Protein AF-A0A948E904-F1 (afdb_monomer)

Mean predicted aligned error: 15.89 Å

Foldseek 3Di:
DDDDDDDDDDDDDDDDDDDDDDDPDDDQPPDAAPQDDTDQACAHAQRNPPDALVNVPALHFGWGADSVRNDIDCVGGHHAAPQDQDDQFCAHFQGRVPDFLVNVPAQHFGWGQPPSSNDIDCPRTQHQVLFDPALQSVLVVVLLVCLQVLHHDDQVSVVLQADPLQCVVAPPVNCCPVPSVCSNVVFNHKGFPHWDPPDDNFKTWTWIQGPVNLFTKIKIWGADPVRSHTQAIEIGGDVCPRPVNHHADQQKEKEAEAEPVRHGDPDKDKFKAAQAARHGDPDGFDWPQDPSRSMTMGGHDPPDQAIKMWIQHPVRAIEIEGEPQRGGSDHYHYDYDYPPPRVCVLCVVLPHHFDLQAEKEKEAEWEQLAQDRHDNPSRPTQQLAWKAKQKVVGAPDKFEADQPLGGDPPDRTHGRRNSMMIGGRHHQAKMKMWIAFPNDIFIGIGHRHDGSHYYYYYTYHYCVNVVDSRDDDDPDD

Structure (mmCIF, N/CA/C/O backbone):
data_AF-A0A948E904-F1
#
_entry.id   AF-A0A948E904-F1
#
loop_
_atom_site.group_PDB
_atom_site.id
_atom_site.type_symbol
_atom_site.label_atom_id
_atom_site.label_alt_id
_atom_site.label_comp_id
_atom_site.label_asym_id
_atom_site.label_entity_id
_atom_site.label_seq_id
_atom_site.pdbx_PDB_ins_code
_atom_site.Cartn_x
_atom_site.Cartn_y
_atom_site.Cartn_z
_atom_site.occupancy
_atom_site.B_iso_or_equiv
_atom_site.auth_seq_id
_atom_site.auth_comp_id
_atom_site.auth_asym_id
_atom_site.auth_atom_id
_atom_site.pdbx_PDB_model_num
ATOM 1 N N . MET A 1 1 ? 57.177 49.549 -21.645 1.00 38.69 1 MET A N 1
ATOM 2 C CA . MET A 1 1 ? 58.548 49.035 -21.859 1.00 38.69 1 MET A CA 1
ATOM 3 C C . MET A 1 1 ? 58.418 48.028 -22.985 1.00 38.69 1 MET A C 1
ATOM 5 O O . MET A 1 1 ? 57.583 47.149 -22.874 1.00 38.69 1 MET A O 1
ATOM 9 N N . ARG A 1 2 ? 58.906 48.360 -24.188 1.00 34.50 2 ARG A N 1
ATOM 10 C CA . ARG A 1 2 ? 60.261 47.989 -24.641 1.00 34.50 2 ARG A CA 1
ATOM 11 C C . ARG A 1 2 ? 60.435 46.467 -24.499 1.00 34.50 2 ARG A C 1
ATOM 13 O O . ARG A 1 2 ? 60.357 45.973 -23.390 1.00 34.50 2 ARG A O 1
ATOM 20 N N . ASN A 1 3 ? 60.741 45.695 -25.528 1.00 37.34 3 ASN A N 1
ATOM 21 C CA . ASN A 1 3 ? 61.537 46.045 -26.693 1.00 37.34 3 ASN A CA 1
ATOM 22 C C . ASN A 1 3 ? 61.540 44.797 -27.605 1.00 37.34 3 ASN A C 1
ATOM 24 O O . ASN A 1 3 ? 61.664 43.688 -27.104 1.00 37.34 3 ASN A O 1
ATOM 28 N N . THR A 1 4 ? 61.218 44.956 -28.891 1.00 39.31 4 THR A N 1
ATOM 29 C CA . THR A 1 4 ? 62.176 44.919 -30.023 1.00 39.31 4 THR A CA 1
ATOM 30 C C . THR A 1 4 ? 62.534 43.496 -30.472 1.00 39.31 4 THR A C 1
ATOM 32 O O . THR A 1 4 ? 63.223 42.803 -29.740 1.00 39.31 4 THR A O 1
ATOM 35 N N . MET A 1 5 ? 61.991 43.019 -31.608 1.00 44.44 5 MET A N 1
ATOM 36 C CA . MET A 1 5 ? 62.441 43.312 -33.001 1.00 44.44 5 MET A CA 1
ATOM 37 C C . MET A 1 5 ? 63.633 42.384 -33.402 1.00 44.44 5 MET A C 1
ATOM 39 O O . MET A 1 5 ? 64.314 41.905 -32.504 1.00 44.44 5 MET A O 1
ATOM 43 N N . PRO A 1 6 ? 64.092 42.303 -34.672 1.00 60.28 6 PRO A N 1
ATOM 44 C CA . PRO A 1 6 ? 63.398 42.207 -35.986 1.00 60.28 6 PRO A CA 1
ATOM 45 C C . PRO A 1 6 ? 64.263 41.599 -37.156 1.00 60.28 6 PRO A C 1
ATOM 47 O O . PRO A 1 6 ? 65.424 41.252 -36.971 1.00 60.28 6 PRO A O 1
ATOM 50 N N . TYR A 1 7 ? 63.726 41.708 -38.389 1.00 42.72 7 TYR A N 1
ATOM 51 C CA . TYR A 1 7 ? 64.395 41.902 -39.704 1.00 42.72 7 TYR A CA 1
ATOM 52 C C . TYR A 1 7 ? 65.132 40.684 -40.322 1.00 42.72 7 TYR A C 1
ATOM 54 O O . TYR A 1 7 ? 65.789 39.922 -39.635 1.00 42.72 7 TYR A O 1
ATOM 62 N N . VAL A 1 8 ? 65.072 40.427 -41.639 1.00 42.47 8 VAL A N 1
ATOM 63 C CA . VAL A 1 8 ? 65.438 41.339 -42.744 1.00 42.47 8 VAL A CA 1
ATOM 64 C C . VAL A 1 8 ? 64.868 40.852 -44.109 1.00 42.47 8 VAL A C 1
ATOM 66 O O . VAL A 1 8 ? 65.137 39.728 -44.505 1.00 42.47 8 VAL A O 1
ATOM 69 N N . PHE A 1 9 ? 64.143 41.762 -44.792 1.00 41.12 9 PHE A N 1
ATOM 70 C CA . PHE A 1 9 ? 64.071 42.107 -46.243 1.00 41.12 9 PHE A CA 1
ATOM 71 C C . PHE A 1 9 ? 63.712 41.048 -47.317 1.00 41.12 9 PHE A C 1
ATOM 73 O O . PHE A 1 9 ? 64.371 40.028 -47.438 1.00 41.12 9 PHE A O 1
ATOM 80 N N . MET A 1 10 ? 62.612 41.237 -48.084 1.00 40.66 10 MET A N 1
ATOM 81 C CA . MET A 1 10 ? 62.473 42.039 -49.345 1.00 40.66 10 MET A CA 1
ATOM 82 C C . MET A 1 10 ? 63.381 41.517 -50.488 1.00 40.66 10 MET A C 1
ATOM 84 O O . MET A 1 10 ? 64.544 41.259 -50.232 1.00 40.66 10 MET A O 1
ATOM 88 N N . ILE A 1 11 ? 63.059 41.441 -51.787 1.00 45.44 11 ILE A N 1
ATOM 89 C CA . ILE A 1 11 ? 61.955 41.825 -52.691 1.00 45.44 11 ILE A CA 1
ATOM 90 C C . ILE A 1 11 ? 62.400 41.328 -54.102 1.00 45.44 11 ILE A C 1
ATOM 92 O O . ILE A 1 11 ? 63.590 41.404 -54.394 1.00 45.44 11 ILE A O 1
ATOM 96 N N . LEU A 1 12 ? 61.486 40.884 -54.981 1.00 34.31 12 LEU A N 1
ATOM 97 C CA . LEU A 1 12 ? 61.226 41.416 -56.348 1.00 34.31 12 LEU A CA 1
ATOM 98 C C . LEU A 1 12 ? 60.937 40.336 -57.409 1.00 34.31 12 LEU A C 1
ATOM 100 O O . LEU A 1 12 ? 61.829 39.643 -57.880 1.00 34.31 12 LEU A O 1
ATOM 104 N N . SER A 1 13 ? 59.654 40.288 -57.780 1.00 49.09 13 SER A N 1
ATOM 105 C CA . SER A 1 13 ? 59.032 39.962 -59.075 1.00 49.09 13 SER A CA 1
ATOM 106 C C . SER A 1 13 ? 59.848 39.289 -60.184 1.00 49.09 13 SER A C 1
ATOM 108 O O . SER A 1 13 ? 60.828 39.862 -60.644 1.00 49.09 13 SER A O 1
ATOM 110 N N . LEU A 1 14 ? 59.257 38.267 -60.813 1.00 42.53 14 LEU A N 1
ATOM 111 C CA . LEU A 1 14 ? 59.052 38.272 -62.266 1.00 42.53 14 LEU A CA 1
ATOM 112 C C . LEU A 1 14 ? 57.903 37.319 -62.658 1.00 42.53 14 LEU A C 1
ATOM 114 O O . LEU A 1 14 ? 57.939 36.128 -62.370 1.00 42.53 14 LEU A O 1
ATOM 118 N N . LEU A 1 15 ? 56.883 37.877 -63.313 1.00 51.47 15 LEU A N 1
ATOM 119 C CA . LEU A 1 15 ? 55.905 37.147 -64.119 1.00 51.47 15 LEU A CA 1
ATOM 120 C C . LEU A 1 15 ? 56.629 36.519 -65.315 1.00 51.47 15 LEU A C 1
ATOM 122 O O . LEU A 1 15 ? 57.245 37.248 -66.089 1.00 51.47 15 LEU A O 1
ATOM 126 N N . PHE A 1 16 ? 56.487 35.209 -65.501 1.00 46.81 16 PHE A N 1
ATOM 127 C CA . PHE A 1 16 ? 56.578 34.569 -66.811 1.00 46.81 16 PHE A CA 1
ATOM 128 C C . PHE A 1 16 ? 55.586 33.409 -66.865 1.00 46.81 16 PHE A C 1
ATOM 130 O O . PHE A 1 16 ? 55.807 32.338 -66.311 1.00 46.81 16 PHE A O 1
ATOM 137 N N . THR A 1 17 ? 54.473 33.652 -67.550 1.00 45.59 17 THR A N 1
ATOM 138 C CA . THR A 1 17 ? 53.699 32.611 -68.217 1.00 45.59 17 THR A CA 1
ATOM 139 C C . THR A 1 17 ? 54.550 32.034 -69.347 1.00 45.59 17 THR A C 1
ATOM 141 O O . THR A 1 17 ? 54.850 32.741 -70.309 1.00 45.59 17 THR A O 1
ATOM 144 N N . PHE A 1 18 ? 54.896 30.757 -69.245 1.00 52.44 18 PHE A N 1
ATOM 145 C CA . PHE A 1 18 ? 55.140 29.896 -70.395 1.00 52.44 18 PHE A CA 1
ATOM 146 C C . PHE A 1 18 ? 54.344 28.623 -70.151 1.00 52.44 18 PHE A C 1
ATOM 148 O O . PHE A 1 18 ? 54.637 27.871 -69.224 1.00 52.44 18 PHE A O 1
ATOM 155 N N . GLY A 1 19 ? 53.301 28.437 -70.957 1.00 45.22 19 GLY A N 1
ATOM 156 C CA . GLY A 1 19 ? 52.781 27.107 -71.205 1.00 45.22 19 GLY A CA 1
ATOM 157 C C . GLY A 1 19 ? 53.849 26.288 -71.921 1.00 45.22 19 GLY A C 1
ATOM 158 O O . GLY A 1 19 ? 54.572 26.816 -72.771 1.00 45.22 19 GLY A O 1
ATOM 159 N N . CYS A 1 20 ? 53.924 25.012 -71.570 1.00 54.00 20 CYS A N 1
ATOM 160 C CA . CYS A 1 20 ? 54.180 23.996 -72.571 1.00 54.00 20 CYS A CA 1
ATOM 161 C C . CYS A 1 20 ? 52.825 23.380 -72.901 1.00 54.00 20 CYS A C 1
ATOM 163 O O . CYS A 1 20 ? 52.082 22.978 -72.006 1.00 54.00 20 CYS A O 1
ATOM 165 N N . ASP A 1 21 ? 52.538 23.439 -74.189 1.00 45.53 21 ASP A N 1
ATOM 166 C CA . ASP A 1 21 ? 51.402 22.894 -74.903 1.00 45.53 21 ASP A CA 1
ATOM 167 C C . ASP A 1 21 ? 51.862 21.604 -75.597 1.00 45.53 21 ASP A C 1
ATOM 169 O O . ASP A 1 21 ? 53.024 21.512 -76.006 1.00 45.53 21 ASP A O 1
ATOM 173 N N . ASP A 1 22 ? 50.904 20.695 -75.720 1.00 46.47 22 ASP A N 1
ATOM 174 C CA . ASP A 1 22 ? 50.752 19.593 -76.671 1.00 46.47 22 ASP A CA 1
ATOM 175 C C . ASP A 1 22 ? 51.633 18.323 -76.680 1.00 46.47 22 ASP A C 1
ATOM 177 O O . ASP A 1 22 ? 52.848 18.322 -76.880 1.00 46.47 22 ASP A O 1
ATOM 181 N N . ASP A 1 23 ? 50.863 17.225 -76.652 1.00 51.34 23 ASP A N 1
ATOM 182 C CA . ASP A 1 23 ? 50.979 16.009 -77.462 1.00 51.34 23 ASP A CA 1
ATOM 183 C C . ASP A 1 23 ? 52.089 14.997 -77.148 1.00 51.34 23 ASP A C 1
ATOM 185 O O . ASP A 1 23 ? 53.014 14.789 -77.933 1.00 51.34 23 ASP A O 1
ATOM 189 N N . ASP A 1 24 ? 51.847 14.188 -76.111 1.00 53.19 24 ASP A N 1
ATOM 190 C CA . ASP A 1 24 ? 52.032 12.741 -76.258 1.00 53.19 24 ASP A CA 1
ATOM 191 C C . ASP A 1 24 ? 50.670 12.115 -76.579 1.00 53.19 24 ASP A C 1
ATOM 193 O O . ASP A 1 24 ? 49.818 11.877 -75.721 1.00 53.19 24 ASP A O 1
ATOM 197 N N . GLY A 1 25 ? 50.443 11.928 -77.877 1.00 47.97 25 GLY A N 1
ATOM 198 C CA . GLY A 1 25 ? 49.214 11.382 -78.420 1.00 47.97 25 GLY A CA 1
ATOM 199 C C . GLY A 1 25 ? 48.868 10.006 -77.855 1.00 47.97 25 GLY A C 1
ATOM 200 O O . GLY A 1 25 ? 49.724 9.137 -77.727 1.00 47.97 25 GLY A O 1
ATOM 201 N N . ASN A 1 26 ? 47.571 9.825 -77.596 1.00 60.12 26 ASN A N 1
ATOM 202 C CA . ASN A 1 26 ? 46.847 8.556 -77.592 1.00 60.12 26 ASN A CA 1
ATOM 203 C C . ASN A 1 26 ? 47.699 7.314 -77.284 1.00 60.12 26 ASN A C 1
ATOM 205 O O . ASN A 1 26 ? 48.095 6.569 -78.185 1.00 60.12 26 ASN A O 1
ATOM 209 N N . ASN A 1 27 ? 47.841 7.030 -75.996 1.00 54.72 27 ASN A N 1
ATOM 210 C CA . ASN A 1 27 ? 47.792 5.649 -75.570 1.00 54.72 27 ASN A CA 1
ATOM 211 C C . ASN A 1 27 ? 46.808 5.522 -74.411 1.00 54.72 27 ASN A C 1
ATOM 213 O O . ASN A 1 27 ? 47.194 5.445 -73.251 1.00 54.72 27 ASN A O 1
ATOM 217 N N . ASN A 1 28 ? 45.517 5.496 -74.753 1.00 55.81 28 ASN A N 1
ATOM 218 C CA . ASN A 1 28 ? 44.474 4.916 -73.910 1.00 55.81 28 ASN A CA 1
ATOM 219 C C . ASN A 1 28 ? 44.705 3.393 -73.790 1.00 55.81 28 ASN A C 1
ATOM 221 O O . ASN A 1 28 ? 43.875 2.588 -74.210 1.00 55.81 28 ASN A O 1
ATOM 225 N N . THR A 1 29 ? 45.876 2.988 -73.302 1.00 59.88 29 THR A N 1
ATOM 226 C CA . THR A 1 29 ? 46.042 1.684 -72.677 1.00 59.88 29 THR A CA 1
ATOM 227 C C . THR A 1 29 ? 45.701 1.906 -71.225 1.00 59.88 29 THR A C 1
ATOM 229 O O . THR A 1 29 ? 46.554 2.374 -70.477 1.00 59.88 29 THR A O 1
ATOM 232 N N . ALA A 1 30 ? 44.451 1.616 -70.875 1.00 70.25 30 ALA A N 1
ATOM 233 C CA . ALA A 1 30 ? 44.075 1.262 -69.515 1.00 70.25 30 ALA A CA 1
ATOM 234 C C . ALA A 1 30 ? 45.203 0.400 -68.915 1.00 70.25 30 ALA A C 1
ATOM 236 O O . ALA A 1 30 ? 45.546 -0.643 -69.494 1.00 70.25 30 ALA A O 1
ATOM 237 N N . PHE A 1 31 ? 45.885 0.918 -67.894 1.00 81.75 31 PHE A N 1
ATOM 238 C CA . PHE A 1 31 ? 46.954 0.216 -67.203 1.00 81.75 31 PHE A CA 1
ATOM 239 C C . PHE A 1 31 ? 46.506 -0.068 -65.776 1.00 81.75 31 PHE A C 1
ATOM 241 O O . PHE A 1 31 ? 46.595 0.791 -64.911 1.00 81.75 31 PHE A O 1
ATOM 248 N N . CYS A 1 32 ? 46.139 -1.324 -65.538 1.00 85.19 32 CYS A N 1
ATOM 249 C CA . CYS A 1 32 ? 45.737 -1.769 -64.218 1.00 85.19 32 CYS A CA 1
ATOM 250 C C . CYS A 1 32 ? 46.880 -1.629 -63.200 1.00 85.19 32 CYS A C 1
ATOM 252 O O . CYS A 1 32 ? 47.957 -2.220 -63.362 1.00 85.19 32 CYS A O 1
ATOM 254 N N . GLY A 1 33 ? 46.607 -0.903 -62.122 1.00 85.69 33 GLY A N 1
ATOM 255 C CA . GLY A 1 33 ? 47.501 -0.605 -61.014 1.00 85.69 33 GLY A CA 1
ATOM 256 C C . GLY A 1 33 ? 48.152 0.782 -61.063 1.00 85.69 33 GLY A C 1
ATOM 257 O O . GLY A 1 33 ? 49.136 0.976 -60.342 1.00 85.69 33 GLY A O 1
ATOM 258 N N . ASP A 1 34 ? 47.684 1.723 -61.895 1.00 86.94 34 ASP A N 1
ATOM 259 C CA . ASP A 1 34 ? 48.164 3.119 -61.870 1.00 86.94 34 ASP A CA 1
ATOM 260 C C . ASP A 1 34 ? 47.410 4.020 -60.871 1.00 86.94 34 ASP A C 1
ATOM 262 O O . ASP A 1 34 ? 47.838 5.151 -60.607 1.00 86.94 34 ASP A O 1
ATOM 266 N N . GLY A 1 35 ? 46.364 3.483 -60.239 1.00 86.50 35 GLY A N 1
ATOM 267 C CA . GLY A 1 35 ? 45.561 4.139 -59.217 1.00 86.50 35 GLY A CA 1
ATOM 268 C C . GLY A 1 35 ? 44.497 5.097 -59.750 1.00 86.50 35 GLY A C 1
ATOM 269 O O . GLY A 1 35 ? 43.968 5.871 -58.949 1.00 86.50 35 GLY A O 1
ATOM 270 N N . LEU A 1 36 ? 44.200 5.086 -61.055 1.00 87.75 36 LEU A N 1
ATOM 271 C CA . LEU A 1 36 ? 43.147 5.891 -61.673 1.00 87.75 36 LEU A CA 1
ATOM 272 C C . LEU A 1 36 ? 42.315 5.044 -62.638 1.00 87.75 36 LEU A C 1
ATOM 274 O O . LEU A 1 36 ? 42.857 4.399 -63.522 1.00 87.75 36 LEU A O 1
ATOM 278 N N . ILE A 1 37 ? 40.986 5.122 -62.557 1.00 87.38 37 ILE A N 1
ATOM 279 C CA . ILE A 1 37 ? 40.131 4.415 -63.523 1.00 87.38 37 ILE A CA 1
ATOM 280 C C . ILE A 1 37 ? 40.295 5.012 -64.933 1.00 87.38 37 ILE A C 1
ATOM 282 O O . ILE A 1 37 ? 39.898 6.157 -65.189 1.00 87.38 37 ILE A O 1
ATOM 286 N N . GLY A 1 38 ? 40.818 4.217 -65.876 1.00 84.56 38 GLY A N 1
ATOM 287 C CA . GLY A 1 38 ? 41.043 4.607 -67.268 1.00 84.56 38 GLY A CA 1
ATOM 288 C C . GLY A 1 38 ? 40.562 3.585 -68.309 1.00 84.56 38 GLY A C 1
ATOM 289 O O . GLY A 1 38 ? 40.528 2.375 -68.108 1.00 84.56 38 GLY A O 1
ATOM 290 N N . GLY A 1 39 ? 40.193 4.065 -69.501 1.00 84.69 39 GLY A N 1
ATOM 291 C CA . GLY A 1 39 ? 39.874 3.210 -70.652 1.00 84.69 39 GLY A CA 1
ATOM 292 C C . GLY A 1 39 ? 38.746 2.189 -70.419 1.00 84.69 39 GLY A C 1
ATOM 293 O O . GLY A 1 39 ? 37.576 2.557 -70.475 1.00 84.69 39 GLY A O 1
ATOM 294 N N . THR A 1 40 ? 39.091 0.901 -70.282 1.00 84.00 40 THR A N 1
ATOM 295 C CA . THR A 1 40 ? 38.146 -0.221 -70.079 1.00 84.00 40 THR A CA 1
ATOM 296 C C . THR A 1 40 ? 38.143 -0.773 -68.651 1.00 84.00 40 THR A C 1
ATOM 298 O O . THR A 1 40 ? 37.524 -1.810 -68.418 1.00 84.00 40 THR A O 1
ATOM 301 N N . GLU A 1 41 ? 38.854 -0.137 -67.723 1.00 90.56 41 GLU A N 1
ATOM 302 C CA . GLU A 1 41 ? 38.888 -0.544 -66.317 1.00 90.56 41 GLU A CA 1
ATOM 303 C C . GLU A 1 41 ? 37.556 -0.269 -65.625 1.00 90.56 41 GLU A C 1
ATOM 305 O O . GLU A 1 41 ? 36.882 0.727 -65.893 1.00 90.56 41 GLU A O 1
ATOM 310 N N . VAL A 1 42 ? 37.185 -1.173 -64.723 1.00 88.62 42 VAL A N 1
ATOM 311 C CA . VAL A 1 42 ? 36.010 -1.019 -63.854 1.00 88.62 42 VAL A CA 1
ATOM 312 C C . VAL A 1 42 ? 36.408 -0.399 -62.507 1.00 88.62 42 VAL A C 1
ATOM 314 O O . VAL A 1 42 ? 35.601 0.282 -61.880 1.00 88.62 42 VAL A O 1
ATOM 317 N N . CYS A 1 43 ? 37.650 -0.611 -62.074 1.00 91.19 43 CYS A N 1
ATOM 318 C CA . CYS A 1 43 ? 38.276 -0.060 -60.871 1.00 91.19 43 CYS A CA 1
ATOM 319 C C . CYS A 1 43 ? 39.804 -0.042 -61.059 1.00 91.19 43 CYS A C 1
ATOM 321 O O . CYS A 1 43 ? 40.304 -0.761 -61.921 1.00 91.19 43 CYS A O 1
ATOM 323 N N . ASP A 1 44 ? 40.548 0.703 -60.238 1.00 91.00 44 ASP A N 1
ATOM 324 C CA . ASP A 1 44 ? 42.011 0.586 -60.138 1.00 91.00 44 ASP A CA 1
ATOM 325 C C . ASP A 1 44 ? 42.481 0.836 -58.697 1.00 91.00 44 ASP A C 1
ATOM 327 O O . ASP A 1 44 ? 42.248 1.898 -58.123 1.00 91.00 44 ASP A O 1
ATOM 331 N N . ALA A 1 45 ? 43.162 -0.144 -58.095 1.00 87.12 45 ALA A N 1
ATOM 332 C CA . ALA A 1 45 ? 43.643 -0.092 -56.715 1.00 87.12 45 ALA A CA 1
ATOM 333 C C . ALA A 1 45 ? 42.533 0.264 -55.700 1.00 87.12 45 ALA A C 1
ATOM 335 O O . ALA A 1 45 ? 41.759 -0.613 -55.318 1.00 87.12 45 ALA A O 1
ATOM 336 N N . THR A 1 46 ? 42.480 1.519 -55.236 1.00 88.12 46 THR A N 1
ATOM 337 C CA . THR A 1 46 ? 41.442 2.048 -54.328 1.00 88.12 46 THR A CA 1
ATOM 338 C C . THR A 1 46 ? 40.473 3.016 -55.012 1.00 88.12 46 THR A C 1
ATOM 340 O O . THR A 1 46 ? 39.604 3.577 -54.346 1.00 88.12 46 THR A O 1
ATOM 343 N N . ASP A 1 47 ? 40.649 3.270 -56.308 1.00 89.12 47 ASP A N 1
ATOM 344 C CA . ASP A 1 47 ? 39.711 4.026 -57.126 1.00 89.12 47 ASP A CA 1
ATOM 345 C C . ASP A 1 47 ? 38.618 3.078 -57.638 1.00 89.12 47 ASP A C 1
ATOM 347 O O . ASP A 1 47 ? 38.847 2.213 -58.485 1.00 89.12 47 ASP A O 1
ATOM 351 N N . PHE A 1 48 ? 37.422 3.226 -57.073 1.00 90.44 48 PHE A N 1
ATOM 352 C CA . PHE A 1 48 ? 36.217 2.468 -57.428 1.00 90.44 48 PHE A CA 1
ATOM 353 C C . PHE A 1 48 ? 35.164 3.362 -58.102 1.00 90.44 48 PHE A C 1
ATOM 355 O O . PHE A 1 48 ? 34.015 2.959 -58.282 1.00 90.44 48 PHE A O 1
ATOM 362 N N . GLY A 1 49 ? 35.515 4.609 -58.441 1.00 89.19 49 GLY A N 1
ATOM 363 C CA . GLY A 1 49 ? 34.562 5.589 -58.947 1.00 89.19 49 GLY A CA 1
ATOM 364 C C . GLY A 1 49 ? 33.452 5.874 -57.931 1.00 89.19 49 GLY A C 1
ATOM 365 O O . GLY A 1 49 ? 33.711 6.348 -56.827 1.00 89.19 49 GLY A O 1
ATOM 366 N N . THR A 1 50 ? 32.199 5.609 -58.311 1.00 88.62 50 THR A N 1
ATOM 367 C CA . THR A 1 50 ? 31.028 5.740 -57.421 1.00 88.62 50 THR A CA 1
ATOM 368 C C . THR A 1 50 ? 30.645 4.436 -56.725 1.00 88.62 50 THR A C 1
ATOM 370 O O . THR A 1 50 ? 29.649 4.412 -56.003 1.00 88.62 50 THR A O 1
ATOM 373 N N . GLU A 1 51 ? 31.381 3.352 -56.969 1.00 90.69 51 GLU A N 1
ATOM 374 C CA . GLU A 1 51 ? 31.037 2.036 -56.452 1.00 90.69 51 GLU A CA 1
ATOM 375 C C . GLU A 1 51 ? 31.479 1.854 -54.999 1.00 90.69 51 GLU A C 1
ATOM 377 O O . GLU A 1 51 ? 32.553 2.271 -54.569 1.00 90.69 51 GLU A O 1
ATOM 382 N N . THR A 1 52 ? 30.618 1.201 -54.233 1.00 87.25 52 THR A N 1
ATOM 383 C CA . THR A 1 52 ? 30.808 0.801 -52.839 1.00 87.25 52 THR A CA 1
ATOM 384 C C . THR A 1 52 ? 30.212 -0.596 -52.666 1.00 87.25 52 THR A C 1
ATOM 386 O O . THR A 1 52 ? 29.406 -1.027 -53.489 1.00 87.25 52 THR A O 1
ATOM 389 N N . CYS A 1 53 ? 30.532 -1.313 -51.587 1.00 85.38 53 CYS A N 1
ATOM 390 C CA . CYS A 1 53 ? 29.835 -2.570 -51.288 1.00 85.38 53 CYS A CA 1
ATOM 391 C C . CYS A 1 53 ? 28.301 -2.382 -51.247 1.00 85.38 53 CYS A C 1
ATOM 393 O O . CYS A 1 53 ? 27.564 -3.237 -51.731 1.00 85.38 53 CYS A O 1
ATOM 395 N N . VAL A 1 54 ? 27.830 -1.209 -50.802 1.00 82.62 54 VAL A N 1
ATOM 396 C CA . VAL A 1 54 ? 26.404 -0.843 -50.782 1.00 82.62 54 VAL A CA 1
ATOM 397 C C . VAL A 1 54 ? 25.810 -0.727 -52.188 1.00 82.62 54 VAL A C 1
ATOM 399 O O . VAL A 1 54 ? 24.736 -1.269 -52.448 1.00 82.62 54 VAL A O 1
ATOM 402 N N . THR A 1 55 ? 26.497 -0.080 -53.137 1.00 86.75 55 THR A N 1
ATOM 403 C CA . THR A 1 55 ? 26.008 -0.004 -54.531 1.00 86.75 55 THR A CA 1
ATOM 404 C C . THR A 1 55 ? 26.075 -1.355 -55.245 1.00 86.75 55 THR A C 1
ATOM 406 O O . THR A 1 55 ? 25.312 -1.581 -56.183 1.00 86.75 55 THR A O 1
ATOM 409 N N . GLN A 1 56 ? 26.920 -2.271 -54.762 1.00 85.31 56 GLN A N 1
ATOM 410 C CA . GLN A 1 56 ? 27.023 -3.656 -55.228 1.00 85.31 56 GLN A CA 1
ATOM 411 C C . GLN A 1 56 ? 26.005 -4.611 -54.568 1.00 85.31 56 GLN A C 1
ATOM 413 O O . GLN A 1 56 ? 25.975 -5.794 -54.903 1.00 85.31 56 GLN A O 1
ATOM 418 N N . GLY A 1 57 ? 25.131 -4.110 -53.685 1.00 80.38 57 GLY A N 1
ATOM 419 C CA . GLY A 1 57 ? 24.032 -4.876 -53.084 1.00 80.38 57 GLY A CA 1
ATOM 420 C C . GLY A 1 57 ? 24.360 -5.571 -51.760 1.00 80.38 57 GLY A C 1
ATOM 421 O O . GLY A 1 57 ? 23.584 -6.421 -51.328 1.00 80.38 57 GLY A O 1
ATOM 422 N N . PHE A 1 58 ? 25.478 -5.213 -51.128 1.00 81.81 58 PHE A N 1
ATOM 423 C CA . PHE A 1 58 ? 25.896 -5.692 -49.809 1.00 81.81 58 PHE A CA 1
ATOM 424 C C . PHE A 1 58 ? 25.579 -4.659 -48.721 1.00 81.81 58 PHE A C 1
ATOM 426 O O . PHE A 1 58 ? 25.297 -3.499 -49.022 1.00 81.81 58 PHE A O 1
ATOM 433 N N . SER A 1 59 ? 25.644 -5.058 -47.451 1.00 78.06 59 SER A N 1
ATOM 434 C CA . SER A 1 59 ? 25.370 -4.156 -46.323 1.00 78.06 59 SER A CA 1
ATOM 435 C C . SER A 1 59 ? 26.552 -3.231 -46.020 1.00 78.06 59 SER A C 1
ATOM 437 O O . SER A 1 59 ? 26.357 -2.091 -45.614 1.00 78.06 59 SER A O 1
ATOM 439 N N . GLY A 1 60 ? 27.784 -3.686 -46.266 1.00 77.88 60 GLY A N 1
ATOM 440 C CA . GLY A 1 60 ? 28.994 -2.925 -45.960 1.00 77.88 60 GLY A CA 1
ATOM 441 C C . GLY A 1 60 ? 30.269 -3.632 -46.410 1.00 77.88 60 GLY A C 1
ATOM 442 O O . GLY A 1 60 ? 30.240 -4.481 -47.297 1.00 77.88 60 GLY A O 1
ATOM 443 N N . GLY A 1 61 ? 31.405 -3.258 -45.820 1.00 77.75 61 GLY A N 1
ATOM 444 C CA . GLY A 1 61 ? 32.716 -3.847 -46.107 1.00 77.75 61 GLY A CA 1
ATOM 445 C C . GLY A 1 61 ? 33.586 -3.015 -47.052 1.00 77.75 61 GLY A C 1
ATOM 446 O O . GLY A 1 61 ? 33.354 -1.824 -47.260 1.00 77.75 61 GLY A O 1
ATOM 447 N N . THR A 1 62 ? 34.646 -3.629 -47.577 1.00 84.06 62 THR A N 1
ATOM 448 C CA . THR A 1 62 ? 35.656 -2.943 -48.400 1.00 84.06 62 THR A CA 1
ATOM 449 C C . THR A 1 62 ? 35.688 -3.541 -49.798 1.00 84.06 62 THR A C 1
ATOM 451 O O . THR A 1 62 ? 35.905 -4.738 -49.950 1.00 84.06 62 THR A O 1
ATOM 454 N N . LEU A 1 63 ? 35.517 -2.712 -50.830 1.00 87.56 63 LEU A N 1
ATOM 455 C CA . LEU A 1 63 ? 35.756 -3.158 -52.199 1.00 87.56 63 LEU A CA 1
ATOM 456 C C . LEU A 1 63 ? 37.247 -3.377 -52.423 1.00 87.56 63 LEU A C 1
ATOM 458 O O . LEU A 1 63 ? 38.087 -2.615 -51.943 1.00 87.56 63 LEU A O 1
ATOM 462 N N . THR A 1 64 ? 37.570 -4.404 -53.194 1.00 90.06 64 THR A N 1
ATOM 463 C CA . THR A 1 64 ? 38.914 -4.580 -53.736 1.00 90.06 64 THR A CA 1
ATOM 464 C C . THR A 1 64 ? 38.824 -4.681 -55.246 1.00 90.06 64 THR A C 1
ATOM 466 O O . THR A 1 64 ? 37.812 -5.118 -55.790 1.00 90.06 64 THR A O 1
ATOM 469 N N . CYS A 1 65 ? 39.847 -4.205 -55.946 1.00 91.12 65 CYS A N 1
ATOM 470 C CA . CYS A 1 65 ? 39.872 -4.313 -57.394 1.00 91.12 65 CYS A CA 1
ATOM 471 C C . CYS A 1 65 ? 40.551 -5.620 -57.799 1.00 91.12 65 CYS A C 1
ATOM 473 O O . CYS A 1 65 ? 41.611 -5.959 -57.260 1.00 91.12 65 CYS A O 1
ATOM 475 N N . ALA A 1 66 ? 39.960 -6.362 -58.741 1.00 89.94 66 ALA A N 1
ATOM 476 C CA . ALA A 1 66 ? 40.589 -7.567 -59.261 1.00 89.94 66 ALA A CA 1
ATOM 477 C C . ALA A 1 66 ? 41.959 -7.227 -59.870 1.00 89.94 66 ALA A C 1
ATOM 479 O O . ALA A 1 66 ? 42.161 -6.151 -60.426 1.00 89.94 66 ALA A O 1
ATOM 480 N N . ALA A 1 67 ? 42.904 -8.169 -59.832 1.00 87.31 67 ALA A N 1
ATOM 481 C CA . ALA A 1 67 ? 44.274 -7.933 -60.305 1.00 87.31 67 ALA A CA 1
ATOM 482 C C . ALA A 1 67 ? 44.386 -7.579 -61.805 1.00 87.31 67 ALA A C 1
ATOM 484 O O . ALA A 1 67 ? 45.455 -7.173 -62.252 1.00 87.31 67 ALA A O 1
ATOM 485 N N . ALA A 1 68 ? 43.316 -7.780 -62.582 1.00 87.38 68 ALA A N 1
ATOM 486 C CA . ALA A 1 68 ? 43.219 -7.400 -63.990 1.00 87.38 68 ALA A CA 1
ATOM 487 C C . ALA A 1 68 ? 42.366 -6.135 -64.229 1.00 87.38 68 ALA A C 1
ATOM 489 O O . ALA A 1 68 ? 42.199 -5.744 -65.382 1.00 87.38 68 ALA A O 1
ATOM 490 N N . CYS A 1 69 ? 41.842 -5.506 -63.167 1.00 90.31 69 CYS A N 1
ATOM 491 C CA . CYS A 1 69 ? 41.005 -4.300 -63.181 1.00 90.31 69 CYS A CA 1
ATOM 492 C C . CYS A 1 69 ? 39.735 -4.389 -64.053 1.00 90.31 69 CYS A C 1
ATOM 494 O O . CYS A 1 69 ? 39.095 -3.386 -64.373 1.00 90.31 69 CYS A O 1
ATOM 496 N N . ASP A 1 70 ? 39.342 -5.606 -64.427 1.00 90.75 70 ASP A N 1
ATOM 497 C CA . ASP A 1 70 ? 38.169 -5.923 -65.242 1.00 90.75 70 ASP A CA 1
ATOM 498 C C . ASP A 1 70 ? 36.918 -6.224 -64.403 1.00 90.75 70 ASP A C 1
ATOM 500 O O . ASP A 1 70 ? 35.819 -6.340 -64.947 1.00 90.75 70 ASP A O 1
ATOM 504 N N . ALA A 1 71 ? 37.074 -6.333 -63.082 1.00 89.69 71 ALA A N 1
ATOM 505 C CA . ALA A 1 71 ? 35.997 -6.597 -62.144 1.00 89.69 71 ALA A CA 1
ATOM 506 C C . ALA A 1 71 ? 36.284 -6.003 -60.760 1.00 89.69 71 ALA A C 1
ATOM 508 O O . ALA A 1 71 ? 37.428 -5.946 -60.302 1.00 89.69 71 ALA A O 1
ATOM 509 N N . ILE A 1 72 ? 35.206 -5.629 -60.078 1.00 91.06 72 ILE A N 1
ATOM 510 C CA . ILE A 1 72 ? 35.211 -5.332 -58.648 1.00 91.06 72 ILE A CA 1
ATOM 511 C C . ILE A 1 72 ? 35.092 -6.659 -57.896 1.00 91.06 72 ILE A C 1
ATOM 513 O O . ILE A 1 72 ? 34.192 -7.455 -58.170 1.00 91.06 72 ILE A O 1
ATOM 517 N N . ASP A 1 73 ? 36.001 -6.897 -56.958 1.00 87.50 73 ASP A N 1
ATOM 518 C CA . ASP A 1 73 ? 35.960 -8.033 -56.048 1.00 87.50 73 ASP A CA 1
ATOM 519 C C . ASP A 1 73 ? 35.230 -7.633 -54.759 1.00 87.50 73 ASP A C 1
ATOM 521 O O . ASP A 1 73 ? 35.695 -6.802 -53.968 1.00 87.50 73 ASP A O 1
ATOM 525 N N . THR A 1 74 ? 34.054 -8.232 -54.583 1.00 88.00 74 THR A N 1
ATOM 526 C CA . THR A 1 74 ? 33.155 -8.024 -53.447 1.00 88.00 74 THR A CA 1
ATOM 527 C C . THR A 1 74 ? 33.355 -9.068 -52.349 1.00 88.00 74 THR A C 1
ATOM 529 O O . THR A 1 74 ? 32.530 -9.156 -51.446 1.00 88.00 74 THR A O 1
ATOM 532 N N . SER A 1 75 ? 34.419 -9.883 -52.388 1.00 82.69 75 SER A N 1
ATOM 533 C CA . SER A 1 75 ? 34.648 -10.935 -51.386 1.00 82.69 75 SER A CA 1
ATOM 534 C C . SER A 1 75 ? 34.912 -10.407 -49.972 1.00 82.69 75 SER A C 1
ATOM 536 O O . SER A 1 75 ? 34.956 -11.195 -49.036 1.00 82.69 75 SER A O 1
ATOM 538 N N . GLN A 1 76 ? 35.184 -9.108 -49.835 1.00 81.31 76 GLN A N 1
ATOM 539 C CA . GLN A 1 76 ? 35.382 -8.398 -48.566 1.00 81.31 76 GLN A CA 1
ATOM 540 C C . GLN A 1 76 ? 34.196 -7.467 -48.243 1.00 81.31 76 GLN A C 1
ATOM 542 O O . GLN A 1 76 ? 34.307 -6.581 -47.389 1.00 81.31 76 GLN A O 1
ATOM 547 N N . CYS A 1 77 ? 33.080 -7.629 -48.962 1.00 82.44 77 CYS A N 1
ATOM 548 C CA . CYS A 1 77 ? 31.806 -7.012 -48.626 1.00 82.44 77 CYS A CA 1
ATOM 549 C C . CYS A 1 77 ? 31.027 -7.900 -47.654 1.00 82.44 77 CYS A C 1
ATOM 551 O O . CYS A 1 77 ? 31.007 -9.117 -47.818 1.00 82.44 77 CYS A O 1
ATOM 553 N N . THR A 1 78 ? 30.367 -7.275 -46.685 1.00 79.19 78 THR A N 1
ATOM 554 C CA . THR A 1 78 ? 29.639 -7.943 -45.599 1.00 79.19 78 THR A CA 1
ATOM 555 C C . THR A 1 78 ? 28.142 -8.010 -45.893 1.00 79.19 78 THR A C 1
ATOM 557 O O . THR A 1 78 ? 27.597 -7.135 -46.581 1.00 79.19 78 THR A O 1
ATOM 560 N N . THR A 1 79 ? 27.465 -9.051 -45.401 1.00 84.56 79 THR A N 1
ATOM 561 C CA . THR A 1 79 ? 26.029 -9.271 -45.627 1.00 84.56 79 THR A CA 1
ATOM 562 C C . THR A 1 79 ? 25.291 -9.432 -44.308 1.00 84.56 79 THR A C 1
ATOM 564 O O . THR A 1 79 ? 25.402 -10.466 -43.668 1.00 84.56 79 THR A O 1
ATOM 567 N N . CYS A 1 80 ? 24.412 -8.481 -44.001 1.00 83.50 80 CYS A N 1
ATOM 568 C CA . CYS A 1 80 ? 23.548 -8.587 -42.831 1.00 83.50 80 CYS A CA 1
ATOM 569 C C . CYS A 1 80 ? 22.568 -9.767 -42.955 1.00 83.50 80 CYS A C 1
ATOM 571 O O . CYS A 1 80 ? 21.797 -9.858 -43.920 1.00 83.50 80 CYS A O 1
ATOM 573 N N . GLY A 1 81 ? 22.553 -10.626 -41.941 1.00 85.25 81 GLY A N 1
ATOM 574 C CA . GLY A 1 81 ? 21.709 -11.810 -41.817 1.00 85.25 81 GLY A CA 1
ATOM 575 C C . GLY A 1 81 ? 22.404 -13.130 -42.165 1.00 85.25 81 GLY A C 1
ATOM 576 O O . GLY A 1 81 ? 21.699 -14.115 -42.419 1.00 85.25 81 GLY A O 1
ATOM 577 N N . ASP A 1 82 ? 23.737 -13.177 -42.222 1.00 85.31 82 ASP A N 1
ATOM 578 C CA . ASP A 1 82 ? 24.500 -14.399 -42.514 1.00 85.31 82 ASP A CA 1
ATOM 579 C C . ASP A 1 82 ? 24.943 -15.179 -41.258 1.00 85.31 82 ASP A C 1
ATOM 581 O O . ASP A 1 82 ? 25.427 -16.316 -41.349 1.00 85.31 82 ASP A O 1
ATOM 585 N N . GLY A 1 83 ? 24.659 -14.624 -40.078 1.00 86.75 83 GLY A N 1
ATOM 586 C CA . GLY A 1 83 ? 24.938 -15.214 -38.777 1.00 86.75 83 GLY A CA 1
ATOM 587 C C . GLY A 1 83 ? 26.368 -15.005 -38.278 1.00 86.75 83 GLY A C 1
ATOM 588 O O . GLY A 1 83 ? 26.763 -15.686 -37.325 1.00 86.75 83 GLY A O 1
ATOM 589 N N . LEU A 1 84 ? 27.146 -14.106 -38.883 1.00 87.31 84 LEU A N 1
ATOM 590 C CA . LEU A 1 84 ? 28.468 -13.688 -38.422 1.00 87.31 84 LEU A CA 1
ATOM 591 C C . LEU A 1 84 ? 28.491 -12.167 -38.245 1.00 87.31 84 LEU A C 1
ATOM 593 O O . LEU A 1 84 ? 27.902 -11.448 -39.024 1.00 87.31 84 LEU A O 1
ATOM 597 N N . ILE A 1 85 ? 29.173 -11.669 -37.209 1.00 87.25 85 ILE A N 1
ATOM 598 C CA . ILE A 1 85 ? 29.432 -10.226 -37.093 1.00 87.25 85 ILE A CA 1
ATOM 599 C C . ILE A 1 85 ? 30.733 -9.935 -37.834 1.00 87.25 85 ILE A C 1
ATOM 601 O O . ILE A 1 85 ? 31.804 -10.351 -37.372 1.00 87.25 85 ILE A O 1
ATOM 605 N N . GLU A 1 86 ? 30.657 -9.219 -38.952 1.00 83.81 86 GLU A N 1
ATOM 606 C CA . GLU A 1 86 ? 31.818 -8.904 -39.779 1.00 83.81 86 GLU A CA 1
ATOM 607 C C . GLU A 1 86 ? 31.892 -7.438 -40.235 1.00 83.81 86 GLU A C 1
ATOM 609 O O . GLU A 1 86 ? 30.919 -6.690 -40.297 1.00 83.81 86 GLU A O 1
ATOM 614 N N . GLY A 1 87 ? 33.116 -6.988 -40.530 1.00 80.88 87 GLY A N 1
ATOM 615 C CA . GLY A 1 87 ? 33.386 -5.624 -40.987 1.00 80.88 87 GLY A CA 1
ATOM 616 C C . GLY A 1 87 ? 32.873 -4.542 -40.031 1.00 80.88 87 GLY A C 1
ATOM 617 O O . GLY A 1 87 ? 33.496 -4.288 -39.002 1.00 80.88 87 GLY A O 1
ATOM 618 N N . ALA A 1 88 ? 31.800 -3.856 -40.435 1.00 80.56 88 ALA A N 1
ATOM 619 C CA . ALA A 1 88 ? 31.197 -2.728 -39.717 1.00 80.56 88 ALA A CA 1
ATOM 620 C C . ALA A 1 88 ? 29.873 -3.080 -39.011 1.00 80.56 88 ALA A C 1
ATOM 622 O O . ALA A 1 88 ? 29.219 -2.187 -38.476 1.00 80.56 88 ALA A O 1
ATOM 623 N N . GLU A 1 89 ? 29.467 -4.349 -39.023 1.00 88.81 89 GLU A N 1
ATOM 624 C CA . GLU A 1 89 ? 28.249 -4.806 -38.359 1.00 88.81 89 GLU A CA 1
ATOM 625 C C . GLU A 1 89 ? 28.404 -4.739 -36.839 1.00 88.81 89 GLU A C 1
ATOM 627 O O . GLU A 1 89 ? 29.435 -5.122 -36.280 1.00 88.81 89 GLU A O 1
ATOM 632 N N . VAL A 1 90 ? 27.368 -4.256 -36.153 1.00 89.94 90 VAL A N 1
ATOM 633 C CA . VAL A 1 90 ? 27.319 -4.269 -34.681 1.00 89.94 90 VAL A CA 1
ATOM 634 C C . VAL A 1 90 ? 26.720 -5.573 -34.143 1.00 89.94 90 VAL A C 1
ATOM 636 O O . VAL A 1 90 ? 26.967 -5.947 -32.998 1.00 89.94 90 VAL A O 1
ATOM 639 N N . CYS A 1 91 ? 25.945 -6.273 -34.971 1.00 92.31 91 CYS A N 1
ATOM 640 C CA . CYS A 1 91 ? 25.274 -7.539 -34.691 1.00 92.31 91 CYS A CA 1
ATOM 641 C C . CYS A 1 91 ? 24.895 -8.230 -36.009 1.00 92.31 91 CYS A C 1
ATOM 643 O O . CYS A 1 91 ? 24.862 -7.570 -37.040 1.00 92.31 91 CYS A O 1
ATOM 645 N N . ASP A 1 92 ? 24.537 -9.515 -35.971 1.00 91.00 92 ASP A N 1
ATOM 646 C CA . ASP A 1 92 ? 23.918 -10.215 -37.103 1.00 91.00 92 ASP A CA 1
ATOM 647 C C . ASP A 1 92 ? 22.880 -11.230 -36.611 1.00 91.00 92 ASP A C 1
ATOM 649 O O . ASP A 1 92 ? 23.200 -12.199 -35.914 1.00 91.00 92 ASP A O 1
ATOM 653 N N . GLY A 1 93 ? 21.612 -11.009 -36.964 1.00 88.00 93 GLY A N 1
ATOM 654 C CA . GLY A 1 93 ? 20.520 -11.908 -36.601 1.00 88.00 93 GLY A CA 1
ATOM 655 C C . GLY A 1 93 ? 20.420 -12.101 -35.084 1.00 88.00 93 GLY A C 1
ATOM 656 O O . GLY A 1 93 ? 20.031 -11.190 -34.356 1.00 88.00 93 GLY A O 1
ATOM 657 N N . THR A 1 94 ? 20.756 -13.302 -34.601 1.00 89.06 94 THR A N 1
ATOM 658 C CA . THR A 1 94 ? 20.795 -13.628 -33.160 1.00 89.06 94 THR A CA 1
ATOM 659 C C . THR A 1 94 ? 22.184 -13.484 -32.532 1.00 89.06 94 THR A C 1
ATOM 661 O O . THR A 1 94 ? 22.351 -13.725 -31.338 1.00 89.06 94 THR A O 1
ATOM 664 N N . VAL A 1 95 ? 23.204 -13.157 -33.322 1.00 92.44 95 VAL A N 1
ATOM 665 C CA . VAL A 1 95 ? 24.577 -12.944 -32.866 1.00 92.44 95 VAL A CA 1
ATOM 666 C C . VAL A 1 95 ? 24.727 -11.471 -32.498 1.00 92.44 95 VAL A C 1
ATOM 668 O O . VAL A 1 95 ? 24.877 -10.613 -33.356 1.00 92.44 95 VAL A O 1
ATOM 671 N N . LEU A 1 96 ? 24.661 -11.173 -31.201 1.00 93.38 96 LEU A N 1
ATOM 672 C CA . LEU A 1 96 ? 24.609 -9.798 -30.679 1.00 93.38 96 LEU A CA 1
ATOM 673 C C . LEU A 1 96 ? 25.950 -9.294 -30.123 1.00 93.38 96 LEU A C 1
ATOM 675 O O . LEU A 1 96 ? 25.995 -8.281 -29.442 1.00 93.38 96 LEU A O 1
ATOM 679 N N . GLY A 1 97 ? 27.050 -10.021 -30.323 1.00 91.25 97 GLY A N 1
ATOM 680 C CA . GLY A 1 97 ? 28.374 -9.548 -29.894 1.00 91.25 97 GLY A CA 1
ATOM 681 C C . GLY A 1 97 ? 28.580 -9.493 -28.374 1.00 91.25 97 GLY A C 1
ATOM 682 O O . GLY A 1 97 ? 29.517 -8.855 -27.911 1.00 91.25 97 GLY A O 1
ATOM 683 N N . SER A 1 98 ? 27.770 -10.221 -27.597 1.00 88.88 98 SER A N 1
ATOM 684 C CA . SER A 1 98 ? 27.666 -10.128 -26.122 1.00 88.88 98 SER A CA 1
ATOM 685 C C . SER A 1 98 ? 26.921 -8.895 -25.608 1.00 88.88 98 SER A C 1
ATOM 687 O O . SER A 1 98 ? 26.854 -8.701 -24.396 1.00 88.88 98 SER A O 1
ATOM 689 N N . GLU A 1 99 ? 26.327 -8.101 -26.498 1.00 93.25 99 GLU A N 1
ATOM 690 C CA . GLU A 1 99 ? 25.422 -7.032 -26.103 1.00 93.25 99 GLU A CA 1
ATOM 691 C C . GLU A 1 99 ? 24.075 -7.599 -25.648 1.00 93.25 99 GLU A C 1
ATOM 693 O O . GLU A 1 99 ? 23.577 -8.620 -26.130 1.00 93.25 99 GLU A O 1
ATOM 698 N N . THR A 1 100 ? 23.492 -6.914 -24.678 1.00 86.00 100 THR A N 1
ATOM 699 C CA . THR A 1 100 ? 22.206 -7.208 -24.056 1.00 86.00 100 THR A CA 1
ATOM 700 C C . THR A 1 100 ? 21.440 -5.899 -23.919 1.00 86.00 100 THR A C 1
ATOM 702 O O . THR A 1 100 ? 22.030 -4.825 -23.997 1.00 86.00 100 THR A O 1
ATOM 705 N N . CYS A 1 101 ? 20.134 -5.953 -23.660 1.00 83.56 101 CYS A N 1
ATOM 706 C CA . CYS A 1 101 ? 19.391 -4.732 -23.347 1.00 83.56 101 CYS A CA 1
ATOM 707 C C . CYS A 1 101 ? 20.037 -3.958 -22.179 1.00 83.56 101 CYS A C 1
ATOM 709 O O . CYS A 1 101 ? 20.142 -2.739 -22.250 1.00 83.56 101 CYS A O 1
ATOM 711 N N . VAL A 1 102 ? 20.591 -4.663 -21.182 1.00 77.94 102 VAL A N 1
ATOM 712 C CA . VAL A 1 102 ? 21.305 -4.057 -20.044 1.00 77.94 102 VAL A CA 1
ATOM 713 C C . VAL A 1 102 ? 22.546 -3.280 -20.475 1.00 77.94 102 VAL A C 1
ATOM 715 O O . VAL A 1 102 ? 22.736 -2.139 -20.065 1.00 77.94 102 VAL A O 1
ATOM 718 N N . THR A 1 103 ? 23.381 -3.845 -21.349 1.00 83.62 103 THR A N 1
ATOM 719 C CA . THR A 1 103 ? 24.586 -3.145 -21.833 1.00 83.62 103 THR A CA 1
ATOM 720 C C . THR A 1 103 ? 24.262 -1.998 -22.793 1.00 83.62 103 THR A C 1
ATOM 722 O O . THR A 1 103 ? 25.069 -1.085 -22.940 1.00 83.62 103 THR A O 1
ATOM 725 N N . GLN A 1 104 ? 23.065 -2.004 -23.389 1.00 84.31 104 GLN A N 1
ATOM 726 C CA . GLN A 1 104 ? 22.533 -0.918 -24.217 1.00 84.31 104 GLN A CA 1
ATOM 727 C C . GLN A 1 104 ? 21.805 0.175 -23.407 1.00 84.31 104 GLN A C 1
ATOM 729 O O . GLN A 1 104 ? 21.272 1.107 -24.004 1.00 84.31 104 GLN A O 1
ATOM 734 N N . GLY A 1 105 ? 21.801 0.092 -22.070 1.00 72.06 105 GLY A N 1
ATOM 735 C CA . GLY A 1 105 ? 21.217 1.108 -21.185 1.00 72.06 105 GLY A CA 1
ATOM 736 C C . GLY A 1 105 ? 19.739 0.903 -20.841 1.00 72.06 105 GLY A C 1
ATOM 737 O O . GLY A 1 105 ? 19.094 1.842 -20.397 1.00 72.06 105 GLY A O 1
ATOM 738 N N . PHE A 1 106 ? 19.199 -0.299 -21.047 1.00 74.62 106 PHE A N 1
ATOM 739 C CA . PHE A 1 106 ? 17.821 -0.671 -20.708 1.00 74.62 106 PHE A CA 1
ATOM 740 C C . PHE A 1 106 ? 17.790 -1.588 -19.476 1.00 74.62 106 PHE A C 1
ATOM 742 O O . PHE A 1 106 ? 18.780 -2.230 -19.143 1.00 74.62 106 PHE A O 1
ATOM 749 N N . LEU A 1 107 ? 16.642 -1.738 -18.813 1.00 70.19 107 LEU A N 1
ATOM 750 C CA . LEU A 1 107 ? 16.536 -2.571 -17.602 1.00 70.19 107 LEU A CA 1
ATOM 751 C C . LEU A 1 107 ? 16.561 -4.083 -17.883 1.00 70.19 107 LEU A C 1
ATOM 753 O O . LEU A 1 107 ? 16.810 -4.885 -16.985 1.00 70.19 107 LEU A O 1
ATOM 757 N N . GLY A 1 108 ? 16.264 -4.499 -19.115 1.00 73.31 108 GLY A N 1
ATOM 758 C CA . GLY A 1 108 ? 16.175 -5.909 -19.491 1.00 73.31 108 GLY A CA 1
ATOM 759 C C . GLY A 1 108 ? 15.458 -6.113 -20.821 1.00 73.31 108 GLY A C 1
ATOM 760 O O . GLY A 1 108 ? 15.353 -5.187 -21.617 1.00 73.31 108 GLY A O 1
ATOM 761 N N . GLY A 1 109 ? 14.954 -7.320 -21.073 1.00 78.31 109 GLY A N 1
ATOM 762 C CA . GLY A 1 109 ? 14.217 -7.658 -22.296 1.00 78.31 109 GLY A CA 1
ATOM 763 C C . GLY A 1 109 ? 15.045 -8.402 -23.345 1.00 78.31 109 GLY A C 1
ATOM 764 O O . GLY A 1 109 ? 16.113 -8.944 -23.059 1.00 78.31 109 GLY A O 1
ATOM 765 N N . THR A 1 110 ? 14.511 -8.472 -24.565 1.00 87.69 110 THR A N 1
ATOM 766 C CA . THR A 1 110 ? 15.140 -9.172 -25.694 1.00 87.69 110 THR A CA 1
ATOM 767 C C . THR A 1 110 ? 15.718 -8.158 -26.669 1.00 87.69 110 THR A C 1
ATOM 769 O O . THR A 1 110 ? 14.976 -7.495 -27.391 1.00 87.69 110 THR A O 1
ATOM 772 N N . LEU A 1 111 ? 17.047 -8.065 -26.703 1.00 89.75 111 LEU A N 1
ATOM 773 C CA . LEU A 1 111 ? 17.762 -7.263 -27.690 1.00 89.75 111 LEU A CA 1
ATOM 774 C C . LEU A 1 111 ? 17.750 -8.013 -29.024 1.00 89.75 111 LEU A C 1
ATOM 776 O O . LEU A 1 111 ? 18.029 -9.213 -29.060 1.00 89.75 111 LEU A O 1
ATOM 780 N N . ALA A 1 112 ? 17.428 -7.323 -30.111 1.00 93.12 112 ALA A N 1
ATOM 781 C CA . ALA A 1 112 ? 17.485 -7.882 -31.454 1.00 93.12 112 ALA A CA 1
ATOM 782 C C . ALA A 1 112 ? 18.505 -7.124 -32.304 1.00 93.12 112 ALA A C 1
ATOM 784 O O . ALA A 1 112 ? 18.900 -6.001 -31.989 1.00 93.12 112 ALA A O 1
ATOM 785 N N . CYS A 1 113 ? 18.947 -7.746 -33.394 1.00 94.31 113 CYS A N 1
ATOM 786 C CA . CYS A 1 113 ? 19.740 -7.044 -34.384 1.00 94.31 113 CYS A CA 1
ATOM 787 C C . CYS A 1 113 ? 18.834 -6.286 -35.355 1.00 94.31 113 CYS A C 1
ATOM 789 O O . CYS A 1 113 ? 17.873 -6.857 -35.877 1.00 94.31 113 CYS A O 1
ATOM 791 N N . GLY A 1 114 ? 19.130 -5.009 -35.603 1.00 90.12 114 GLY A N 1
ATOM 792 C CA . GLY A 1 114 ? 18.400 -4.217 -36.584 1.00 90.12 114 GLY A CA 1
ATOM 793 C C . GLY A 1 114 ? 18.540 -4.804 -37.989 1.00 90.12 114 GLY A C 1
ATOM 794 O O . GLY A 1 114 ? 19.543 -5.428 -38.323 1.00 90.12 114 GLY A O 1
ATOM 795 N N . ALA A 1 115 ? 17.548 -4.570 -38.849 1.00 86.56 115 ALA A N 1
ATOM 796 C CA . ALA A 1 115 ? 17.509 -5.160 -40.193 1.00 86.56 115 ALA A CA 1
ATOM 797 C C . ALA A 1 115 ? 18.676 -4.744 -41.116 1.00 86.56 115 ALA A C 1
ATOM 799 O O . ALA A 1 115 ? 18.872 -5.370 -42.154 1.00 86.56 115 ALA A O 1
ATOM 800 N N . SER A 1 116 ? 19.420 -3.686 -40.770 1.00 82.31 116 SER A N 1
ATOM 801 C CA . SER A 1 116 ? 20.635 -3.261 -41.477 1.00 82.31 116 SER A CA 1
ATOM 802 C C . SER A 1 116 ? 21.935 -3.739 -40.823 1.00 82.31 116 SER A C 1
ATOM 804 O O . SER A 1 116 ? 22.991 -3.509 -41.398 1.00 82.31 116 SER A O 1
ATOM 806 N N . CYS A 1 117 ? 21.883 -4.363 -39.640 1.00 88.44 117 CYS A N 1
ATOM 807 C CA . CYS A 1 117 ? 23.047 -4.741 -38.828 1.00 88.44 117 CYS A CA 1
ATOM 808 C C . CYS A 1 117 ? 23.963 -3.570 -38.407 1.00 88.44 117 CYS A C 1
ATOM 810 O O . CYS A 1 117 ? 25.014 -3.784 -37.806 1.00 88.44 117 CYS A O 1
ATOM 812 N N . GLU A 1 118 ? 23.561 -2.321 -38.671 1.00 87.44 118 GLU A N 1
ATOM 813 C CA . GLU A 1 118 ? 24.290 -1.102 -38.280 1.00 87.44 118 GLU A CA 1
ATOM 814 C C . GLU A 1 118 ? 23.912 -0.608 -36.872 1.00 87.44 118 GLU A C 1
ATOM 816 O O . GLU A 1 118 ? 24.593 0.242 -36.301 1.00 87.44 118 GLU A O 1
ATOM 821 N N . ALA A 1 119 ? 22.813 -1.123 -36.313 1.00 90.50 119 ALA A N 1
ATOM 822 C CA . ALA A 1 119 ? 22.306 -0.776 -34.991 1.00 90.50 119 ALA A CA 1
ATOM 823 C C . ALA A 1 119 ? 21.559 -1.960 -34.363 1.00 90.50 119 ALA A C 1
ATOM 825 O O . ALA A 1 119 ? 21.038 -2.830 -35.068 1.00 90.50 119 ALA A O 1
ATOM 826 N N . PHE A 1 120 ? 21.455 -1.958 -33.035 1.00 93.81 120 PHE A N 1
ATOM 827 C CA . PHE A 1 120 ? 20.557 -2.858 -32.322 1.00 93.81 120 PHE A CA 1
ATOM 828 C C . PHE A 1 120 ? 19.104 -2.388 -32.434 1.00 93.81 120 PHE A C 1
ATOM 830 O O . PHE A 1 120 ? 18.815 -1.192 -32.404 1.00 93.81 120 PHE A O 1
ATOM 837 N N . ASP A 1 121 ? 18.187 -3.343 -32.537 1.00 92.12 121 ASP A N 1
ATOM 838 C CA . ASP A 1 121 ? 16.760 -3.118 -32.360 1.00 92.12 121 ASP A CA 1
ATOM 839 C C . ASP A 1 121 ? 16.419 -3.296 -30.876 1.00 92.12 121 ASP A C 1
ATOM 841 O O . ASP A 1 121 ? 16.415 -4.407 -30.334 1.00 92.12 121 ASP A O 1
ATOM 845 N N . THR A 1 122 ? 16.160 -2.169 -30.216 1.00 89.56 122 THR A N 1
ATOM 846 C CA . THR A 1 122 ? 15.833 -2.095 -28.790 1.00 89.56 122 THR A CA 1
ATOM 847 C C . THR A 1 122 ? 14.328 -2.117 -28.529 1.00 89.56 122 THR A C 1
ATOM 849 O O . THR A 1 122 ? 13.909 -1.976 -27.387 1.00 89.56 122 THR A O 1
ATOM 852 N N . THR A 1 123 ? 13.480 -2.333 -29.544 1.00 83.19 123 THR A N 1
ATOM 853 C CA . THR A 1 123 ? 12.014 -2.356 -29.357 1.00 83.19 123 THR A CA 1
ATOM 854 C C . THR A 1 123 ? 11.534 -3.501 -28.461 1.00 83.19 123 THR A C 1
ATOM 856 O O . THR A 1 123 ? 10.479 -3.390 -27.840 1.00 83.19 123 THR A O 1
ATOM 859 N N . GLY A 1 124 ? 12.303 -4.593 -28.380 1.00 75.31 124 GLY A N 1
ATOM 860 C CA . GLY A 1 124 ? 12.088 -5.702 -27.445 1.00 75.31 124 GLY A CA 1
ATOM 861 C C . GLY A 1 124 ? 12.762 -5.517 -26.080 1.00 75.31 124 GLY A C 1
ATOM 862 O O . GLY A 1 124 ? 12.629 -6.391 -25.217 1.00 75.31 124 GLY A O 1
ATOM 863 N N . CYS A 1 125 ? 13.491 -4.415 -25.881 1.00 81.06 125 CYS A N 1
ATOM 864 C CA . CYS A 1 125 ? 14.075 -4.061 -24.597 1.00 81.06 125 CYS A CA 1
ATOM 865 C C . CYS A 1 125 ? 13.046 -3.385 -23.692 1.00 81.06 125 CYS A C 1
ATOM 867 O O . CYS A 1 125 ? 12.163 -2.652 -24.133 1.00 81.06 125 CYS A O 1
ATOM 869 N N . ILE A 1 126 ? 13.174 -3.661 -22.401 1.00 73.94 126 ILE A N 1
ATOM 870 C CA . ILE A 1 126 ? 12.379 -3.066 -21.338 1.00 73.94 126 ILE A CA 1
ATOM 871 C C . ILE A 1 126 ? 13.071 -1.769 -20.943 1.00 73.94 126 ILE A C 1
ATOM 873 O O . ILE A 1 126 ? 14.137 -1.786 -20.328 1.00 73.94 126 ILE A O 1
ATOM 877 N N . ASP A 1 127 ? 12.463 -0.661 -21.334 1.00 73.31 127 ASP A N 1
ATOM 878 C CA . ASP A 1 127 ? 12.894 0.688 -20.994 1.00 73.31 127 ASP A CA 1
ATOM 879 C C . ASP A 1 127 ? 12.198 1.190 -19.715 1.00 73.31 127 ASP A C 1
ATOM 881 O O . ASP A 1 127 ? 11.077 0.775 -19.411 1.00 73.31 127 ASP A O 1
ATOM 885 N N . ASP A 1 128 ? 12.847 2.092 -18.980 1.00 63.94 128 ASP A N 1
ATOM 886 C CA . ASP A 1 128 ? 12.308 2.791 -17.813 1.00 63.94 128 ASP A CA 1
ATOM 887 C C . ASP A 1 128 ? 11.863 4.240 -18.131 1.00 63.94 128 ASP A C 1
ATOM 889 O O . ASP A 1 128 ? 11.440 4.981 -17.238 1.00 63.94 128 ASP A O 1
ATOM 893 N N . HIS A 1 129 ? 11.850 4.650 -19.410 1.00 64.06 129 HIS A N 1
ATOM 894 C CA . HIS A 1 129 ? 11.295 5.931 -19.904 1.00 64.06 129 HIS A CA 1
ATOM 895 C C . HIS A 1 129 ? 9.784 6.142 -19.660 1.00 64.06 129 HIS A C 1
ATOM 897 O O . HIS A 1 129 ? 9.182 7.089 -20.165 1.00 64.06 129 HIS A O 1
ATOM 903 N N . ASN A 1 130 ? 9.158 5.313 -18.831 1.00 73.62 130 ASN A N 1
ATOM 904 C CA . ASN A 1 130 ? 7.803 5.511 -18.334 1.00 73.62 130 ASN A CA 1
ATOM 905 C C . ASN A 1 130 ? 7.734 6.508 -17.164 1.00 73.62 130 ASN A C 1
ATOM 907 O O . ASN A 1 130 ? 6.719 6.540 -16.476 1.00 73.62 130 ASN A O 1
ATOM 911 N N . LEU A 1 131 ? 8.787 7.295 -16.924 1.00 84.69 131 LEU A N 1
ATOM 912 C CA . LEU A 1 131 ? 8.848 8.396 -15.959 1.00 84.69 131 LEU A CA 1
ATOM 913 C C . LEU A 1 131 ? 8.909 9.755 -16.677 1.00 84.69 131 LEU A C 1
ATOM 915 O O . LEU A 1 131 ? 9.388 9.821 -17.810 1.00 84.69 131 LEU A O 1
ATOM 919 N N . PRO A 1 132 ? 8.453 10.850 -16.041 1.00 81.75 132 PRO A N 1
ATOM 920 C CA . PRO A 1 132 ? 8.550 12.183 -16.623 1.00 81.75 132 PRO A CA 1
ATOM 921 C C . PRO A 1 132 ? 10.012 12.658 -16.697 1.00 81.75 132 PRO A C 1
ATOM 923 O O . PRO A 1 132 ? 10.822 12.326 -15.835 1.00 81.75 132 PRO A O 1
ATOM 926 N N . ASP A 1 133 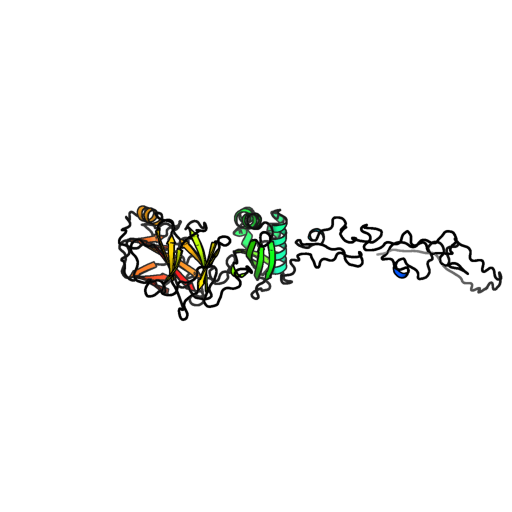? 10.327 13.477 -17.706 1.00 85.25 133 ASP A N 1
ATOM 927 C CA . ASP A 1 133 ? 11.625 14.160 -17.865 1.00 85.25 133 ASP A CA 1
ATOM 928 C C . ASP A 1 133 ? 11.727 15.342 -16.879 1.00 85.25 133 ASP A C 1
ATOM 930 O O . ASP A 1 133 ? 11.538 16.511 -17.228 1.00 85.25 133 ASP A O 1
ATOM 934 N N . THR A 1 134 ? 11.883 15.012 -15.597 1.00 87.56 134 THR A N 1
ATOM 935 C CA . THR A 1 134 ? 11.951 15.942 -14.462 1.00 87.56 134 THR A CA 1
ATOM 936 C C . THR A 1 134 ? 12.993 15.470 -13.452 1.00 87.56 134 THR A C 1
ATOM 938 O O . THR A 1 134 ? 13.350 14.295 -13.413 1.00 87.56 134 THR A O 1
ATOM 941 N N . ALA A 1 135 ? 13.424 16.366 -12.557 1.00 90.69 135 ALA A N 1
ATOM 942 C CA . ALA A 1 135 ? 14.395 16.021 -11.518 1.00 90.69 135 ALA A CA 1
ATOM 943 C C . ALA A 1 135 ? 13.928 14.852 -10.630 1.00 90.69 135 ALA A C 1
ATOM 945 O O . ALA A 1 135 ? 14.730 13.997 -10.265 1.00 90.69 135 ALA A O 1
ATOM 946 N N . VAL A 1 136 ? 12.630 14.783 -10.304 1.00 89.38 136 VAL A N 1
ATOM 947 C CA . VAL A 1 136 ? 12.074 13.656 -9.537 1.00 89.38 136 VAL A CA 1
ATOM 948 C C . VAL A 1 136 ? 12.031 12.359 -10.351 1.00 89.38 136 VAL A C 1
ATOM 950 O O . VAL A 1 136 ? 12.270 11.288 -9.795 1.00 89.38 136 VAL A O 1
ATOM 953 N N . GLY A 1 137 ? 11.806 12.438 -11.667 1.00 89.94 137 GLY A N 1
ATOM 954 C CA . GLY A 1 137 ? 11.925 11.292 -12.570 1.00 89.94 137 GLY A CA 1
ATOM 955 C C . GLY A 1 137 ? 13.352 10.742 -12.625 1.00 89.94 137 GLY A C 1
ATOM 956 O O . GLY A 1 137 ? 13.544 9.533 -12.517 1.00 89.94 137 GLY A O 1
ATOM 957 N N . ASP A 1 138 ? 14.355 11.619 -12.693 1.00 90.62 138 ASP A N 1
ATOM 958 C CA . ASP A 1 138 ? 15.771 11.230 -12.712 1.00 90.62 138 ASP A CA 1
ATOM 959 C C . ASP A 1 138 ? 16.209 10.553 -11.406 1.00 90.62 138 ASP A C 1
ATOM 961 O O . ASP A 1 138 ? 16.870 9.514 -11.428 1.00 90.62 138 ASP A O 1
ATOM 965 N N . GLN A 1 139 ? 15.801 11.102 -10.257 1.00 93.56 139 GLN A N 1
ATOM 966 C CA . GLN A 1 139 ? 16.088 10.508 -8.946 1.00 93.56 139 GLN A CA 1
ATOM 967 C C . GLN A 1 139 ? 15.405 9.142 -8.774 1.00 93.56 139 GLN A C 1
ATOM 969 O O . GLN A 1 139 ? 15.994 8.213 -8.216 1.00 93.56 139 GLN A O 1
ATOM 974 N N . MET A 1 140 ? 14.178 8.998 -9.284 1.00 90.50 140 MET A N 1
ATOM 975 C CA . MET A 1 140 ? 13.438 7.736 -9.268 1.00 90.50 140 MET A CA 1
ATOM 976 C C . MET A 1 140 ? 14.126 6.665 -10.118 1.00 90.50 140 MET A C 1
ATOM 978 O O . MET A 1 140 ? 14.318 5.544 -9.644 1.00 90.50 140 MET A O 1
ATOM 982 N N . ARG A 1 141 ? 14.534 7.023 -11.340 1.00 88.56 141 ARG A N 1
ATOM 983 C CA . ARG A 1 141 ? 15.303 6.152 -12.237 1.00 88.56 141 ARG A CA 1
ATOM 984 C C . ARG A 1 141 ? 16.592 5.682 -11.572 1.00 88.56 141 ARG A C 1
ATOM 986 O O . ARG A 1 141 ? 16.793 4.478 -11.439 1.00 88.56 141 ARG A O 1
ATOM 993 N N . TRP A 1 142 ? 17.384 6.609 -11.030 1.00 90.69 142 TRP A N 1
ATOM 994 C CA . TRP A 1 142 ? 18.613 6.280 -10.302 1.00 90.69 142 TRP A CA 1
ATOM 995 C C . TRP A 1 142 ? 18.383 5.259 -9.177 1.00 90.69 142 TRP A C 1
ATOM 997 O O . TRP A 1 142 ? 19.124 4.283 -9.054 1.00 90.69 142 TRP A O 1
ATOM 1007 N N . LEU A 1 143 ? 17.345 5.457 -8.357 1.00 88.56 143 LEU A N 1
ATOM 1008 C CA . LEU A 1 143 ? 17.072 4.576 -7.222 1.00 88.56 143 LEU A CA 1
ATOM 1009 C C . LEU A 1 143 ? 16.654 3.167 -7.668 1.00 88.56 143 LEU A C 1
ATOM 1011 O O . LEU A 1 143 ? 17.096 2.178 -7.079 1.00 88.56 143 LEU A O 1
ATOM 1015 N N . VAL A 1 144 ? 15.810 3.069 -8.699 1.00 86.00 144 VAL A N 1
ATOM 1016 C CA . VAL A 1 144 ? 15.353 1.787 -9.255 1.00 86.00 144 VAL A CA 1
ATOM 1017 C C . VAL A 1 144 ? 16.506 1.043 -9.931 1.00 86.00 144 VAL A C 1
ATOM 1019 O O . VAL A 1 144 ? 16.663 -0.156 -9.704 1.00 86.00 144 VAL A O 1
ATOM 1022 N N . GLU A 1 145 ? 17.351 1.741 -10.691 1.00 83.44 145 GLU A N 1
ATOM 1023 C CA . GLU A 1 145 ? 18.568 1.179 -11.289 1.00 83.44 145 GLU A CA 1
ATOM 1024 C C . GLU A 1 145 ? 19.526 0.642 -10.218 1.00 83.44 145 GLU A C 1
ATOM 1026 O O . GLU A 1 145 ? 19.983 -0.499 -10.315 1.00 83.44 145 GLU A O 1
ATOM 1031 N N . ALA A 1 146 ? 19.781 1.418 -9.159 1.00 84.12 146 ALA A N 1
ATOM 1032 C CA . ALA A 1 146 ? 20.650 1.007 -8.057 1.00 84.12 146 ALA A CA 1
ATOM 1033 C C . ALA A 1 146 ? 20.111 -0.224 -7.310 1.00 84.12 146 ALA A C 1
ATOM 1035 O O . ALA A 1 146 ? 20.876 -1.089 -6.883 1.00 84.12 146 ALA A O 1
ATOM 1036 N N . ALA A 1 147 ? 18.794 -0.329 -7.139 1.00 82.38 147 ALA A N 1
ATOM 1037 C CA . ALA A 1 147 ? 18.175 -1.501 -6.531 1.00 82.38 147 ALA A CA 1
ATOM 1038 C C . ALA A 1 147 ? 18.251 -2.737 -7.448 1.00 82.38 147 ALA A C 1
ATOM 1040 O O . ALA A 1 147 ? 18.622 -3.815 -6.989 1.00 82.38 147 ALA A O 1
ATOM 1041 N N . ASN A 1 148 ? 17.985 -2.574 -8.748 1.00 79.56 148 ASN A N 1
ATOM 1042 C CA . ASN A 1 148 ? 18.040 -3.657 -9.736 1.00 79.56 148 ASN A CA 1
ATOM 1043 C C . ASN A 1 148 ? 19.462 -4.172 -10.002 1.00 79.56 148 ASN A C 1
ATOM 1045 O O . ASN A 1 148 ? 19.639 -5.341 -10.341 1.00 79.56 148 ASN A O 1
ATOM 1049 N N . ALA A 1 149 ? 20.484 -3.329 -9.834 1.00 80.62 149 ALA A N 1
ATOM 1050 C CA . ALA A 1 149 ? 21.882 -3.743 -9.940 1.00 80.62 149 ALA A CA 1
ATOM 1051 C C . ALA A 1 149 ? 22.300 -4.736 -8.836 1.00 80.62 149 ALA A C 1
ATOM 1053 O O . ALA A 1 149 ? 23.339 -5.385 -8.956 1.00 80.62 149 ALA A O 1
ATOM 1054 N N . GLY A 1 150 ? 21.512 -4.861 -7.760 1.00 74.88 150 GLY A N 1
ATOM 1055 C CA . GLY A 1 150 ? 21.800 -5.754 -6.636 1.00 74.88 150 GLY A CA 1
ATOM 1056 C C . GLY A 1 150 ? 22.975 -5.303 -5.761 1.00 74.88 150 GLY A C 1
ATOM 1057 O O . GLY A 1 150 ? 23.402 -6.048 -4.876 1.00 74.88 150 GLY A O 1
ATOM 1058 N N . GLU A 1 151 ? 23.498 -4.096 -5.983 1.00 79.44 151 GLU A N 1
ATOM 1059 C CA . GLU A 1 151 ? 24.563 -3.484 -5.193 1.00 79.44 151 GLU A CA 1
ATOM 1060 C C . GLU A 1 151 ? 24.054 -2.195 -4.548 1.00 79.44 151 GLU A C 1
ATOM 1062 O O . GLU A 1 151 ? 23.652 -1.253 -5.232 1.00 79.44 151 GLU A O 1
ATOM 1067 N N . ALA A 1 152 ? 24.086 -2.146 -3.213 1.00 82.44 152 ALA A N 1
ATOM 1068 C CA . ALA A 1 152 ? 23.668 -0.958 -2.482 1.00 82.44 152 ALA A CA 1
ATOM 1069 C C . ALA A 1 152 ? 24.513 0.262 -2.874 1.00 82.44 152 ALA A C 1
ATOM 1071 O O . ALA A 1 152 ? 25.743 0.139 -2.917 1.00 82.44 152 ALA A O 1
ATOM 1072 N N . PRO A 1 153 ? 23.891 1.437 -3.108 1.00 88.88 153 PRO A N 1
ATOM 1073 C CA . PRO A 1 153 ? 24.642 2.655 -3.377 1.00 88.88 153 PRO A CA 1
ATOM 1074 C C . PRO A 1 153 ? 25.556 2.931 -2.189 1.00 88.88 153 PRO A C 1
ATOM 1076 O O . PRO A 1 153 ? 25.135 2.789 -1.044 1.00 88.88 153 PRO A O 1
ATOM 1079 N N . ASP A 1 154 ? 26.808 3.306 -2.446 1.00 92.88 154 ASP A N 1
ATOM 1080 C CA . ASP A 1 154 ? 27.747 3.568 -1.362 1.00 92.88 154 ASP A CA 1
ATOM 1081 C C . ASP A 1 154 ? 27.371 4.831 -0.560 1.00 92.88 154 ASP A C 1
ATOM 1083 O O . ASP A 1 154 ? 26.496 5.617 -0.931 1.00 92.88 154 ASP A O 1
ATOM 1087 N N . ALA A 1 155 ? 28.049 5.051 0.569 1.00 93.44 155 ALA A N 1
ATOM 1088 C CA . ALA A 1 155 ? 27.763 6.195 1.435 1.00 93.44 155 ALA A CA 1
ATOM 1089 C C . ALA A 1 155 ? 27.984 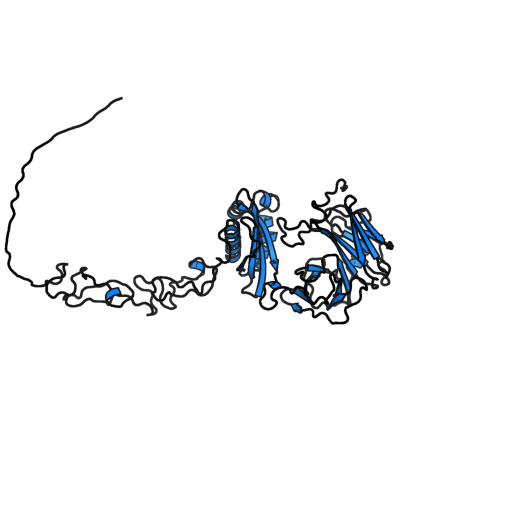7.560 0.750 1.00 93.44 155 ALA A C 1
ATOM 1091 O O . ALA A 1 155 ? 27.421 8.556 1.203 1.00 93.44 155 ALA A O 1
ATOM 1092 N N . THR A 1 156 ? 28.802 7.617 -0.306 1.00 95.38 156 THR A N 1
ATOM 1093 C CA . THR A 1 156 ? 29.037 8.842 -1.082 1.00 95.38 156 THR A CA 1
ATOM 1094 C C . THR A 1 156 ? 27.842 9.111 -1.983 1.00 95.38 156 THR A C 1
ATOM 1096 O O . THR A 1 156 ? 27.264 10.189 -1.894 1.00 95.38 156 THR A O 1
ATOM 1099 N N . ALA A 1 157 ? 27.414 8.112 -2.758 1.00 93.69 157 ALA A N 1
ATOM 1100 C CA . ALA A 1 157 ? 26.228 8.198 -3.604 1.00 93.69 157 ALA A CA 1
ATOM 1101 C C . ALA A 1 157 ? 24.974 8.508 -2.772 1.00 93.69 157 ALA A C 1
ATOM 1103 O O . ALA A 1 157 ? 24.186 9.381 -3.125 1.00 93.69 157 ALA A O 1
ATOM 1104 N N . PHE A 1 158 ? 24.831 7.876 -1.603 1.00 94.12 158 PHE A N 1
ATOM 1105 C CA . PHE A 1 158 ? 23.775 8.220 -0.654 1.00 94.12 158 PHE A CA 1
ATOM 1106 C C . PHE A 1 158 ? 23.827 9.701 -0.244 1.00 94.12 158 PHE A C 1
ATOM 1108 O O . PHE A 1 158 ? 22.809 10.385 -0.270 1.00 94.12 158 PHE A O 1
ATOM 1115 N N . ALA A 1 159 ? 25.003 10.224 0.107 1.00 94.25 159 ALA A N 1
ATOM 1116 C CA . ALA A 1 159 ? 25.134 11.616 0.529 1.00 94.25 159 ALA A CA 1
ATOM 1117 C C . ALA A 1 159 ? 24.887 12.634 -0.602 1.00 94.25 159 ALA A C 1
ATOM 1119 O O . ALA A 1 159 ? 24.531 13.774 -0.308 1.00 94.25 159 ALA A O 1
ATOM 1120 N N . GLU A 1 160 ? 25.094 12.239 -1.861 1.00 95.69 160 GLU A N 1
ATOM 1121 C CA . GLU A 1 160 ? 24.862 13.067 -3.051 1.00 95.69 160 GLU A CA 1
ATOM 1122 C C . GLU A 1 160 ? 23.388 13.099 -3.470 1.00 95.69 160 GLU A C 1
ATOM 1124 O O . GLU A 1 160 ? 22.895 14.145 -3.890 1.00 95.69 160 GLU A O 1
ATOM 1129 N N . HIS A 1 161 ? 22.681 11.975 -3.338 1.00 95.19 161 HIS A N 1
ATOM 1130 C CA . HIS A 1 161 ? 21.295 11.850 -3.789 1.00 95.19 161 HIS A CA 1
ATOM 1131 C C . HIS A 1 161 ? 20.260 12.174 -2.711 1.00 95.19 161 HIS A C 1
ATOM 1133 O O . HIS A 1 161 ? 19.141 12.534 -3.061 1.00 95.19 161 HIS A O 1
ATOM 1139 N N . PHE A 1 162 ? 20.598 12.090 -1.421 1.00 93.88 162 PHE A N 1
ATOM 1140 C CA . PHE A 1 162 ? 19.661 12.339 -0.320 1.00 93.88 162 PHE A CA 1
ATOM 1141 C C . PHE A 1 162 ? 19.899 13.679 0.375 1.00 93.88 162 PHE A C 1
ATOM 1143 O O . PHE A 1 162 ? 21.036 14.062 0.646 1.00 93.88 162 PHE A O 1
ATOM 1150 N N . SER A 1 163 ? 18.820 14.368 0.741 1.00 91.88 163 SER A N 1
ATOM 1151 C CA . SER A 1 163 ? 18.880 15.697 1.351 1.00 91.88 163 SER A CA 1
ATOM 1152 C C . SER A 1 163 ? 19.516 15.672 2.743 1.00 91.88 163 SER A C 1
ATOM 1154 O O . SER A 1 163 ? 19.439 14.687 3.482 1.00 91.88 163 SER A O 1
ATOM 1156 N N . ALA A 1 164 ? 20.093 16.797 3.173 1.00 89.38 164 ALA A N 1
ATOM 1157 C CA . ALA A 1 164 ? 20.606 16.922 4.540 1.00 89.38 164 ALA A CA 1
ATOM 1158 C C . ALA A 1 164 ? 19.507 16.703 5.600 1.00 89.38 164 ALA A C 1
ATOM 1160 O O . ALA A 1 164 ? 19.779 16.190 6.688 1.00 89.38 164 ALA A O 1
ATOM 1161 N N . ASN A 1 165 ? 18.262 17.073 5.277 1.00 80.88 165 ASN A N 1
ATOM 1162 C CA . ASN A 1 165 ? 17.110 16.847 6.141 1.00 80.88 165 ASN A CA 1
ATOM 1163 C C . ASN A 1 165 ? 16.809 15.347 6.283 1.00 80.88 165 ASN A C 1
ATOM 1165 O O . ASN A 1 165 ? 16.695 14.861 7.409 1.00 80.88 165 ASN A O 1
ATOM 1169 N N . PHE A 1 166 ? 16.790 14.602 5.176 1.00 83.19 166 PHE A N 1
ATOM 1170 C CA . PHE A 1 166 ? 16.654 13.147 5.182 1.00 83.19 166 PHE A CA 1
ATOM 1171 C C . PHE A 1 166 ? 17.758 12.496 6.017 1.00 83.19 166 PHE A C 1
ATOM 1173 O O . PHE A 1 166 ? 17.483 11.743 6.952 1.00 83.19 166 PHE A O 1
ATOM 1180 N N . GLN A 1 167 ? 19.017 12.844 5.733 1.00 87.19 167 GLN A N 1
ATOM 1181 C CA . GLN A 1 167 ? 20.187 12.256 6.389 1.00 87.19 167 GLN A CA 1
ATOM 1182 C C . GLN A 1 167 ? 20.213 12.511 7.905 1.00 87.19 167 GLN A C 1
ATOM 1184 O O . GLN A 1 167 ? 20.788 11.722 8.657 1.00 87.19 167 GLN A O 1
ATOM 1189 N N . SER A 1 168 ? 19.588 13.599 8.369 1.00 82.50 168 SER A N 1
ATOM 1190 C CA . SER A 1 168 ? 19.461 13.905 9.798 1.00 82.50 168 SER A CA 1
ATOM 1191 C C . SER A 1 168 ? 18.494 12.975 10.541 1.00 82.50 168 SER A C 1
ATOM 1193 O O . 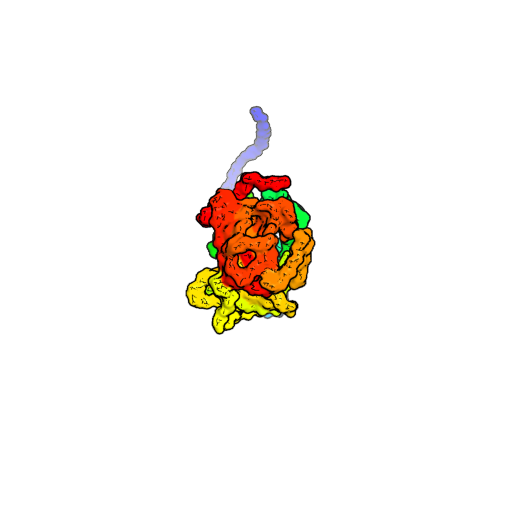SER A 1 168 ? 18.643 12.786 11.748 1.00 82.50 168 SER A O 1
ATOM 1195 N N . GLN A 1 169 ? 17.533 12.385 9.826 1.00 76.00 169 GLN A N 1
ATOM 1196 C CA . GLN A 1 169 ? 16.510 11.492 10.375 1.00 76.00 169 GLN A CA 1
ATOM 1197 C C . GLN A 1 169 ? 16.877 10.020 10.166 1.00 76.00 169 GLN A C 1
ATOM 1199 O O . GLN A 1 169 ? 16.722 9.207 11.073 1.00 76.00 169 GLN A O 1
ATOM 1204 N N . CYS A 1 170 ? 17.414 9.689 8.992 1.00 78.25 170 CYS A N 1
ATOM 1205 C CA . CYS A 1 170 ? 17.822 8.344 8.618 1.00 78.25 170 CYS A CA 1
ATOM 1206 C C . CYS A 1 170 ? 19.213 8.403 7.981 1.00 78.25 170 CYS A C 1
ATOM 1208 O O . CYS A 1 170 ? 19.387 8.775 6.822 1.00 78.25 170 CYS A O 1
ATOM 1210 N N . ASN A 1 171 ? 20.234 8.069 8.772 1.00 86.38 171 ASN A N 1
ATOM 1211 C CA . ASN A 1 171 ? 21.608 7.984 8.280 1.00 86.38 171 ASN A CA 1
ATOM 1212 C C . ASN A 1 171 ? 21.778 6.796 7.312 1.00 86.38 171 ASN A C 1
ATOM 1214 O O . ASN A 1 171 ? 20.898 5.949 7.196 1.00 86.38 171 ASN A O 1
ATOM 1218 N N . TYR A 1 172 ? 22.939 6.685 6.664 1.00 91.62 172 TYR A N 1
ATOM 1219 C CA . TYR A 1 172 ? 23.201 5.623 5.684 1.00 91.62 172 TYR A CA 1
ATOM 1220 C C . TYR A 1 172 ? 22.905 4.200 6.201 1.00 91.62 172 TYR A C 1
ATOM 1222 O O . TYR A 1 172 ? 22.357 3.379 5.475 1.00 91.62 172 TYR A O 1
ATOM 1230 N N . ALA A 1 173 ? 23.208 3.905 7.472 1.00 89.44 173 ALA A N 1
ATOM 1231 C CA . ALA A 1 173 ? 22.920 2.591 8.049 1.00 89.44 173 ALA A CA 1
ATOM 1232 C C . ALA A 1 173 ? 21.410 2.333 8.187 1.00 89.44 173 ALA A C 1
ATOM 1234 O O . ALA A 1 173 ? 20.960 1.235 7.873 1.00 89.44 173 ALA A O 1
ATOM 1235 N N . CYS A 1 174 ? 20.648 3.348 8.611 1.00 86.00 174 CYS A N 1
ATOM 1236 C CA . CYS A 1 174 ? 19.185 3.316 8.632 1.00 86.00 174 CYS A CA 1
ATOM 1237 C C . CYS A 1 174 ? 18.610 3.160 7.217 1.00 86.00 174 CYS A C 1
ATOM 1239 O O . CYS A 1 174 ? 17.757 2.310 7.000 1.00 86.00 174 CYS A O 1
ATOM 1241 N N . PHE A 1 175 ? 19.116 3.905 6.228 1.00 86.56 175 PHE A N 1
ATOM 1242 C CA . PHE A 1 175 ? 18.657 3.790 4.840 1.00 86.56 175 PHE A CA 1
ATOM 1243 C C . PHE A 1 175 ? 18.814 2.360 4.314 1.00 86.56 175 PHE A C 1
ATOM 1245 O O . PHE A 1 175 ? 17.897 1.815 3.699 1.00 86.56 175 PHE A O 1
ATOM 1252 N N . LEU A 1 176 ? 19.950 1.723 4.610 1.00 87.81 176 LEU A N 1
ATOM 1253 C CA . LEU A 1 176 ? 20.161 0.328 4.247 1.00 87.81 176 LEU A CA 1
ATOM 1254 C C . LEU A 1 176 ? 19.178 -0.609 4.956 1.00 87.81 176 LEU A C 1
ATOM 1256 O O . LEU A 1 176 ? 18.582 -1.450 4.291 1.00 87.81 176 LEU A O 1
ATOM 1260 N N . SER A 1 177 ? 19.009 -0.505 6.280 1.00 79.06 177 SER A N 1
ATOM 1261 C CA . SER A 1 177 ? 18.176 -1.452 7.038 1.00 79.06 177 SER A CA 1
ATOM 1262 C C . SER A 1 177 ? 16.682 -1.282 6.794 1.00 79.06 177 SER A C 1
ATOM 1264 O O . SER A 1 177 ? 15.990 -2.281 6.621 1.00 79.06 177 SER A O 1
ATOM 1266 N N . GLU A 1 178 ? 16.205 -0.041 6.770 1.00 74.69 178 GLU A N 1
ATOM 1267 C CA . GLU A 1 178 ? 14.777 0.282 6.746 1.00 74.69 178 GLU A CA 1
ATOM 1268 C C . GLU A 1 178 ? 14.212 0.361 5.328 1.00 74.69 178 GLU A C 1
ATOM 1270 O O . GLU A 1 178 ? 13.017 0.154 5.139 1.00 74.69 178 GLU A O 1
ATOM 1275 N N . PHE A 1 179 ? 15.047 0.658 4.326 1.00 76.50 179 PHE A N 1
ATOM 1276 C CA . PHE A 1 179 ? 14.570 0.888 2.964 1.00 76.50 179 PHE A CA 1
ATOM 1277 C C . PHE A 1 179 ? 15.260 0.011 1.925 1.00 76.50 179 PHE A C 1
ATOM 1279 O O . PHE A 1 179 ? 14.601 -0.816 1.299 1.00 76.50 179 PHE A O 1
ATOM 1286 N N . TYR A 1 180 ? 16.573 0.162 1.734 1.00 82.56 180 TYR A N 1
ATOM 1287 C CA . TYR A 1 180 ? 17.247 -0.466 0.597 1.00 82.56 180 TYR A CA 1
ATOM 1288 C C . TYR A 1 180 ? 17.249 -1.993 0.702 1.00 82.56 180 TYR A C 1
ATOM 1290 O O . TYR A 1 180 ? 16.934 -2.665 -0.270 1.00 82.56 180 TYR A O 1
ATOM 1298 N N . ASN A 1 181 ? 17.557 -2.562 1.873 1.00 79.94 181 ASN A N 1
ATOM 1299 C CA . ASN A 1 181 ? 17.568 -4.015 2.041 1.00 79.94 181 ASN A CA 1
ATOM 1300 C C . ASN A 1 181 ? 16.167 -4.626 1.888 1.00 79.94 181 ASN A C 1
ATOM 1302 O O . ASN A 1 181 ? 16.064 -5.638 1.198 1.00 79.94 181 ASN A O 1
ATOM 1306 N N . PRO A 1 182 ? 15.089 -4.079 2.486 1.00 74.38 182 PRO A N 1
ATOM 1307 C CA . PRO A 1 182 ? 13.735 -4.521 2.170 1.00 74.38 182 PRO A CA 1
ATOM 1308 C C . PRO A 1 182 ? 13.436 -4.415 0.676 1.00 74.38 182 PRO A C 1
ATOM 1310 O O . PRO A 1 182 ? 13.007 -5.399 0.083 1.00 74.38 182 PRO A O 1
ATOM 1313 N N . LEU A 1 183 ? 13.737 -3.272 0.055 1.00 74.62 183 LEU A N 1
ATOM 1314 C CA . LEU A 1 183 ? 13.500 -3.062 -1.367 1.00 74.62 183 LEU A CA 1
ATOM 1315 C C . LEU A 1 183 ? 14.218 -4.131 -2.208 1.00 74.62 183 LEU A C 1
ATOM 1317 O O . LEU A 1 183 ? 13.575 -4.859 -2.945 1.00 74.62 183 LEU A O 1
ATOM 1321 N N . ALA A 1 184 ? 15.524 -4.311 -2.033 1.00 72.56 184 ALA A N 1
ATOM 1322 C CA . ALA A 1 184 ? 16.311 -5.277 -2.797 1.00 72.56 184 ALA A CA 1
ATOM 1323 C C . ALA A 1 184 ? 15.930 -6.747 -2.519 1.00 72.56 184 ALA A C 1
ATOM 1325 O O . ALA A 1 184 ? 16.008 -7.582 -3.417 1.00 72.56 184 ALA A O 1
ATOM 1326 N N . ASN A 1 185 ? 15.523 -7.092 -1.289 1.00 66.38 185 ASN A N 1
ATOM 1327 C CA . ASN A 1 185 ? 15.198 -8.478 -0.923 1.00 66.38 185 ASN A CA 1
ATOM 1328 C C . ASN A 1 185 ? 13.780 -8.901 -1.323 1.00 66.38 185 ASN A C 1
ATOM 1330 O O . ASN A 1 185 ? 13.579 -10.062 -1.675 1.00 66.38 185 ASN A O 1
ATOM 1334 N N . TYR A 1 186 ? 12.796 -8.002 -1.231 1.00 63.28 186 TYR A N 1
ATOM 1335 C CA . TYR A 1 186 ? 11.416 -8.308 -1.621 1.00 63.28 186 TYR A CA 1
ATOM 1336 C C . TYR A 1 186 ? 11.215 -8.216 -3.134 1.00 63.28 186 TYR A C 1
ATOM 1338 O O . TYR A 1 186 ? 10.318 -8.857 -3.679 1.00 63.28 186 TYR A O 1
ATOM 1346 N N . TYR A 1 187 ? 12.056 -7.442 -3.819 1.00 65.50 187 TYR A N 1
ATOM 1347 C CA . TYR A 1 187 ? 11.815 -7.013 -5.184 1.00 65.50 187 TYR A CA 1
ATOM 1348 C C . TYR A 1 187 ? 13.021 -7.357 -6.065 1.00 65.50 187 TYR A C 1
ATOM 1350 O O . TYR A 1 187 ? 13.832 -6.501 -6.396 1.00 65.50 187 TYR A O 1
ATOM 1358 N N . ALA A 1 188 ? 13.141 -8.641 -6.429 1.00 63.06 188 ALA A N 1
ATOM 1359 C CA . ALA A 1 188 ? 14.279 -9.187 -7.185 1.00 63.06 188 ALA A CA 1
ATOM 1360 C C . ALA A 1 188 ? 14.579 -8.427 -8.493 1.00 63.06 188 ALA A C 1
ATOM 1362 O O . ALA A 1 188 ? 15.736 -8.304 -8.886 1.00 63.06 188 ALA A O 1
ATOM 1363 N N . GLN A 1 189 ? 13.534 -7.910 -9.143 1.00 76.31 189 GLN A N 1
ATOM 1364 C CA . GLN A 1 189 ? 13.621 -6.980 -10.263 1.00 76.31 189 GLN A CA 1
ATOM 1365 C C . GLN A 1 189 ? 12.405 -6.051 -10.228 1.00 76.31 189 GLN A C 1
ATOM 1367 O O . GLN A 1 189 ? 11.272 -6.521 -10.106 1.00 76.31 189 GLN A O 1
ATOM 1372 N N . MET A 1 190 ? 12.633 -4.745 -10.335 1.00 80.12 190 MET A N 1
ATOM 1373 C CA . MET A 1 190 ? 11.600 -3.716 -10.438 1.00 80.12 190 MET A CA 1
ATOM 1374 C C . MET A 1 190 ? 11.529 -3.167 -11.860 1.00 80.12 190 MET A C 1
ATOM 1376 O O . MET A 1 190 ? 12.538 -2.771 -12.443 1.00 80.12 190 MET A O 1
ATOM 1380 N N . ILE A 1 191 ? 10.319 -3.095 -12.400 1.00 79.81 191 ILE A N 1
ATOM 1381 C CA . ILE A 1 191 ? 10.019 -2.579 -13.733 1.00 79.81 191 ILE A CA 1
ATOM 1382 C C . ILE A 1 191 ? 9.054 -1.408 -13.580 1.00 79.81 191 ILE A C 1
ATOM 1384 O O . ILE A 1 191 ? 7.969 -1.567 -13.017 1.00 79.81 191 ILE A O 1
ATOM 1388 N N . ILE A 1 192 ? 9.420 -0.240 -14.108 1.00 84.62 192 ILE A N 1
ATOM 1389 C CA . ILE A 1 192 ? 8.555 0.941 -14.077 1.00 84.62 192 ILE A CA 1
ATOM 1390 C C . ILE A 1 192 ? 7.492 0.832 -15.171 1.00 84.62 192 ILE A C 1
ATOM 1392 O O . ILE A 1 192 ? 7.780 0.860 -16.367 1.00 84.62 192 ILE A O 1
ATOM 1396 N N . LEU A 1 193 ? 6.235 0.740 -14.752 1.00 79.88 193 LEU A N 1
ATOM 1397 C CA . LEU A 1 193 ? 5.075 0.633 -15.637 1.00 79.88 193 LEU A CA 1
ATOM 1398 C C . LEU A 1 193 ? 4.550 1.996 -16.099 1.00 79.88 193 LEU A C 1
ATOM 1400 O O . LEU A 1 193 ? 3.807 2.075 -17.073 1.00 79.88 193 LEU A O 1
ATOM 1404 N N . GLY A 1 194 ? 4.867 3.056 -15.361 1.00 79.56 194 GLY A N 1
ATOM 1405 C CA . GLY A 1 194 ? 4.275 4.380 -15.521 1.00 79.56 194 GLY A CA 1
ATOM 1406 C C . GLY A 1 194 ? 4.383 5.195 -14.244 1.00 79.56 194 GLY A C 1
ATOM 1407 O O . GLY A 1 194 ? 4.951 4.745 -13.250 1.00 79.56 194 GLY A O 1
ATOM 1408 N N . TYR A 1 195 ? 3.754 6.363 -14.244 1.00 82.19 195 TYR A N 1
ATOM 1409 C CA . TYR A 1 195 ? 3.538 7.167 -13.048 1.00 82.19 195 TYR A CA 1
ATOM 1410 C C . TYR A 1 195 ? 2.078 7.610 -12.947 1.00 82.19 195 TYR A C 1
ATOM 1412 O O . TYR A 1 195 ? 1.299 7.470 -13.892 1.00 82.19 195 TYR A O 1
ATOM 1420 N N . GLU A 1 196 ? 1.670 8.078 -11.772 1.00 75.06 196 GLU A N 1
ATOM 1421 C CA . GLU A 1 196 ? 0.328 8.622 -11.565 1.00 75.06 196 GLU A CA 1
ATOM 1422 C C . GLU A 1 196 ? 0.220 10.084 -12.008 1.00 75.06 196 GLU A C 1
ATOM 1424 O O . GLU A 1 196 ? 1.161 10.861 -11.859 1.00 75.06 196 GLU A O 1
ATOM 1429 N N . ASP A 1 197 ? -0.963 10.482 -12.488 1.00 62.28 197 ASP A N 1
ATOM 1430 C CA . ASP A 1 197 ? -1.241 11.837 -12.999 1.00 62.28 197 ASP A CA 1
ATOM 1431 C C . ASP A 1 197 ? -1.058 12.952 -11.946 1.00 62.28 197 ASP A C 1
ATOM 1433 O O . ASP A 1 197 ? -1.137 14.137 -12.266 1.00 62.28 197 ASP A O 1
ATOM 1437 N N . THR A 1 198 ? -0.815 12.589 -10.685 1.00 62.66 198 THR A N 1
ATOM 1438 C CA . THR A 1 198 ? -0.520 13.497 -9.570 1.00 62.66 198 THR A CA 1
ATOM 1439 C C . THR A 1 198 ? 0.947 13.930 -9.500 1.00 62.66 198 THR A C 1
ATOM 1441 O O . THR A 1 198 ? 1.300 14.675 -8.588 1.00 62.66 198 THR A O 1
ATOM 1444 N N . ALA A 1 199 ? 1.809 13.464 -10.408 1.00 66.19 199 ALA A N 1
ATOM 1445 C CA . ALA A 1 199 ? 3.224 13.825 -10.408 1.00 66.19 199 ALA A CA 1
ATOM 1446 C C . ALA A 1 199 ? 3.450 15.331 -10.640 1.00 66.19 199 ALA A C 1
ATOM 1448 O O . ALA A 1 199 ? 2.829 15.957 -11.503 1.00 66.19 199 ALA A O 1
ATOM 1449 N N . THR A 1 200 ? 4.376 15.901 -9.874 1.00 75.94 200 THR A N 1
ATOM 1450 C CA . THR A 1 200 ? 4.843 17.288 -9.966 1.00 75.94 200 THR A CA 1
ATOM 1451 C C . THR A 1 200 ? 6.331 17.318 -10.346 1.00 75.94 200 THR A C 1
ATOM 1453 O O . THR A 1 200 ? 6.922 16.293 -10.682 1.00 75.94 200 THR A O 1
ATOM 1456 N N . GLU A 1 201 ? 6.965 18.495 -10.321 1.00 77.12 201 GLU A N 1
ATOM 1457 C CA . GLU A 1 201 ? 8.422 18.592 -10.512 1.00 77.12 201 GLU A CA 1
ATOM 1458 C C . GLU A 1 201 ? 9.219 17.968 -9.351 1.00 77.12 201 GLU A C 1
ATOM 1460 O O . GLU A 1 201 ? 10.357 17.549 -9.561 1.00 77.12 201 GLU A O 1
ATOM 1465 N N . THR A 1 202 ? 8.634 17.896 -8.148 1.00 81.38 202 THR A N 1
ATOM 1466 C CA . THR A 1 202 ? 9.305 17.430 -6.922 1.00 81.38 202 THR A CA 1
ATOM 1467 C C . THR A 1 202 ? 8.715 16.155 -6.338 1.00 81.38 202 THR A C 1
ATOM 1469 O O . THR A 1 202 ? 9.371 15.542 -5.505 1.00 81.38 202 THR A O 1
ATOM 1472 N N . ASP A 1 203 ? 7.525 15.735 -6.769 1.00 82.56 203 ASP A N 1
ATOM 1473 C CA . ASP A 1 203 ? 6.810 14.593 -6.197 1.00 82.56 203 ASP A CA 1
ATOM 1474 C C . ASP A 1 203 ? 6.335 13.644 -7.292 1.00 82.56 203 ASP A C 1
ATOM 1476 O O . ASP A 1 203 ? 5.818 14.077 -8.322 1.00 82.56 203 ASP A O 1
ATOM 1480 N N . ILE A 1 204 ? 6.459 12.338 -7.072 1.00 82.06 204 ILE A N 1
ATOM 1481 C CA . ILE A 1 204 ? 5.996 11.336 -8.034 1.00 82.06 204 ILE A CA 1
ATOM 1482 C C . ILE A 1 204 ? 5.519 10.065 -7.342 1.00 82.06 204 ILE A C 1
ATOM 1484 O O . ILE A 1 204 ? 6.068 9.655 -6.322 1.00 82.06 204 ILE A O 1
ATOM 1488 N N . TRP A 1 205 ? 4.543 9.407 -7.965 1.00 82.69 205 TRP A N 1
ATOM 1489 C CA . TRP A 1 205 ? 4.201 8.011 -7.725 1.00 82.69 205 TRP A CA 1
ATOM 1490 C C . TRP A 1 205 ? 4.529 7.188 -8.962 1.00 82.69 205 TRP A C 1
ATOM 1492 O O . TRP A 1 205 ? 3.810 7.263 -9.959 1.00 82.69 205 TRP A O 1
ATOM 1502 N N . ALA A 1 206 ? 5.595 6.398 -8.898 1.00 86.00 206 ALA A N 1
ATOM 1503 C CA . ALA A 1 206 ? 5.909 5.415 -9.922 1.00 86.00 206 ALA A CA 1
ATOM 1504 C C . ALA A 1 206 ? 5.100 4.138 -9.679 1.00 86.00 206 ALA A C 1
ATOM 1506 O O . ALA A 1 206 ? 5.021 3.637 -8.556 1.00 86.00 206 ALA A O 1
ATOM 1507 N N . ARG A 1 207 ? 4.509 3.601 -10.743 1.00 84.56 207 ARG A N 1
ATOM 1508 C CA . ARG A 1 207 ? 3.854 2.293 -10.772 1.00 84.56 207 ARG A CA 1
ATOM 1509 C C . ARG A 1 207 ? 4.901 1.249 -11.110 1.00 84.56 207 ARG A C 1
ATOM 1511 O O . ARG A 1 207 ? 5.617 1.406 -12.097 1.00 84.56 207 ARG A O 1
ATOM 1518 N N . LEU A 1 208 ? 4.970 0.189 -10.320 1.00 84.50 208 LEU A N 1
ATOM 1519 C CA . LEU A 1 208 ? 5.992 -0.840 -10.435 1.00 84.50 208 LEU A CA 1
ATOM 1520 C C . LEU A 1 208 ? 5.356 -2.210 -10.667 1.00 84.50 208 LEU A C 1
ATOM 1522 O O . LEU A 1 208 ? 4.383 -2.571 -10.010 1.00 84.50 208 LEU A O 1
ATOM 1526 N N . SER A 1 209 ? 5.951 -2.975 -11.574 1.00 81.94 209 SER A N 1
ATOM 1527 C CA . SER A 1 209 ? 5.869 -4.434 -11.607 1.00 81.94 209 SER A CA 1
ATOM 1528 C C . SER A 1 209 ? 7.127 -4.971 -10.955 1.00 81.94 209 SER A C 1
ATOM 1530 O O . SER A 1 209 ? 8.215 -4.436 -11.165 1.00 81.94 209 SER A O 1
ATOM 1532 N N . ILE A 1 210 ? 6.991 -6.016 -10.161 1.00 76.75 210 ILE A N 1
ATOM 1533 C CA . ILE A 1 210 ? 8.030 -6.456 -9.254 1.00 76.75 210 ILE A CA 1
ATOM 1534 C C . ILE A 1 210 ? 8.151 -7.978 -9.269 1.00 76.75 210 ILE A C 1
ATOM 1536 O O . ILE A 1 210 ? 7.150 -8.669 -9.445 1.00 76.75 210 ILE A O 1
ATOM 1540 N N . ALA A 1 211 ? 9.377 -8.484 -9.091 1.00 70.69 211 ALA A N 1
ATOM 1541 C CA . ALA A 1 211 ? 9.704 -9.910 -9.105 1.00 70.69 211 ALA A CA 1
ATOM 1542 C C . ALA A 1 211 ? 9.143 -10.591 -10.366 1.00 70.69 211 ALA A C 1
ATOM 1544 O O . ALA A 1 211 ? 8.301 -11.474 -10.290 1.00 70.69 211 ALA A O 1
ATOM 1545 N N . ASP A 1 212 ? 9.552 -10.098 -11.539 1.00 66.62 212 ASP A N 1
ATOM 1546 C CA . ASP A 1 212 ? 9.110 -10.599 -12.850 1.00 66.62 212 ASP A CA 1
ATOM 1547 C C . ASP A 1 212 ? 7.589 -10.557 -13.097 1.00 66.62 212 ASP A C 1
ATOM 1549 O O . ASP A 1 212 ? 7.069 -11.255 -13.967 1.00 66.62 212 ASP A O 1
ATOM 1553 N N . GLY A 1 213 ? 6.876 -9.679 -12.384 1.00 64.88 213 GLY A N 1
ATOM 1554 C CA . GLY A 1 213 ? 5.428 -9.514 -12.522 1.00 64.88 213 GLY A CA 1
ATOM 1555 C C . GLY A 1 213 ? 4.608 -10.351 -11.549 1.00 64.88 213 GLY A C 1
ATOM 1556 O O . GLY A 1 213 ? 3.389 -10.393 -11.690 1.00 64.88 213 GLY A O 1
ATOM 1557 N N . ASP A 1 214 ? 5.252 -10.971 -10.557 1.00 68.12 214 ASP A N 1
ATOM 1558 C CA . ASP A 1 214 ? 4.559 -11.647 -9.459 1.00 68.12 214 ASP A CA 1
ATOM 1559 C C . ASP A 1 214 ? 3.863 -10.652 -8.515 1.00 68.12 214 ASP A C 1
ATOM 1561 O O . ASP A 1 214 ? 2.858 -10.998 -7.897 1.00 68.12 214 ASP A O 1
ATOM 1565 N N . TYR A 1 215 ? 4.382 -9.422 -8.401 1.00 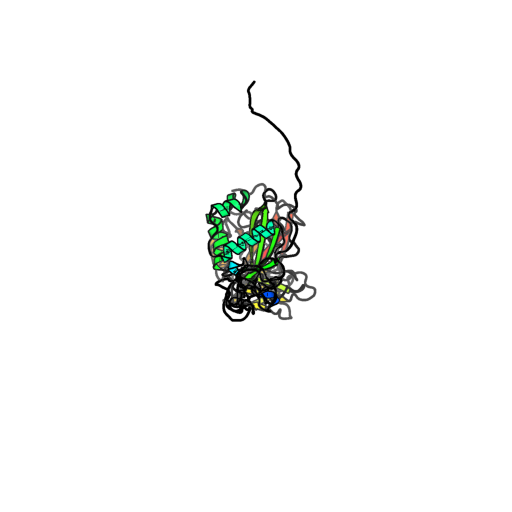73.56 215 TYR A N 1
ATOM 1566 C CA . TYR A 1 215 ? 3.808 -8.384 -7.546 1.00 73.56 215 TYR A CA 1
ATOM 1567 C C . TYR A 1 215 ? 3.718 -7.037 -8.254 1.00 73.56 215 TYR A C 1
ATOM 1569 O O . TYR A 1 215 ? 4.613 -6.642 -8.997 1.00 73.56 215 TYR A O 1
ATOM 1577 N N . TYR A 1 216 ? 2.679 -6.271 -7.937 1.00 79.19 216 TYR A N 1
ATOM 1578 C CA . TYR A 1 216 ? 2.553 -4.878 -8.342 1.00 79.19 216 TYR A CA 1
ATOM 1579 C C . TYR A 1 216 ? 2.641 -3.952 -7.132 1.00 79.19 216 TYR A C 1
ATOM 1581 O O . TYR A 1 216 ? 2.156 -4.251 -6.037 1.00 79.19 216 TYR A O 1
ATOM 1589 N N . GLY A 1 217 ? 3.291 -2.810 -7.325 1.00 80.81 217 GLY A N 1
ATOM 1590 C CA . GLY A 1 217 ? 3.563 -1.855 -6.264 1.00 80.81 217 GLY A CA 1
ATOM 1591 C C . GLY A 1 217 ? 3.586 -0.419 -6.751 1.00 80.81 217 GLY A C 1
ATOM 1592 O O . GLY A 1 217 ? 3.516 -0.120 -7.943 1.00 80.81 217 GLY A O 1
ATOM 1593 N N . ARG A 1 218 ? 3.706 0.486 -5.794 1.00 82.94 218 ARG A N 1
ATOM 1594 C CA . ARG A 1 218 ? 3.994 1.892 -6.020 1.00 82.94 218 ARG A CA 1
ATOM 1595 C C . ARG A 1 218 ? 5.251 2.281 -5.270 1.00 82.94 218 ARG A C 1
ATOM 1597 O O . ARG A 1 218 ? 5.472 1.823 -4.149 1.00 82.94 218 ARG A O 1
ATOM 1604 N N . LEU A 1 219 ? 6.027 3.167 -5.873 1.00 85.12 219 LEU A N 1
ATOM 1605 C CA . LEU A 1 219 ? 7.141 3.846 -5.232 1.00 85.12 219 LEU A CA 1
ATOM 1606 C C . LEU A 1 219 ? 6.896 5.351 -5.323 1.00 85.12 219 LEU A C 1
ATOM 1608 O O . LEU A 1 219 ? 6.895 5.931 -6.408 1.00 85.12 219 LEU A O 1
ATOM 1612 N N . ALA A 1 220 ? 6.625 5.962 -4.177 1.00 84.81 220 ALA A N 1
ATOM 1613 C CA . ALA A 1 220 ? 6.551 7.402 -4.019 1.00 84.81 220 ALA A CA 1
ATOM 1614 C C . ALA A 1 220 ? 7.946 7.974 -3.772 1.00 84.81 220 ALA A C 1
ATOM 1616 O O . ALA A 1 220 ? 8.752 7.376 -3.055 1.00 84.81 220 ALA A O 1
ATOM 1617 N N . MET A 1 221 ? 8.196 9.159 -4.318 1.00 88.25 221 MET A N 1
ATOM 1618 C CA . MET A 1 221 ? 9.397 9.940 -4.047 1.00 88.25 221 MET A CA 1
ATOM 1619 C C . MET A 1 221 ? 9.061 11.424 -3.952 1.00 88.25 221 MET A C 1
ATOM 1621 O O . MET A 1 221 ? 8.252 11.930 -4.729 1.00 88.25 221 MET A O 1
ATOM 1625 N N . VAL A 1 222 ? 9.719 12.092 -3.006 1.00 86.25 222 VAL A N 1
ATOM 1626 C CA . VAL A 1 222 ? 9.656 13.535 -2.762 1.00 86.25 222 VAL A CA 1
ATOM 1627 C C . VAL A 1 222 ? 11.063 14.096 -2.773 1.00 86.25 222 VAL A C 1
ATOM 1629 O O . VAL A 1 222 ? 11.955 13.564 -2.104 1.00 86.25 222 VAL A O 1
ATOM 1632 N N . LEU A 1 223 ? 11.248 15.208 -3.470 1.00 88.12 223 LEU A N 1
ATOM 1633 C CA . LEU A 1 223 ? 12.497 15.952 -3.493 1.00 88.12 223 LEU A CA 1
ATOM 1634 C C . LEU A 1 223 ? 12.457 17.175 -2.579 1.00 88.12 223 LEU A C 1
ATOM 1636 O O . LEU A 1 223 ? 11.419 17.791 -2.350 1.00 88.12 223 LEU A O 1
ATOM 1640 N N . GLU A 1 224 ? 13.625 17.557 -2.081 1.00 86.62 224 GLU A N 1
ATOM 1641 C CA . GLU A 1 224 ? 13.852 18.846 -1.447 1.00 86.62 224 GLU A CA 1
ATOM 1642 C C . GLU A 1 224 ? 13.858 19.934 -2.539 1.00 86.62 224 GLU A C 1
ATOM 1644 O O . GLU A 1 224 ? 14.732 19.921 -3.409 1.00 86.62 224 GLU A O 1
ATOM 1649 N N . PRO A 1 225 ? 12.932 20.914 -2.518 1.00 82.69 225 PRO A N 1
ATOM 1650 C CA . PRO A 1 225 ? 12.803 21.884 -3.611 1.00 82.69 225 PRO A CA 1
ATOM 1651 C C . PRO A 1 225 ? 14.024 22.788 -3.819 1.00 82.69 225 PRO A C 1
ATOM 1653 O O . PRO A 1 225 ? 14.111 23.498 -4.819 1.00 82.69 225 PRO A O 1
ATOM 1656 N N . THR A 1 226 ? 14.933 22.847 -2.842 1.00 87.88 226 THR A N 1
ATOM 1657 C CA . THR A 1 226 ? 16.101 23.735 -2.899 1.00 87.88 226 THR A CA 1
ATOM 1658 C C . THR A 1 226 ? 17.278 23.150 -3.674 1.00 87.88 226 THR A C 1
ATOM 1660 O O . THR A 1 226 ? 18.051 23.922 -4.245 1.00 87.88 226 THR A O 1
ATOM 1663 N N . ASP A 1 227 ? 17.413 21.825 -3.713 1.00 91.88 227 ASP A N 1
ATOM 1664 C CA . ASP A 1 227 ? 18.562 21.142 -4.315 1.00 91.88 227 ASP A CA 1
ATOM 1665 C C . ASP A 1 227 ? 18.203 19.876 -5.111 1.00 91.88 227 ASP A C 1
ATOM 1667 O O . ASP A 1 227 ? 19.098 19.252 -5.679 1.00 91.88 227 ASP A O 1
ATOM 1671 N N . ASN A 1 228 ? 16.913 19.533 -5.217 1.00 93.94 228 ASN A N 1
ATOM 1672 C CA . ASN A 1 228 ? 16.395 18.360 -5.925 1.00 93.94 228 ASN A CA 1
ATOM 1673 C C . ASN A 1 228 ? 16.968 17.023 -5.425 1.00 93.94 228 ASN A C 1
ATOM 1675 O O . ASN A 1 228 ? 16.974 16.027 -6.154 1.00 93.94 228 ASN A O 1
ATOM 1679 N N . THR A 1 229 ? 17.455 16.988 -4.188 1.00 94.94 229 THR A N 1
ATOM 1680 C CA . THR A 1 229 ? 17.853 15.743 -3.533 1.00 94.94 229 THR A CA 1
ATOM 1681 C C . THR A 1 229 ? 16.639 15.060 -2.915 1.00 94.94 229 THR A C 1
ATOM 1683 O O . THR A 1 229 ? 15.648 15.697 -2.559 1.00 94.94 229 THR A O 1
ATOM 1686 N N . ILE A 1 230 ? 16.697 13.741 -2.788 1.00 91.69 230 ILE A N 1
ATOM 1687 C CA . ILE A 1 230 ? 15.633 12.915 -2.232 1.00 91.69 230 ILE A CA 1
ATOM 1688 C C . ILE A 1 230 ? 15.427 13.275 -0.759 1.00 91.69 230 ILE A C 1
ATOM 1690 O O . ILE A 1 230 ? 16.328 13.143 0.071 1.00 91.69 230 ILE A O 1
ATOM 1694 N N . ASN A 1 231 ? 14.215 13.711 -0.432 1.00 85.56 231 ASN A N 1
ATOM 1695 C CA . ASN A 1 231 ? 13.799 14.078 0.920 1.00 85.56 231 ASN A CA 1
ATOM 1696 C C . ASN A 1 231 ? 12.823 13.065 1.530 1.00 85.56 231 ASN A C 1
ATOM 1698 O O . ASN A 1 231 ? 12.579 13.098 2.735 1.00 85.56 231 ASN A O 1
ATOM 1702 N N . GLY A 1 232 ? 12.282 12.163 0.708 1.00 80.19 232 GLY A N 1
ATOM 1703 C CA . GLY A 1 232 ? 11.329 11.146 1.126 1.00 80.19 232 GLY A CA 1
ATOM 1704 C C . GLY A 1 232 ? 11.123 10.073 0.065 1.00 80.19 232 GLY A C 1
ATOM 1705 O O . GLY A 1 232 ? 11.096 10.380 -1.126 1.00 80.19 232 GLY A O 1
ATOM 1706 N N . ILE A 1 233 ? 10.978 8.820 0.497 1.00 80.31 233 ILE A N 1
ATOM 1707 C CA . ILE A 1 233 ? 10.714 7.660 -0.368 1.00 80.31 233 ILE A CA 1
ATOM 1708 C C . ILE A 1 233 ? 9.756 6.697 0.322 1.00 80.31 233 ILE A C 1
ATOM 1710 O O . ILE A 1 233 ? 9.858 6.471 1.519 1.00 80.31 233 ILE A O 1
ATOM 1714 N N . LEU A 1 234 ? 8.834 6.091 -0.416 1.00 77.00 234 LEU A N 1
ATOM 1715 C CA . LEU A 1 234 ? 7.896 5.125 0.153 1.00 77.00 234 LEU A CA 1
ATOM 1716 C C . LEU A 1 234 ? 7.561 4.056 -0.867 1.00 77.00 234 LEU A C 1
ATOM 1718 O O . LEU A 1 234 ? 7.117 4.372 -1.963 1.00 77.00 234 LEU A O 1
ATOM 1722 N N . THR A 1 235 ? 7.692 2.793 -0.479 1.00 74.81 235 THR A N 1
ATOM 1723 C CA . THR A 1 235 ? 7.228 1.670 -1.298 1.00 74.81 235 THR A CA 1
ATOM 1724 C C . THR A 1 235 ? 5.975 1.090 -0.699 1.00 74.81 235 THR A C 1
ATOM 1726 O O . THR A 1 235 ? 5.789 1.094 0.519 1.00 74.81 235 THR A O 1
ATOM 1729 N N . THR A 1 236 ? 5.088 0.602 -1.554 1.00 74.88 236 THR A N 1
ATOM 1730 C CA . THR A 1 236 ? 3.853 0.021 -1.066 1.00 74.88 236 THR A CA 1
ATOM 1731 C C . THR A 1 236 ? 3.235 -0.918 -2.094 1.00 74.88 236 THR A C 1
ATOM 1733 O O . THR A 1 236 ? 3.309 -0.660 -3.294 1.00 74.88 236 THR A O 1
ATOM 1736 N N . LEU A 1 237 ? 2.639 -2.024 -1.645 1.00 74.94 237 LEU A N 1
ATOM 1737 C CA . LEU A 1 237 ? 1.985 -2.975 -2.547 1.00 74.94 237 LEU A CA 1
ATOM 1738 C C . LEU A 1 237 ? 0.720 -2.360 -3.144 1.00 74.94 237 LEU A C 1
ATOM 1740 O O . LEU A 1 237 ? -0.035 -1.665 -2.461 1.00 74.94 237 LEU A O 1
ATOM 1744 N N . ALA A 1 238 ? 0.476 -2.626 -4.417 1.00 73.62 238 ALA A N 1
ATOM 1745 C CA . ALA A 1 238 ? -0.581 -2.002 -5.196 1.00 73.62 238 ALA A CA 1
ATOM 1746 C C . ALA A 1 238 ? -1.393 -3.064 -5.948 1.00 73.62 238 ALA A C 1
ATOM 1748 O O . ALA A 1 238 ? -1.233 -3.207 -7.161 1.00 73.62 238 ALA A O 1
ATOM 1749 N N . PRO A 1 239 ? -2.267 -3.811 -5.246 1.00 74.25 239 PRO A N 1
ATOM 1750 C CA . PRO A 1 239 ? -3.082 -4.851 -5.871 1.00 74.25 239 PRO A CA 1
ATOM 1751 C C . PRO A 1 239 ? -3.957 -4.311 -7.006 1.00 74.25 239 PRO A C 1
ATOM 1753 O O . PRO A 1 239 ? -4.256 -5.017 -7.955 1.00 74.25 239 PRO A O 1
ATOM 1756 N N . ASP A 1 240 ? -4.355 -3.042 -6.954 1.00 71.56 240 ASP A N 1
ATOM 1757 C CA . ASP A 1 240 ? -5.131 -2.372 -7.998 1.00 71.56 240 ASP A CA 1
ATOM 1758 C C . ASP A 1 240 ? -4.394 -2.140 -9.321 1.00 71.56 240 ASP A C 1
ATOM 1760 O O . ASP A 1 240 ? -5.032 -1.918 -10.352 1.00 71.56 240 ASP A O 1
ATOM 1764 N N . LEU A 1 241 ? -3.065 -2.216 -9.305 1.00 74.06 241 LEU A N 1
ATOM 1765 C CA . LEU A 1 241 ? -2.245 -2.178 -10.512 1.00 74.06 241 LEU A CA 1
ATOM 1766 C C . LEU A 1 241 ? -2.072 -3.559 -11.148 1.00 74.06 241 LEU A C 1
ATOM 1768 O O . LEU A 1 241 ? -1.678 -3.640 -12.312 1.00 74.06 241 LEU A O 1
ATOM 1772 N N . ASP A 1 242 ? -2.379 -4.625 -10.412 1.00 76.69 242 ASP A N 1
ATOM 1773 C CA . ASP A 1 242 ? -2.289 -5.981 -10.921 1.00 76.69 242 ASP A CA 1
ATOM 1774 C C . ASP A 1 242 ? -3.384 -6.230 -11.975 1.00 76.69 242 ASP A C 1
ATOM 1776 O O . ASP A 1 242 ? -4.573 -6.038 -11.691 1.00 76.69 242 ASP A O 1
ATOM 1780 N N . PRO A 1 243 ? -3.032 -6.677 -13.195 1.00 74.81 243 PRO A N 1
ATOM 1781 C CA . PRO A 1 243 ? -3.991 -6.967 -14.255 1.00 74.81 243 PRO A CA 1
ATOM 1782 C C . PRO A 1 243 ? -5.087 -7.972 -13.878 1.00 74.81 243 PRO A C 1
ATOM 1784 O O . PRO A 1 243 ? -6.153 -7.956 -14.498 1.00 74.81 243 PRO A O 1
ATOM 1787 N N . ALA A 1 244 ? -4.844 -8.855 -12.905 1.00 74.06 244 ALA A N 1
ATOM 1788 C CA . ALA A 1 244 ? -5.822 -9.820 -12.416 1.00 74.06 244 ALA A CA 1
ATOM 1789 C C . ALA A 1 244 ? -6.935 -9.164 -11.583 1.00 74.06 244 ALA A C 1
ATOM 1791 O O . ALA A 1 244 ? -8.072 -9.639 -11.612 1.00 74.06 244 ALA A O 1
ATOM 1792 N N . PHE A 1 245 ? -6.628 -8.071 -10.879 1.00 73.19 245 PHE A N 1
ATOM 1793 C CA . PHE A 1 245 ? -7.573 -7.353 -10.020 1.00 73.19 245 PHE A CA 1
ATOM 1794 C C . PHE A 1 245 ? -8.126 -6.092 -10.686 1.00 73.19 245 PHE A C 1
ATOM 1796 O O . PHE A 1 245 ? -9.318 -5.802 -10.578 1.00 73.19 245 PHE A O 1
ATOM 1803 N N . GLY A 1 246 ? -7.273 -5.333 -11.372 1.00 75.69 246 GLY A N 1
ATOM 1804 C CA . GLY A 1 246 ? -7.609 -4.026 -11.924 1.00 75.69 246 GLY A CA 1
ATOM 1805 C C . GLY A 1 246 ? -7.940 -2.976 -10.851 1.00 75.69 246 GLY A C 1
ATOM 1806 O O . GLY A 1 246 ? -7.875 -3.260 -9.648 1.00 75.69 246 GLY A O 1
ATOM 1807 N N . PRO A 1 247 ? -8.319 -1.754 -11.266 1.00 78.62 247 PRO A N 1
ATOM 1808 C CA . PRO A 1 247 ? -8.581 -0.650 -10.350 1.00 78.62 247 PRO A CA 1
ATOM 1809 C C . PRO A 1 247 ? -9.751 -0.959 -9.416 1.00 78.62 247 PRO A C 1
ATOM 1811 O O . PRO A 1 247 ? -10.697 -1.646 -9.808 1.00 78.62 247 PRO A O 1
ATOM 1814 N N . ILE A 1 248 ? -9.713 -0.401 -8.205 1.00 78.75 248 ILE A N 1
ATOM 1815 C CA . ILE A 1 248 ? -10.820 -0.541 -7.262 1.00 78.75 248 ILE A CA 1
ATOM 1816 C C . ILE A 1 248 ? -12.101 0.103 -7.813 1.00 78.75 248 ILE A C 1
ATOM 1818 O O . ILE A 1 248 ? -12.102 1.228 -8.327 1.00 78.75 248 ILE A O 1
ATOM 1822 N N . GLY A 1 249 ? -13.214 -0.619 -7.718 1.00 79.81 249 GLY A N 1
ATOM 1823 C CA . GLY A 1 249 ? -14.529 -0.108 -8.074 1.00 79.81 249 GLY A CA 1
ATOM 1824 C C . GLY A 1 249 ? -15.013 0.964 -7.094 1.00 79.81 249 GLY A C 1
ATOM 1825 O O . GLY A 1 249 ? -14.727 0.928 -5.902 1.00 79.81 249 GLY A O 1
ATOM 1826 N N . SER A 1 250 ? -15.852 1.894 -7.556 1.00 83.94 250 SER A N 1
ATOM 1827 C CA . SER A 1 250 ? -16.421 2.960 -6.707 1.00 83.94 250 SER A CA 1
ATOM 1828 C C . SER A 1 250 ? -17.357 2.463 -5.595 1.00 83.94 250 SER A C 1
ATOM 1830 O O . SER A 1 250 ? -17.863 3.263 -4.813 1.00 83.94 250 SER A O 1
ATOM 1832 N N . GLN A 1 251 ? -17.684 1.172 -5.584 1.00 85.94 251 GLN A N 1
ATOM 1833 C CA . GLN A 1 251 ? -18.475 0.492 -4.555 1.00 85.94 251 GLN A CA 1
ATOM 1834 C C . GLN A 1 251 ? -17.694 -0.686 -3.963 1.00 85.94 251 GLN A C 1
ATOM 1836 O O . GLN A 1 251 ? -18.285 -1.595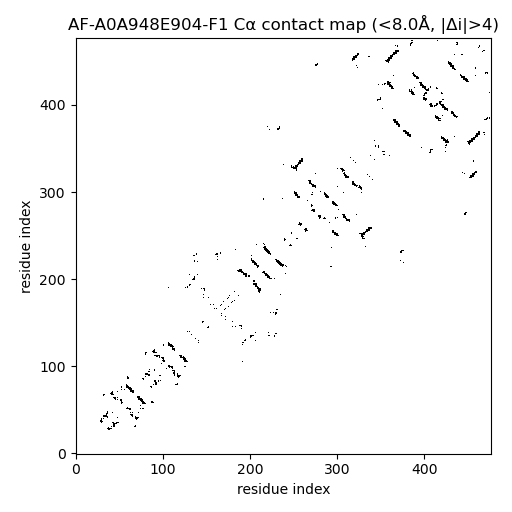 -3.401 1.00 85.94 251 GLN A O 1
ATOM 1841 N N . GLU A 1 252 ? -16.374 -0.703 -4.108 1.00 84.06 252 GLU A N 1
ATOM 1842 C CA . GLU A 1 252 ? -15.519 -1.723 -3.513 1.00 84.06 252 GLU A CA 1
ATOM 1843 C C . GLU A 1 252 ? -14.731 -1.131 -2.347 1.00 84.06 252 GLU A C 1
ATOM 1845 O O . GLU A 1 252 ? -14.476 0.072 -2.293 1.00 84.06 252 GLU A O 1
ATOM 1850 N N . LEU A 1 253 ? -14.358 -1.992 -1.411 1.00 84.81 253 LEU A N 1
ATOM 1851 C CA . LEU A 1 253 ? -13.482 -1.686 -0.293 1.00 84.81 253 LEU A CA 1
ATOM 1852 C C . LEU A 1 253 ? -12.312 -2.668 -0.316 1.00 84.81 253 LEU A C 1
ATOM 1854 O O . LEU A 1 253 ? -12.533 -3.880 -0.308 1.00 84.81 253 LEU A O 1
ATOM 1858 N N . GLY A 1 254 ? -11.089 -2.145 -0.351 1.00 81.81 254 GLY A N 1
ATOM 1859 C CA . GLY A 1 254 ? -9.851 -2.923 -0.365 1.00 81.81 254 GLY A CA 1
ATOM 1860 C C . GLY A 1 254 ? -9.134 -2.901 0.982 1.00 81.81 254 GLY A C 1
ATOM 1861 O O . GLY A 1 254 ? -8.913 -1.828 1.545 1.00 81.81 254 GLY A O 1
ATOM 1862 N N . LEU A 1 255 ? -8.756 -4.072 1.498 1.00 80.31 255 LEU A N 1
ATOM 1863 C CA . LEU A 1 255 ? -8.211 -4.249 2.846 1.00 80.31 255 LEU A CA 1
ATOM 1864 C C . LEU A 1 255 ? -7.008 -5.207 2.857 1.00 80.31 255 LEU A C 1
ATOM 1866 O O . LEU A 1 255 ? -7.065 -6.269 2.249 1.00 80.31 255 LEU A O 1
ATOM 1870 N N . PHE A 1 256 ? -5.976 -4.903 3.635 1.00 80.06 256 PHE A N 1
ATOM 1871 C CA . PHE A 1 256 ? -4.953 -5.843 4.094 1.00 80.06 256 PHE A CA 1
ATOM 1872 C C . PHE A 1 256 ? -5.275 -6.296 5.516 1.00 80.06 256 PHE A C 1
ATOM 1874 O O . PHE A 1 256 ? -5.695 -5.487 6.343 1.00 80.06 256 PHE A O 1
ATOM 1881 N N . ILE A 1 257 ? -5.061 -7.574 5.824 1.00 79.88 257 ILE A N 1
ATOM 1882 C CA . ILE A 1 257 ? -5.306 -8.120 7.166 1.00 79.88 257 ILE A CA 1
ATOM 1883 C C . ILE A 1 257 ? -3.977 -8.542 7.770 1.00 79.88 257 ILE A C 1
ATOM 1885 O O . ILE A 1 257 ? -3.308 -9.444 7.261 1.00 79.88 257 ILE A O 1
ATOM 1889 N N . MET A 1 258 ? -3.606 -7.890 8.866 1.00 80.19 258 MET A N 1
ATOM 1890 C CA . MET A 1 258 ? -2.321 -8.090 9.525 1.00 80.19 258 MET A CA 1
ATOM 1891 C C . MET A 1 258 ? -2.524 -8.305 11.018 1.00 80.19 258 MET A C 1
ATOM 1893 O O . MET A 1 258 ? -3.428 -7.727 11.615 1.00 80.19 258 MET A O 1
ATOM 1897 N N . ASP A 1 259 ? -1.672 -9.109 11.640 1.00 76.06 259 ASP A N 1
ATOM 1898 C CA . ASP A 1 259 ? -1.626 -9.184 13.090 1.00 76.06 259 ASP A CA 1
ATOM 1899 C C . ASP A 1 259 ? -1.090 -7.870 13.697 1.00 76.06 259 ASP A C 1
ATOM 1901 O O . ASP A 1 259 ? -0.547 -7.001 13.008 1.00 76.06 259 ASP A O 1
ATOM 1905 N N . ALA A 1 260 ? -1.215 -7.720 15.016 1.00 70.38 260 ALA A N 1
ATOM 1906 C CA . ALA A 1 260 ? -0.702 -6.559 15.749 1.00 70.38 260 ALA A CA 1
ATOM 1907 C C . ALA A 1 260 ? 0.833 -6.367 15.656 1.00 70.38 260 ALA A C 1
ATOM 1909 O O . ALA A 1 260 ? 1.350 -5.359 16.135 1.00 70.38 260 ALA A O 1
ATOM 1910 N N . TYR A 1 261 ? 1.565 -7.312 15.058 1.00 70.94 261 TYR A N 1
ATOM 1911 C CA . TYR A 1 261 ? 3.010 -7.257 14.833 1.00 70.94 261 TYR A CA 1
ATOM 1912 C C . TYR A 1 261 ? 3.372 -6.962 13.370 1.00 70.94 261 TYR A C 1
ATOM 1914 O O . TYR A 1 261 ? 4.556 -6.943 13.035 1.00 70.94 261 TYR A O 1
ATOM 1922 N N . GLY A 1 262 ? 2.380 -6.722 12.506 1.00 70.31 262 GLY A N 1
ATOM 1923 C CA . GLY A 1 262 ? 2.586 -6.439 11.089 1.00 70.31 262 GLY A CA 1
ATOM 1924 C C . GLY A 1 262 ? 2.840 -7.682 10.236 1.00 70.31 262 GLY A C 1
ATOM 1925 O O . GLY A 1 262 ? 3.349 -7.551 9.126 1.00 70.31 262 GLY A O 1
ATOM 1926 N N . ASN A 1 263 ? 2.497 -8.884 10.712 1.00 75.81 263 ASN A N 1
ATOM 1927 C CA . ASN A 1 263 ? 2.527 -10.086 9.879 1.00 75.81 263 ASN A CA 1
ATOM 1928 C C . ASN A 1 263 ? 1.169 -10.290 9.197 1.00 75.81 263 ASN A C 1
ATOM 1930 O O . ASN A 1 263 ? 0.138 -10.193 9.862 1.00 75.81 263 ASN A O 1
ATOM 1934 N N . PRO A 1 264 ? 1.122 -10.632 7.903 1.00 75.38 264 PRO A N 1
ATOM 1935 C CA . PRO A 1 264 ? -0.137 -10.918 7.224 1.00 75.38 264 PRO A CA 1
ATOM 1936 C C . PRO A 1 264 ? -0.829 -12.164 7.802 1.00 75.38 264 PRO A C 1
ATOM 1938 O O . PRO A 1 264 ? -0.177 -13.156 8.136 1.00 75.38 264 PRO A O 1
ATOM 1941 N N . MET A 1 265 ? -2.161 -12.128 7.901 1.00 74.62 265 MET A N 1
ATOM 1942 C CA . MET A 1 265 ? -2.976 -13.249 8.388 1.00 74.62 265 MET A CA 1
ATOM 1943 C C . MET A 1 265 ? -3.808 -13.885 7.266 1.00 74.62 265 MET A C 1
ATOM 1945 O O . MET A 1 265 ? -4.521 -13.199 6.539 1.00 74.62 265 MET A O 1
ATOM 1949 N N . PHE A 1 266 ? -3.767 -15.220 7.159 1.00 72.00 266 PHE A N 1
ATOM 1950 C CA . PHE A 1 266 ? -4.399 -15.978 6.064 1.00 72.00 266 PHE A CA 1
ATOM 1951 C C . PHE A 1 266 ? -5.695 -16.672 6.477 1.00 72.00 266 PHE A C 1
ATOM 1953 O O . PHE A 1 266 ? -5.881 -17.006 7.648 1.00 72.00 266 PHE A O 1
ATOM 1960 N N . ASN A 1 267 ? -6.549 -16.985 5.495 1.00 71.00 267 ASN A N 1
ATOM 1961 C CA . ASN A 1 267 ? -7.753 -17.814 5.662 1.00 71.00 267 ASN A CA 1
ATOM 1962 C C . ASN A 1 267 ? -8.733 -17.303 6.727 1.00 71.00 267 ASN A C 1
ATOM 1964 O O . ASN A 1 267 ? -9.414 -18.086 7.391 1.00 71.00 267 ASN A O 1
ATOM 1968 N N . GLN A 1 268 ? -8.785 -15.987 6.906 1.00 75.88 268 GLN A N 1
ATOM 1969 C CA . GLN A 1 268 ? -9.727 -15.355 7.813 1.00 75.88 268 GLN A CA 1
ATOM 1970 C C . GLN A 1 268 ? -11.066 -15.172 7.093 1.00 75.88 268 GLN A C 1
ATOM 1972 O O . GLN A 1 268 ? -11.096 -14.798 5.920 1.00 75.88 268 GLN A O 1
ATOM 1977 N N . ALA A 1 269 ? -12.179 -15.434 7.777 1.00 81.81 269 ALA A N 1
ATOM 1978 C CA . ALA A 1 269 ? -13.489 -15.154 7.203 1.00 81.81 269 ALA A CA 1
ATOM 1979 C C . ALA A 1 269 ? -13.819 -13.676 7.429 1.00 81.81 269 ALA A C 1
ATOM 1981 O O . ALA A 1 269 ? -13.922 -13.238 8.574 1.00 81.81 269 ALA A O 1
ATOM 1982 N N . VAL A 1 270 ? -13.964 -12.924 6.339 1.00 85.62 270 VAL A N 1
ATOM 1983 C CA . VAL A 1 270 ? -14.217 -11.478 6.351 1.00 85.62 270 VAL A CA 1
ATOM 1984 C C . VAL A 1 270 ? -15.609 -11.210 5.798 1.00 85.62 270 VAL A C 1
ATOM 1986 O O . VAL A 1 270 ? -15.962 -11.729 4.740 1.00 85.62 270 VAL A O 1
ATOM 1989 N N . GLU A 1 271 ? -16.386 -10.378 6.480 1.00 88.12 271 GLU A N 1
ATOM 1990 C CA . GLU A 1 271 ? -17.680 -9.902 5.995 1.00 88.12 271 GLU A CA 1
ATOM 1991 C C . GLU A 1 271 ? -17.900 -8.428 6.354 1.00 88.12 271 GLU A C 1
ATOM 1993 O O . GLU A 1 271 ? -17.365 -7.932 7.346 1.00 88.12 271 GLU A O 1
ATOM 1998 N N . LEU A 1 272 ? -18.690 -7.714 5.547 1.00 91.56 272 LEU A N 1
ATOM 1999 C CA . LEU A 1 272 ? -19.126 -6.361 5.895 1.00 91.56 272 LEU A CA 1
ATOM 2000 C C . LEU A 1 272 ? -20.310 -6.418 6.858 1.00 91.56 272 LEU A C 1
ATOM 2002 O O . LEU A 1 272 ? -21.208 -7.253 6.719 1.00 91.56 272 LEU A O 1
ATOM 2006 N N . VAL A 1 273 ? -20.341 -5.473 7.791 1.00 92.88 273 VAL A N 1
ATOM 2007 C CA . VAL A 1 273 ? -21.443 -5.281 8.734 1.00 92.88 273 VAL A CA 1
ATOM 2008 C C . VAL A 1 273 ? -21.986 -3.863 8.645 1.00 92.88 273 VAL A C 1
ATOM 2010 O O . VAL A 1 273 ? -21.264 -2.910 8.357 1.00 92.88 273 VAL A O 1
ATOM 2013 N N . ASN A 1 274 ? -23.278 -3.704 8.899 1.00 93.12 274 ASN A N 1
ATOM 2014 C CA . ASN A 1 274 ? -23.902 -2.390 8.916 1.00 93.12 274 ASN A CA 1
ATOM 2015 C C . ASN A 1 274 ? -23.489 -1.628 10.187 1.00 93.12 274 ASN A C 1
ATOM 2017 O O . ASN A 1 274 ? -23.694 -2.121 11.297 1.00 93.12 274 ASN A O 1
ATOM 2021 N N . VAL A 1 275 ? -22.969 -0.406 10.037 1.00 92.75 275 VAL A N 1
ATOM 2022 C CA . VAL A 1 275 ? -22.437 0.404 11.153 1.00 92.75 275 VAL A CA 1
ATOM 2023 C C . VAL A 1 275 ? -23.469 0.735 12.233 1.00 92.75 275 VAL A C 1
ATOM 2025 O O . VAL A 1 275 ? -23.115 0.934 13.388 1.00 92.75 275 VAL A O 1
ATOM 2028 N N . THR A 1 276 ? -24.761 0.741 11.895 1.00 92.12 276 THR A N 1
ATOM 2029 C CA . THR A 1 276 ? -25.834 1.041 12.857 1.00 92.12 276 THR A CA 1
ATOM 2030 C C . THR A 1 276 ? -26.259 -0.189 13.655 1.00 92.12 276 THR A C 1
ATOM 2032 O O . THR A 1 276 ? -26.602 -0.085 14.832 1.00 92.12 276 THR A O 1
ATOM 2035 N N . THR A 1 277 ? -26.283 -1.364 13.023 1.00 93.38 277 THR A N 1
ATOM 2036 C CA . THR A 1 277 ? -26.829 -2.588 13.640 1.00 93.38 277 THR A CA 1
ATOM 2037 C C . THR A 1 277 ? -25.761 -3.567 14.117 1.00 93.38 277 THR A C 1
ATOM 2039 O O . THR A 1 277 ? -26.065 -4.443 14.925 1.00 93.38 277 THR A O 1
ATOM 2042 N N . GLY A 1 278 ? -24.533 -3.454 13.606 1.00 91.00 278 GLY A N 1
ATOM 2043 C CA . GLY A 1 278 ? -23.451 -4.415 13.825 1.00 91.00 278 GLY A CA 1
ATOM 2044 C C . GLY A 1 278 ? -23.697 -5.775 13.171 1.00 91.00 278 GLY A C 1
ATOM 2045 O O . GLY A 1 278 ? -22.937 -6.708 13.407 1.00 91.00 278 GLY A O 1
ATOM 2046 N N . GLN A 1 279 ? -24.763 -5.914 12.376 1.00 91.75 279 GLN A N 1
ATOM 2047 C CA . GLN A 1 279 ? -25.131 -7.175 11.742 1.00 91.75 279 GLN A CA 1
ATOM 2048 C C . GLN A 1 279 ? -24.554 -7.276 10.326 1.00 91.75 279 GLN A C 1
ATOM 2050 O O . GLN A 1 279 ? -24.483 -6.255 9.631 1.00 91.75 279 GLN A O 1
ATOM 2055 N N . PRO A 1 280 ? -24.188 -8.491 9.873 1.00 89.94 280 PRO A N 1
ATOM 2056 C CA . PRO A 1 280 ? -23.816 -8.733 8.485 1.00 89.94 280 PRO A CA 1
ATOM 2057 C C . PRO A 1 280 ? -24.937 -8.353 7.518 1.00 89.94 280 PRO A C 1
ATOM 2059 O O . PRO A 1 280 ? -26.124 -8.484 7.832 1.00 89.94 280 PRO A O 1
ATOM 2062 N N . PHE A 1 281 ? -24.565 -7.910 6.321 1.00 87.56 281 PHE A N 1
ATOM 2063 C CA . PHE A 1 281 ? -25.530 -7.652 5.256 1.00 87.56 281 PHE A CA 1
ATOM 2064 C C . PHE A 1 281 ? -26.120 -8.963 4.699 1.00 87.56 281 PHE A C 1
ATOM 2066 O O . PHE A 1 281 ? -25.450 -9.990 4.644 1.00 87.56 281 PHE A O 1
ATOM 2073 N N . GLU A 1 282 ? -27.386 -8.937 4.257 1.00 73.06 282 GLU A N 1
ATOM 2074 C CA . GLU A 1 282 ? -28.092 -10.137 3.757 1.00 73.06 282 GLU A CA 1
ATOM 2075 C C . GLU A 1 282 ? -27.494 -10.717 2.464 1.00 73.06 282 GLU A C 1
ATOM 2077 O O . GLU A 1 282 ? -27.709 -11.890 2.152 1.00 73.06 282 GLU A O 1
ATOM 2082 N N . THR A 1 283 ? -26.763 -9.904 1.695 1.00 61.56 283 THR A N 1
ATOM 2083 C CA . THR A 1 283 ? -26.063 -10.365 0.491 1.00 61.56 283 THR A CA 1
ATOM 2084 C C . THR A 1 283 ? -24.612 -10.646 0.866 1.00 61.56 283 THR A C 1
ATOM 2086 O O . THR A 1 283 ? -23.956 -9.730 1.364 1.00 61.56 283 THR A O 1
ATOM 2089 N N . PRO A 1 284 ? -24.101 -11.876 0.663 1.00 53.50 284 PRO A N 1
ATOM 2090 C CA . PRO A 1 284 ? -22.714 -12.184 0.963 1.00 53.50 284 PRO A CA 1
ATOM 2091 C C . PRO A 1 284 ? -21.825 -11.290 0.111 1.00 53.50 284 PRO A C 1
ATOM 2093 O O . PRO A 1 284 ? -21.894 -11.306 -1.119 1.00 53.50 284 PRO A O 1
ATOM 2096 N N . VAL A 1 285 ? -21.011 -10.501 0.792 1.00 58.53 285 VAL A N 1
ATOM 2097 C CA . VAL A 1 285 ? -20.028 -9.652 0.151 1.00 58.53 285 VAL A CA 1
ATOM 2098 C C . VAL A 1 285 ? -18.885 -10.557 -0.281 1.00 58.53 285 VAL A C 1
ATOM 2100 O O . VAL A 1 285 ? -18.241 -11.189 0.555 1.00 58.53 285 VAL A O 1
ATOM 2103 N N . VAL A 1 286 ? -18.699 -10.715 -1.593 1.00 53.03 286 VAL A N 1
ATOM 2104 C CA . VAL A 1 286 ? -17.650 -11.584 -2.133 1.00 53.03 286 VAL A CA 1
ATOM 2105 C C . VAL A 1 286 ? -16.304 -10.975 -1.762 1.00 53.03 286 VAL A C 1
ATOM 2107 O O . VAL A 1 286 ? -15.923 -9.946 -2.304 1.00 53.03 286 VAL A O 1
ATOM 2110 N N . ALA A 1 287 ? -15.617 -11.621 -0.823 1.00 56.53 287 ALA A N 1
ATOM 2111 C CA . ALA A 1 287 ? -14.233 -11.358 -0.477 1.00 56.53 287 ALA A CA 1
ATOM 2112 C C . ALA A 1 287 ? -13.327 -12.026 -1.519 1.00 56.53 287 ALA A C 1
ATOM 2114 O O . ALA A 1 287 ? -13.193 -13.253 -1.523 1.00 56.53 287 ALA A O 1
ATOM 2115 N N . TYR A 1 288 ? -12.696 -11.252 -2.400 1.00 55.91 288 TYR A N 1
ATOM 2116 C CA . TYR A 1 288 ? -11.548 -11.769 -3.149 1.00 55.91 288 TYR A CA 1
ATOM 2117 C C . TYR A 1 288 ? -10.364 -11.769 -2.195 1.00 55.91 288 TYR A C 1
ATOM 2119 O O . TYR A 1 288 ? -9.787 -10.717 -1.959 1.00 55.91 288 TYR A O 1
ATOM 2127 N N . THR A 1 289 ? -10.075 -12.919 -1.589 1.00 56.38 289 THR A N 1
ATOM 2128 C CA . THR A 1 289 ? -8.844 -13.111 -0.817 1.00 56.38 289 THR A CA 1
ATOM 2129 C C . THR A 1 289 ? -7.768 -13.569 -1.781 1.00 56.38 289 THR A C 1
ATOM 2131 O O . THR A 1 289 ? -7.950 -14.564 -2.483 1.00 56.38 289 THR A O 1
ATOM 2134 N N . ASP A 1 290 ? -6.675 -12.824 -1.842 1.00 60.41 290 ASP A N 1
ATOM 2135 C CA . ASP A 1 290 ? -5.497 -13.258 -2.572 1.00 60.41 290 ASP A CA 1
ATOM 2136 C C . ASP A 1 290 ? -4.433 -13.788 -1.616 1.00 60.41 290 ASP A C 1
ATOM 2138 O O . ASP A 1 290 ? -4.055 -13.120 -0.649 1.00 60.41 290 ASP A O 1
ATOM 2142 N N . GLU A 1 291 ? -3.940 -14.993 -1.897 1.00 61.06 291 GLU A N 1
ATOM 2143 C CA . GLU A 1 291 ? -2.803 -15.562 -1.177 1.00 61.06 291 GLU A CA 1
ATOM 2144 C C . GLU A 1 291 ? -1.497 -14.831 -1.519 1.00 61.06 291 GLU A C 1
ATOM 2146 O O . GLU A 1 291 ? -0.574 -14.901 -0.713 1.00 61.06 291 GLU A O 1
ATOM 2151 N N . VAL A 1 292 ? -1.423 -14.106 -2.647 1.00 65.00 292 VAL A N 1
ATOM 2152 C CA . VAL A 1 292 ? -0.226 -13.355 -3.065 1.00 65.00 292 VAL A CA 1
ATOM 2153 C C . VAL A 1 292 ? -0.134 -12.001 -2.350 1.00 65.00 292 VAL A C 1
ATOM 2155 O O . VAL A 1 292 ? 0.850 -11.759 -1.655 1.00 65.00 292 VAL A O 1
ATOM 2158 N N . TYR A 1 293 ? -1.156 -11.138 -2.426 1.00 64.00 293 TYR A N 1
ATOM 2159 C CA . TYR A 1 293 ? -1.116 -9.822 -1.751 1.00 64.00 293 TYR A CA 1
ATOM 2160 C C . TYR A 1 293 ? -1.631 -9.799 -0.309 1.00 64.00 293 TYR A C 1
ATOM 2162 O O . TYR A 1 293 ? -1.507 -8.770 0.353 1.00 64.00 293 TYR A O 1
ATOM 2170 N N . HIS A 1 294 ? -2.242 -10.882 0.183 1.00 72.38 294 HIS A N 1
ATOM 2171 C CA . HIS A 1 294 ? -2.892 -10.909 1.507 1.00 72.38 294 HIS A CA 1
ATOM 2172 C C . HIS A 1 294 ? -3.956 -9.814 1.650 1.00 72.38 294 HIS A C 1
ATOM 2174 O O . HIS A 1 294 ? -4.098 -9.141 2.676 1.00 72.38 294 HIS A O 1
ATOM 2180 N N . TYR A 1 295 ? -4.680 -9.636 0.553 1.00 77.19 295 TYR A N 1
ATOM 2181 C CA . TYR A 1 295 ? -5.547 -8.510 0.294 1.00 77.19 295 TYR A CA 1
ATOM 2182 C C . TYR A 1 295 ? -6.968 -9.002 0.041 1.00 77.19 295 TYR A C 1
ATOM 2184 O O . TYR A 1 295 ? -7.178 -10.081 -0.519 1.00 77.19 295 TYR A O 1
ATOM 2192 N N . VAL A 1 296 ? -7.936 -8.216 0.499 1.00 80.81 296 VAL A N 1
ATOM 2193 C CA . VAL A 1 296 ? -9.357 -8.532 0.475 1.00 80.81 296 VAL A CA 1
ATOM 2194 C C . VAL A 1 296 ? -10.112 -7.400 -0.194 1.00 80.81 296 VAL A C 1
ATOM 2196 O O . VAL A 1 296 ? -10.071 -6.270 0.286 1.00 80.81 296 VAL A O 1
ATOM 2199 N N . ARG A 1 297 ? -10.851 -7.711 -1.264 1.00 82.75 297 ARG A N 1
ATOM 2200 C CA . ARG A 1 297 ? -11.855 -6.794 -1.829 1.00 82.75 297 ARG A CA 1
ATOM 2201 C C . ARG A 1 297 ? -13.251 -7.202 -1.442 1.00 82.75 297 ARG A C 1
ATOM 2203 O O . ARG A 1 297 ? -13.600 -8.365 -1.600 1.00 82.75 297 ARG A O 1
ATOM 2210 N N . LEU A 1 298 ? -14.031 -6.235 -0.986 1.00 85.81 298 LEU A N 1
ATOM 2211 C CA . LEU A 1 298 ? -15.405 -6.403 -0.545 1.00 85.81 298 LEU A CA 1
ATOM 2212 C C . LEU A 1 298 ? -16.309 -5.448 -1.330 1.00 85.81 298 LEU A C 1
ATOM 2214 O O . LEU A 1 298 ? -16.064 -4.246 -1.366 1.00 85.81 298 LEU A O 1
ATOM 2218 N N . GLU A 1 299 ? -17.367 -5.973 -1.939 1.00 87.88 299 GLU A N 1
ATOM 2219 C CA . GLU A 1 299 ? -18.428 -5.169 -2.555 1.00 87.88 299 GLU A CA 1
ATOM 2220 C C . GLU A 1 299 ? -19.324 -4.526 -1.482 1.00 87.88 299 GLU A C 1
ATOM 2222 O O . GLU A 1 299 ? -20.031 -5.197 -0.727 1.00 87.88 299 GLU A O 1
ATOM 2227 N N . VAL A 1 300 ? -19.301 -3.200 -1.412 1.00 89.06 300 VAL A N 1
ATOM 2228 C CA . VAL A 1 300 ? -20.118 -2.415 -0.492 1.00 89.06 300 VAL A CA 1
ATOM 2229 C C . VAL A 1 300 ? -21.556 -2.338 -1.020 1.00 89.06 300 VAL A C 1
ATOM 2231 O O . VAL A 1 300 ? -21.766 -1.938 -2.169 1.00 89.06 300 VAL A O 1
ATOM 2234 N N . PRO A 1 301 ? -22.573 -2.691 -0.208 1.00 89.50 301 PRO A N 1
ATOM 2235 C CA . PRO A 1 301 ? -23.968 -2.600 -0.620 1.00 89.50 301 PRO A CA 1
ATOM 2236 C C . PRO A 1 301 ? -24.368 -1.194 -1.075 1.00 89.50 301 PRO A C 1
ATOM 2238 O O . PRO A 1 301 ? -24.029 -0.186 -0.453 1.00 89.50 301 PRO A O 1
ATOM 2241 N N . ALA A 1 302 ? -25.154 -1.132 -2.151 1.00 87.06 302 ALA A N 1
ATOM 2242 C CA . ALA A 1 302 ? -25.574 0.133 -2.740 1.00 87.06 302 ALA A CA 1
ATOM 2243 C C . ALA A 1 302 ? -26.333 1.016 -1.734 1.00 87.06 302 ALA A C 1
ATOM 2245 O O . ALA A 1 302 ? -27.345 0.606 -1.163 1.00 87.06 302 ALA A O 1
ATOM 2246 N N . GLY A 1 303 ? -25.888 2.266 -1.602 1.00 87.69 303 GLY A N 1
ATOM 2247 C CA . GLY A 1 303 ? -26.495 3.265 -0.719 1.00 87.69 303 GLY A CA 1
ATOM 2248 C C . GLY A 1 303 ? -25.839 3.377 0.657 1.00 87.69 303 GLY A C 1
ATOM 2249 O O . GLY A 1 303 ? -26.149 4.330 1.370 1.00 87.69 303 GLY A O 1
ATOM 2250 N N . GLU A 1 304 ? -24.918 2.477 1.003 1.00 90.25 304 GLU A N 1
ATOM 2251 C CA . GLU A 1 304 ? -24.089 2.616 2.198 1.00 90.25 304 GLU A CA 1
ATOM 2252 C C . GLU A 1 304 ? -22.945 3.600 1.923 1.00 90.25 304 GLU A C 1
ATOM 2254 O O . GLU A 1 304 ? -22.204 3.468 0.948 1.00 90.25 304 GLU A O 1
ATOM 2259 N N . SER A 1 305 ? -22.812 4.619 2.772 1.00 88.38 305 SER A N 1
ATOM 2260 C CA . SER A 1 305 ? -21.688 5.565 2.727 1.00 88.38 305 SER A CA 1
ATOM 2261 C C . SER A 1 305 ? -20.518 5.128 3.606 1.00 88.38 305 SER A C 1
ATOM 2263 O O . SER A 1 305 ? -19.415 5.633 3.435 1.00 88.38 305 SER A O 1
ATOM 2265 N N . GLU A 1 306 ? -20.768 4.213 4.541 1.00 89.81 306 GLU A N 1
ATOM 2266 C CA . GLU A 1 306 ? -19.804 3.678 5.496 1.00 89.81 306 GLU A CA 1
ATOM 2267 C C . GLU A 1 306 ? -20.237 2.266 5.912 1.00 89.81 306 GLU A C 1
ATOM 2269 O O . GLU A 1 306 ? -21.431 1.984 6.037 1.00 89.81 306 GLU A O 1
ATOM 2274 N N . VAL A 1 307 ? -19.274 1.379 6.134 1.00 92.12 307 VAL A N 1
ATOM 2275 C CA . VAL A 1 307 ? -19.490 -0.007 6.562 1.00 92.12 307 VAL A CA 1
ATOM 2276 C C . VAL A 1 307 ? -18.550 -0.364 7.708 1.00 92.12 307 VAL A C 1
ATOM 2278 O O . VAL A 1 307 ? -17.503 0.241 7.874 1.00 92.12 307 VAL A O 1
ATOM 2281 N N . GLY A 1 308 ? -18.906 -1.356 8.516 1.00 92.25 308 GLY A N 1
ATOM 2282 C CA . GLY A 1 308 ? -17.954 -2.017 9.404 1.00 92.25 308 GLY A CA 1
ATOM 2283 C C . GLY A 1 308 ? -17.403 -3.276 8.747 1.00 92.25 308 GLY A C 1
ATOM 2284 O O . GLY A 1 308 ? -18.013 -3.829 7.829 1.00 92.25 308 GLY A O 1
ATOM 2285 N N . VAL A 1 309 ? -16.285 -3.775 9.260 1.00 91.31 309 VAL A N 1
ATOM 2286 C CA . VAL A 1 309 ? -15.722 -5.070 8.862 1.00 91.31 309 VAL A CA 1
ATOM 2287 C C . VAL A 1 309 ? -15.792 -6.014 10.050 1.00 91.31 309 VAL A C 1
ATOM 2289 O O . VAL A 1 309 ? -15.445 -5.643 11.167 1.00 91.31 309 VAL A O 1
ATOM 2292 N N . LYS A 1 310 ? -16.228 -7.246 9.820 1.00 91.38 310 LYS A N 1
ATOM 2293 C CA . LYS A 1 310 ? -16.161 -8.328 10.794 1.00 91.38 310 LYS A CA 1
ATOM 2294 C C . LYS A 1 310 ? -15.222 -9.404 10.279 1.00 91.38 310 LYS A C 1
ATOM 2296 O O . LYS A 1 310 ? -15.343 -9.867 9.148 1.00 91.38 310 LYS A O 1
ATOM 2301 N N . LEU A 1 311 ? -14.314 -9.808 11.151 1.00 88.88 311 LEU A N 1
ATOM 2302 C CA . LEU A 1 311 ? -13.341 -10.856 10.937 1.00 88.88 311 LEU A CA 1
ATOM 2303 C C . LEU A 1 311 ? -13.602 -11.993 11.920 1.00 88.88 311 LEU A C 1
ATOM 2305 O O . LEU A 1 311 ? -13.640 -11.772 13.130 1.00 88.88 311 LEU A O 1
ATOM 2309 N N . VAL A 1 312 ? -13.738 -13.213 11.411 1.00 87.06 312 VAL A N 1
ATOM 2310 C CA . VAL A 1 312 ? -13.714 -14.425 12.233 1.00 87.06 312 VAL A CA 1
ATOM 2311 C C . VAL A 1 312 ? -12.375 -15.109 12.031 1.00 87.06 312 VAL A C 1
ATOM 2313 O O . VAL A 1 312 ? -12.030 -15.533 10.922 1.00 87.06 312 VAL A O 1
ATOM 2316 N N . HIS A 1 313 ? -11.629 -15.199 13.124 1.00 82.81 313 HIS A N 1
ATOM 2317 C CA . HIS A 1 313 ? -10.303 -15.768 13.138 1.00 82.81 313 HIS A CA 1
ATOM 2318 C C . HIS A 1 313 ? -10.357 -17.284 12.988 1.00 82.81 313 HIS A C 1
ATOM 2320 O O . HIS A 1 313 ? -11.335 -17.940 13.354 1.00 82.81 313 HIS A O 1
ATOM 2326 N N . SER A 1 314 ? -9.269 -17.876 12.496 1.00 77.69 314 SER A N 1
ATOM 2327 C CA . SER A 1 314 ? -9.147 -19.335 12.376 1.00 77.69 314 SER A CA 1
ATOM 2328 C C . SER A 1 314 ? -9.262 -20.075 13.717 1.00 77.69 314 SER A C 1
ATOM 2330 O O . SER A 1 314 ? -9.581 -21.262 13.741 1.00 77.69 314 SER A O 1
ATOM 2332 N N . ASP A 1 315 ? -8.990 -19.390 14.831 1.00 80.12 315 ASP A N 1
ATOM 2333 C CA . ASP A 1 315 ? -9.137 -19.900 16.200 1.00 80.12 315 ASP A CA 1
ATOM 2334 C C . ASP A 1 315 ? -10.530 -19.636 16.813 1.00 80.12 315 ASP A C 1
ATOM 2336 O O . ASP A 1 315 ? -10.789 -20.045 17.946 1.00 80.12 315 ASP A O 1
ATOM 2340 N N . GLY A 1 316 ? -11.436 -19.007 16.058 1.00 82.19 316 GLY A N 1
ATOM 2341 C CA . GLY A 1 316 ? -12.802 -18.688 16.465 1.00 82.19 316 GLY A CA 1
ATOM 2342 C C . GLY A 1 316 ? -12.982 -17.323 17.133 1.00 82.19 316 GLY A C 1
ATOM 2343 O O . GLY A 1 316 ? -14.128 -16.955 17.384 1.00 82.19 316 GLY A O 1
ATOM 2344 N N . GLN A 1 317 ? -11.909 -16.567 17.395 1.00 86.81 317 GLN A N 1
ATOM 2345 C CA . GLN A 1 317 ? -12.016 -15.197 17.902 1.00 86.81 317 GLN A CA 1
ATOM 2346 C C . GLN A 1 317 ? -12.687 -14.289 16.864 1.00 86.81 317 GLN A C 1
ATOM 2348 O O . GLN A 1 317 ? -12.462 -14.426 15.663 1.00 86.81 317 GLN A O 1
ATOM 2353 N N . VAL A 1 318 ? -13.509 -13.346 17.320 1.00 90.12 318 VAL A N 1
ATOM 2354 C CA . VAL A 1 318 ? -14.170 -12.374 16.443 1.00 90.12 318 VAL A CA 1
ATOM 2355 C C . VAL A 1 318 ? -13.581 -10.992 16.681 1.00 90.12 318 VAL A C 1
ATOM 2357 O O . VAL A 1 318 ? -13.503 -10.536 17.826 1.00 90.12 318 VAL A O 1
ATOM 2360 N N . THR A 1 319 ? -13.200 -10.328 15.593 1.00 91.25 319 THR A N 1
ATOM 2361 C CA . THR A 1 319 ? -12.757 -8.934 15.587 1.00 91.25 319 THR A CA 1
ATOM 2362 C C . THR A 1 319 ? -13.673 -8.121 14.686 1.00 91.25 319 THR A C 1
ATOM 2364 O O . THR A 1 319 ? -13.890 -8.461 13.527 1.00 91.25 319 THR A O 1
ATOM 2367 N N . TYR A 1 320 ? -14.195 -7.025 15.209 1.00 93.44 320 TYR A N 1
ATOM 2368 C CA . TYR A 1 320 ? -14.908 -6.013 14.457 1.00 93.44 320 TYR A CA 1
ATOM 2369 C C . TYR A 1 320 ? -14.010 -4.799 14.255 1.00 93.44 320 TYR A C 1
ATOM 2371 O O . TYR A 1 320 ? -13.291 -4.396 15.166 1.00 93.44 320 TYR A O 1
ATOM 2379 N N . ALA A 1 321 ? -14.088 -4.188 13.082 1.00 91.62 321 ALA A N 1
ATOM 2380 C CA . ALA A 1 321 ? -13.401 -2.957 12.751 1.00 91.62 321 ALA A CA 1
ATOM 2381 C C . ALA A 1 321 ? -14.407 -1.899 12.312 1.00 91.62 321 ALA A C 1
ATOM 2383 O O . ALA A 1 321 ? -15.246 -2.145 11.443 1.00 91.62 321 ALA A O 1
ATOM 2384 N N . PHE A 1 322 ? -14.299 -0.725 12.918 1.00 91.81 322 PHE A N 1
ATOM 2385 C CA . PHE A 1 322 ? -15.131 0.434 12.635 1.00 91.81 322 PHE A CA 1
ATOM 2386 C C . PHE A 1 322 ? -14.272 1.696 12.571 1.00 91.81 322 PHE A C 1
ATOM 2388 O O . PHE A 1 322 ? -13.141 1.726 13.065 1.00 91.81 322 PHE A O 1
ATOM 2395 N N . GLY A 1 323 ? -14.816 2.746 11.969 1.00 83.75 323 GLY A N 1
ATOM 2396 C CA . GLY A 1 323 ? -14.151 4.037 11.861 1.00 83.75 323 GLY A CA 1
ATOM 2397 C C . GLY A 1 323 ? -14.412 4.704 10.521 1.00 83.75 323 GLY A C 1
ATOM 2398 O O . GLY A 1 323 ? -14.803 4.057 9.550 1.00 83.75 323 GLY A O 1
ATOM 2399 N N . SER A 1 324 ? -14.110 6.000 10.459 1.00 70.06 324 SER A N 1
ATOM 2400 C CA . SER A 1 324 ? -14.409 6.889 9.324 1.00 70.06 324 SER A CA 1
ATOM 2401 C C . SER A 1 324 ? -13.692 6.541 8.010 1.00 70.06 324 SER A C 1
ATOM 2403 O O . SER A 1 324 ? -13.845 7.234 7.007 1.00 70.06 324 SER A O 1
ATOM 2405 N N . TYR A 1 325 ? -12.895 5.478 8.002 1.00 70.88 325 TYR A N 1
ATOM 2406 C CA . TYR A 1 325 ? -12.135 5.003 6.857 1.00 70.88 325 TYR A CA 1
ATOM 2407 C C . TYR A 1 325 ? -12.885 3.991 5.994 1.00 70.88 325 TYR A C 1
ATOM 2409 O O . TYR A 1 325 ? -12.684 3.956 4.785 1.00 70.88 325 TYR A O 1
ATOM 2417 N N . PHE A 1 326 ? -13.778 3.187 6.565 1.00 82.44 326 PHE A N 1
ATOM 2418 C CA . PHE A 1 326 ? -14.406 2.082 5.842 1.00 82.44 326 PHE A CA 1
ATOM 2419 C C . PHE A 1 326 ? -15.553 2.571 4.944 1.00 82.44 326 PHE A C 1
ATOM 2421 O O . PHE A 1 326 ? -16.733 2.344 5.202 1.00 82.44 326 PHE A O 1
ATOM 2428 N N . THR A 1 327 ? -15.189 3.276 3.876 1.00 85.00 327 THR A N 1
ATOM 2429 C CA . THR A 1 327 ? -16.099 3.915 2.920 1.00 85.00 327 THR A CA 1
ATOM 2430 C C . THR A 1 327 ? -15.898 3.331 1.513 1.00 85.00 327 THR A C 1
ATOM 2432 O O . THR A 1 327 ? -14.789 2.909 1.177 1.00 85.00 327 THR A O 1
ATOM 2435 N N . PRO A 1 328 ? -16.949 3.255 0.674 1.00 85.38 328 PRO A N 1
ATOM 2436 C CA . PRO A 1 328 ? -16.832 2.691 -0.668 1.00 85.38 328 PRO A CA 1
ATOM 2437 C C . PRO A 1 328 ? -15.868 3.474 -1.573 1.00 85.38 328 PRO A C 1
ATOM 2439 O O . PRO A 1 328 ? -15.811 4.702 -1.534 1.00 85.38 328 PRO A O 1
ATOM 2442 N N . GLY A 1 329 ? -15.158 2.753 -2.443 1.00 78.00 329 GLY A N 1
ATOM 2443 C CA . GLY A 1 329 ? -14.172 3.298 -3.378 1.00 78.00 329 GLY A CA 1
ATOM 2444 C C . GLY A 1 329 ? -12.790 3.527 -2.769 1.00 78.00 329 GLY A C 1
ATOM 2445 O O . GLY A 1 329 ? -11.933 4.124 -3.419 1.00 78.00 329 GLY A O 1
ATOM 2446 N N . LYS A 1 330 ? -12.574 3.086 -1.527 1.00 77.69 330 LYS A N 1
ATOM 2447 C CA . LYS A 1 330 ? -11.296 3.205 -0.831 1.00 77.69 330 LYS A CA 1
ATOM 2448 C C . LYS A 1 330 ? -10.542 1.886 -0.835 1.00 77.69 330 LYS A C 1
ATOM 2450 O O . LYS A 1 330 ? -11.121 0.816 -0.651 1.00 77.69 330 LYS A O 1
ATOM 2455 N N . ASP A 1 331 ? -9.236 1.992 -1.022 1.00 72.31 331 ASP A N 1
ATOM 2456 C CA . ASP A 1 331 ? -8.330 0.863 -1.157 1.00 72.31 331 ASP A CA 1
ATOM 2457 C C . ASP A 1 331 ? -7.236 0.908 -0.081 1.00 72.31 331 ASP A C 1
ATOM 2459 O O . ASP A 1 331 ? -6.926 1.971 0.458 1.00 72.31 331 ASP A O 1
ATOM 2463 N N . ARG A 1 332 ? -6.599 -0.243 0.153 1.00 64.94 332 ARG A N 1
ATOM 2464 C CA . ARG A 1 332 ? -5.332 -0.399 0.879 1.00 64.94 332 ARG A CA 1
ATOM 2465 C C . ARG A 1 332 ? -5.429 -0.151 2.389 1.00 64.94 332 ARG A C 1
ATOM 2467 O O . ARG A 1 332 ? -4.434 0.177 3.025 1.00 64.94 332 ARG A O 1
ATOM 2474 N N . TYR A 1 333 ? -6.592 -0.382 3.002 1.00 70.88 333 TYR A N 1
ATOM 2475 C CA . TYR A 1 333 ? -6.713 -0.277 4.459 1.00 70.88 333 TYR A CA 1
ATOM 2476 C C . TYR A 1 333 ? -6.047 -1.428 5.183 1.00 70.88 333 TYR A C 1
ATOM 2478 O O . TYR A 1 333 ? -6.412 -2.578 4.980 1.00 70.88 333 TYR A O 1
ATOM 2486 N N . THR A 1 334 ? -5.153 -1.124 6.115 1.00 74.69 334 THR A N 1
ATOM 2487 C CA . THR A 1 334 ? -4.612 -2.151 7.005 1.00 74.69 334 THR A CA 1
ATOM 2488 C C . THR A 1 334 ? -5.535 -2.349 8.200 1.00 74.69 334 THR A C 1
ATOM 2490 O O . THR A 1 334 ? -5.628 -1.504 9.091 1.00 74.69 334 THR A O 1
ATOM 2493 N N . LEU A 1 335 ? -6.205 -3.496 8.238 1.00 78.81 335 LEU A N 1
ATOM 2494 C CA . LEU A 1 335 ? -6.898 -3.974 9.419 1.00 78.81 335 LEU A CA 1
ATOM 2495 C C . LEU A 1 335 ? -5.912 -4.749 10.299 1.00 78.81 335 LEU A C 1
ATOM 2497 O O . LEU A 1 335 ? -5.590 -5.906 10.025 1.00 78.81 335 LEU A O 1
ATOM 2501 N N . LEU A 1 336 ? -5.466 -4.101 11.375 1.00 77.75 336 LEU A N 1
ATOM 2502 C CA . LEU A 1 336 ? -4.722 -4.755 12.448 1.00 77.75 336 LEU A CA 1
ATOM 2503 C C . LEU A 1 336 ? -5.670 -5.625 13.264 1.00 77.75 336 LEU A C 1
ATOM 2505 O O . LEU A 1 336 ? -6.702 -5.139 13.719 1.00 77.75 336 LEU A O 1
ATOM 2509 N N . VAL A 1 337 ? -5.315 -6.881 13.492 1.00 78.88 337 VAL A N 1
ATOM 2510 C CA . VAL A 1 337 ? -6.084 -7.823 14.305 1.00 78.88 337 VAL A CA 1
ATOM 2511 C C . VAL A 1 337 ? -5.205 -8.462 15.372 1.00 78.88 337 VAL A C 1
ATOM 2513 O O . VAL A 1 337 ? -4.034 -8.770 15.169 1.00 78.88 337 VAL A O 1
ATOM 2516 N N . TRP A 1 338 ? -5.765 -8.634 16.564 1.00 78.38 338 TRP A N 1
ATOM 2517 C CA . TRP A 1 338 ? -5.030 -9.177 17.700 1.00 78.38 338 TRP A CA 1
ATOM 2518 C C . TRP A 1 338 ? -5.234 -10.692 17.759 1.00 78.38 338 TRP A C 1
ATOM 2520 O O . TRP A 1 338 ? -6.386 -11.134 17.734 1.00 78.38 338 TRP A O 1
ATOM 2530 N N . PRO A 1 339 ? -4.167 -11.506 17.849 1.00 75.25 339 PRO A N 1
ATOM 2531 C CA . PRO A 1 339 ? -4.322 -12.939 18.062 1.00 75.25 339 PRO A CA 1
ATOM 2532 C C . PRO A 1 339 ? -5.156 -13.232 19.318 1.00 75.25 339 PRO A C 1
ATOM 2534 O O . PRO A 1 339 ? -5.161 -12.456 20.280 1.00 75.25 339 PRO A O 1
ATOM 2537 N N . ASN A 1 340 ? -5.858 -14.366 19.325 1.00 78.94 340 ASN A N 1
ATOM 2538 C CA . ASN A 1 340 ? -6.642 -14.779 20.485 1.00 78.94 340 ASN A CA 1
ATOM 2539 C C . ASN A 1 340 ? -5.746 -14.918 21.728 1.00 78.94 340 ASN A C 1
ATOM 2541 O O . ASN A 1 340 ? -4.641 -15.466 21.660 1.00 78.94 340 ASN A O 1
ATOM 2545 N N . GLY A 1 341 ? -6.209 -14.416 22.872 1.00 76.38 341 GLY A N 1
ATOM 2546 C CA . GLY A 1 341 ? -5.455 -14.426 24.123 1.00 76.38 341 GLY A CA 1
ATOM 2547 C C . GLY A 1 341 ? -4.553 -13.205 24.306 1.00 76.38 341 GLY A C 1
ATOM 2548 O O . GLY A 1 341 ? -4.077 -12.958 25.423 1.00 76.38 341 GLY A O 1
ATOM 2549 N N . THR A 1 342 ? -4.271 -12.436 23.246 1.00 79.31 342 THR A N 1
ATOM 2550 C CA . THR A 1 342 ? -3.360 -11.294 23.350 1.00 79.31 342 THR A CA 1
ATOM 2551 C C . THR A 1 342 ? -4.008 -10.151 24.121 1.00 79.31 342 THR A C 1
ATOM 2553 O O . THR A 1 342 ? -3.381 -9.640 25.046 1.00 79.31 342 THR A O 1
ATOM 2556 N N . LEU A 1 343 ? -5.264 -9.787 23.836 1.00 77.44 343 LEU A N 1
ATOM 2557 C CA . LEU A 1 343 ? -5.935 -8.714 24.579 1.00 77.44 343 LEU A CA 1
ATOM 2558 C C . LEU A 1 343 ? -6.230 -9.097 26.035 1.00 77.44 343 LEU A C 1
ATOM 2560 O O . LEU A 1 343 ? -6.187 -8.235 26.907 1.00 77.44 343 LEU A O 1
ATOM 2564 N N . GLU A 1 344 ? -6.435 -10.377 26.344 1.00 81.69 344 GLU A N 1
ATOM 2565 C CA . GLU A 1 344 ? -6.534 -10.870 27.722 1.00 81.69 344 GLU A CA 1
ATOM 2566 C C . GLU A 1 344 ? -5.192 -10.737 28.441 1.00 81.69 344 GLU A C 1
ATOM 2568 O O . GLU A 1 344 ? -5.144 -10.328 29.601 1.00 81.69 344 GLU A O 1
ATOM 2573 N N . SER A 1 345 ? -4.093 -11.049 27.750 1.00 84.00 345 SER A N 1
ATOM 2574 C CA . SER A 1 345 ? -2.739 -10.865 28.282 1.00 84.00 345 SER A CA 1
ATOM 2575 C C . SER A 1 345 ? -2.426 -9.386 28.512 1.00 84.00 345 SER A C 1
ATOM 2577 O O . SER A 1 345 ? -1.759 -9.041 29.484 1.00 84.00 345 SER A O 1
ATOM 2579 N N . VAL A 1 346 ? -2.926 -8.506 27.643 1.00 84.25 346 VAL A N 1
ATOM 2580 C CA . VAL A 1 346 ? -2.820 -7.049 27.774 1.00 84.25 346 VAL A CA 1
ATOM 2581 C C . VAL A 1 346 ? -3.669 -6.537 28.946 1.00 84.25 346 VAL A C 1
ATOM 2583 O O . VAL A 1 346 ? -3.167 -5.771 29.762 1.00 84.25 346 VAL A O 1
ATOM 2586 N N . ALA A 1 347 ? -4.908 -7.012 29.105 1.00 86.19 347 ALA A N 1
ATOM 2587 C CA . ALA A 1 347 ? -5.771 -6.668 30.240 1.00 86.19 347 ALA A CA 1
ATOM 2588 C C . ALA A 1 347 ? -5.136 -7.062 31.587 1.00 86.19 347 ALA A C 1
ATOM 2590 O O . ALA A 1 347 ? -5.170 -6.297 32.551 1.00 86.19 347 ALA A O 1
ATOM 2591 N N . GLN A 1 348 ? -4.482 -8.227 31.645 1.00 87.94 348 GLN A N 1
ATOM 2592 C CA . GLN A 1 348 ? -3.790 -8.695 32.849 1.00 87.94 348 GLN A CA 1
ATOM 2593 C C . GLN A 1 348 ? -2.618 -7.797 33.268 1.00 87.94 348 GLN A C 1
ATOM 2595 O O . GLN A 1 348 ? -2.308 -7.746 34.459 1.00 87.94 348 GLN A O 1
ATOM 2600 N N . GLN A 1 349 ? -1.977 -7.081 32.334 1.00 87.00 349 GLN A N 1
ATOM 2601 C CA . GLN A 1 349 ? -0.877 -6.156 32.655 1.00 87.00 349 GLN A CA 1
ATOM 2602 C C . GLN A 1 349 ? -1.336 -4.976 33.517 1.00 87.00 349 GLN A C 1
ATOM 2604 O O . GLN A 1 349 ? -0.539 -4.466 34.297 1.00 87.00 349 GLN A O 1
ATOM 2609 N N . VAL A 1 350 ? -2.612 -4.597 33.413 1.00 88.38 350 VAL A N 1
ATOM 2610 C CA . VAL A 1 350 ? -3.253 -3.524 34.194 1.00 88.38 350 VAL A CA 1
ATOM 2611 C C . VAL A 1 350 ? -4.236 -4.073 35.235 1.00 88.38 350 VAL A C 1
ATOM 2613 O O . VAL A 1 350 ? -5.213 -3.432 35.613 1.00 88.38 350 VAL A O 1
ATOM 2616 N N . GLY A 1 351 ? -4.028 -5.326 35.656 1.00 89.94 351 GLY A N 1
ATOM 2617 C CA . GLY A 1 351 ? -4.795 -5.950 36.735 1.00 89.94 351 GLY A CA 1
ATOM 2618 C C . GLY A 1 351 ? -6.250 -6.294 36.398 1.00 89.94 351 GLY A C 1
ATOM 2619 O O . GLY A 1 351 ? -7.007 -6.654 37.303 1.00 89.94 351 GLY A O 1
ATOM 2620 N N . VAL A 1 352 ? -6.652 -6.237 35.127 1.00 91.12 352 VAL A N 1
ATOM 2621 C CA . VAL A 1 352 ? -8.023 -6.529 34.692 1.00 91.12 352 VAL A CA 1
ATOM 2622 C C . VAL A 1 352 ? -8.166 -7.994 34.290 1.00 91.12 352 VAL A C 1
ATOM 2624 O O . VAL A 1 352 ? -7.346 -8.561 33.570 1.00 91.12 352 VAL A O 1
ATOM 2627 N N . THR A 1 353 ? -9.252 -8.621 34.743 1.00 91.56 353 THR A N 1
ATOM 2628 C CA . THR A 1 353 ? -9.686 -9.932 34.244 1.00 91.56 353 THR A CA 1
ATOM 2629 C C . THR A 1 353 ? -10.800 -9.722 33.228 1.00 91.56 353 THR A C 1
ATOM 2631 O O . THR A 1 353 ? -11.839 -9.155 33.568 1.00 91.56 353 THR A O 1
ATOM 2634 N N . ALA A 1 354 ? -10.584 -10.171 31.993 1.00 86.38 354 ALA A N 1
ATOM 2635 C CA . ALA A 1 354 ? -11.577 -10.067 30.933 1.00 86.38 354 ALA A CA 1
ATOM 2636 C C . ALA A 1 354 ? -12.774 -11.001 31.199 1.00 86.38 354 ALA A C 1
ATOM 2638 O O . ALA A 1 354 ? -12.600 -12.197 31.434 1.00 86.38 354 ALA A O 1
ATOM 2639 N N . ASP A 1 355 ? -13.986 -10.454 31.142 1.00 90.75 355 ASP A N 1
ATOM 2640 C CA . ASP A 1 355 ? -15.252 -11.181 31.235 1.00 90.75 355 ASP A CA 1
ATOM 2641 C C . ASP A 1 355 ? -15.695 -11.622 29.826 1.00 90.75 355 ASP A C 1
ATOM 2643 O O . ASP A 1 355 ? -15.917 -10.765 28.969 1.00 90.75 355 ASP A O 1
ATOM 2647 N N . PRO A 1 356 ? -15.846 -12.932 29.551 1.00 89.81 356 PRO A N 1
ATOM 2648 C CA . PRO A 1 356 ? -16.348 -13.423 28.264 1.00 89.81 356 PRO A CA 1
ATOM 2649 C C . PRO A 1 356 ? -17.777 -12.969 27.935 1.00 89.81 356 PRO A C 1
ATOM 2651 O O . PRO A 1 356 ? -18.202 -13.049 26.791 1.00 89.81 356 PRO A O 1
ATOM 2654 N N . ALA A 1 357 ? -18.555 -12.495 28.915 1.00 94.06 357 ALA A N 1
ATOM 2655 C CA . ALA A 1 357 ? -19.879 -11.919 28.674 1.00 94.06 357 ALA A CA 1
ATOM 2656 C C . ALA A 1 357 ? -19.829 -10.460 28.177 1.00 94.06 357 ALA A C 1
ATOM 2658 O O . ALA A 1 357 ? -20.880 -9.843 27.981 1.00 94.06 357 ALA A O 1
ATOM 2659 N N . LYS A 1 358 ? -18.628 -9.896 28.018 1.00 94.50 358 LYS A N 1
ATOM 2660 C CA . LYS A 1 358 ? -18.373 -8.497 27.675 1.00 94.50 358 LYS A CA 1
ATOM 2661 C C . LYS A 1 358 ? -17.464 -8.388 26.456 1.00 94.50 358 LYS A C 1
ATOM 2663 O O . LYS A 1 358 ? -16.777 -9.340 26.094 1.00 94.50 358 LYS A O 1
ATOM 2668 N N . ALA A 1 359 ? -17.456 -7.212 25.846 1.00 94.00 359 ALA A N 1
ATOM 2669 C CA . ALA A 1 359 ? -16.589 -6.891 24.720 1.00 94.00 359 ALA A CA 1
ATOM 2670 C C . ALA A 1 359 ? -15.303 -6.181 25.176 1.00 94.00 359 ALA A C 1
ATOM 2672 O O . ALA A 1 359 ? -15.190 -5.715 26.318 1.00 94.00 359 ALA A O 1
ATOM 2673 N N . ARG A 1 360 ? -14.331 -6.085 24.263 1.00 93.00 360 ARG A N 1
ATOM 2674 C CA . ARG A 1 360 ? -13.105 -5.293 24.436 1.00 93.00 360 ARG A CA 1
ATOM 2675 C C . ARG A 1 360 ? -12.977 -4.321 23.274 1.00 93.00 360 ARG A C 1
ATOM 2677 O O . ARG A 1 360 ? -13.153 -4.720 22.128 1.00 93.00 360 ARG A O 1
ATOM 2684 N N . ILE A 1 361 ? -12.678 -3.063 23.571 1.00 92.75 361 ILE A N 1
ATOM 2685 C CA . ILE A 1 361 ? -12.563 -1.993 22.582 1.00 92.75 361 ILE A CA 1
ATOM 2686 C C . ILE A 1 361 ? -11.136 -1.461 22.621 1.00 92.75 361 ILE A C 1
ATOM 2688 O O . ILE A 1 361 ? -10.636 -1.080 23.680 1.00 92.75 361 ILE A O 1
ATOM 2692 N N . TRP A 1 362 ? -10.504 -1.406 21.460 1.00 90.31 362 TRP A N 1
ATOM 2693 C CA . TRP A 1 362 ? -9.249 -0.720 21.229 1.00 90.31 362 TRP A CA 1
ATOM 2694 C C . TRP A 1 362 ? -9.492 0.410 20.235 1.00 90.31 362 TRP A C 1
ATOM 2696 O O . TRP A 1 362 ? -9.900 0.191 19.096 1.00 90.31 362 TRP A O 1
ATOM 2706 N N . THR A 1 363 ? -9.287 1.639 20.690 1.00 89.31 363 THR A N 1
ATOM 2707 C CA . THR A 1 363 ? -9.448 2.842 19.881 1.00 89.31 363 THR A CA 1
ATOM 2708 C C . THR A 1 363 ? -8.083 3.417 19.557 1.00 89.31 363 THR A C 1
ATOM 2710 O O . THR A 1 363 ? -7.279 3.631 20.464 1.00 89.31 363 THR A O 1
ATOM 2713 N N . VAL A 1 364 ? -7.842 3.715 18.284 1.00 84.19 364 VAL A N 1
ATOM 2714 C CA . VAL A 1 364 ? -6.650 4.420 17.815 1.00 84.19 364 VAL A CA 1
ATOM 2715 C C . VAL A 1 364 ? -7.069 5.766 17.242 1.00 84.19 364 VAL A C 1
ATOM 2717 O O . VAL A 1 364 ? -8.005 5.862 16.447 1.00 84.19 364 VAL A O 1
ATOM 2720 N N . LEU A 1 365 ? -6.375 6.813 17.676 1.00 84.25 365 LEU A N 1
ATOM 2721 C CA . LEU A 1 365 ? -6.593 8.176 17.223 1.00 84.25 365 LEU A CA 1
ATOM 2722 C C . LEU A 1 365 ? -5.520 8.555 16.209 1.00 84.25 365 LEU A C 1
ATOM 2724 O O . LEU A 1 365 ? -4.322 8.423 16.474 1.00 84.25 365 LEU A O 1
ATOM 2728 N N . GLN A 1 366 ? -5.947 9.066 15.062 1.00 80.06 366 GLN A N 1
ATOM 2729 C CA . GLN A 1 366 ? -5.053 9.427 13.969 1.00 80.06 366 GLN A CA 1
ATOM 2730 C C . GLN A 1 366 ? -5.334 10.832 13.458 1.00 80.06 366 GLN A C 1
ATOM 2732 O O . GLN A 1 366 ? -6.481 11.216 13.238 1.00 80.06 366 GLN A O 1
ATOM 2737 N N . TYR A 1 367 ? -4.277 11.600 13.215 1.00 75.38 367 TYR A N 1
ATOM 2738 C CA . TYR A 1 367 ? -4.384 12.841 12.460 1.00 75.38 367 TYR A CA 1
ATOM 2739 C C . TYR A 1 367 ? -3.973 12.562 11.021 1.00 75.38 367 TYR A C 1
ATOM 2741 O O . TYR A 1 367 ? -2.800 12.285 10.763 1.00 75.38 367 TYR A O 1
ATOM 2749 N N . SER A 1 368 ? -4.925 12.636 10.091 1.00 72.06 368 SER A N 1
ATOM 2750 C CA . SER A 1 368 ? -4.614 12.540 8.666 1.00 72.06 368 SER A CA 1
ATOM 2751 C C . SER A 1 368 ? -4.003 13.867 8.225 1.00 72.06 368 SER A C 1
ATOM 2753 O O . SER A 1 368 ? -4.692 14.884 8.111 1.00 72.06 368 SER A O 1
ATOM 2755 N N . LYS A 1 369 ? -2.685 13.861 7.990 1.00 53.25 369 LYS A N 1
ATOM 2756 C CA . LYS A 1 369 ? -1.930 15.044 7.553 1.00 53.25 369 LYS A CA 1
ATOM 2757 C C . LYS A 1 369 ? -2.254 15.467 6.120 1.00 53.25 369 LYS A C 1
ATOM 2759 O O . LYS A 1 369 ? -1.866 16.562 5.696 1.00 53.25 369 LYS A O 1
ATOM 2764 N N . GLY A 1 370 ? -2.946 14.620 5.362 1.00 51.75 370 GLY A N 1
ATOM 2765 C CA . GLY A 1 370 ? -2.771 14.615 3.919 1.00 51.75 370 GLY A CA 1
ATOM 2766 C C . GLY A 1 370 ? -1.306 14.332 3.559 1.00 51.75 370 GLY A C 1
ATOM 2767 O O . GLY A 1 370 ? -0.441 14.174 4.418 1.00 51.75 370 GLY A O 1
ATOM 2768 N N . GLN A 1 371 ? -1.049 14.241 2.267 1.00 45.50 371 GLN A N 1
ATOM 2769 C CA . GLN A 1 371 ? 0.234 13.895 1.670 1.00 45.50 371 GLN A CA 1
ATOM 2770 C C . GLN A 1 371 ? 1.463 14.529 2.384 1.00 45.50 371 GLN A C 1
ATOM 2772 O O . GLN A 1 371 ? 1.602 15.750 2.363 1.00 45.50 371 GLN A O 1
ATOM 2777 N N . ASP A 1 372 ? 2.317 13.727 3.045 1.00 35.88 372 ASP A N 1
ATOM 2778 C CA . ASP A 1 372 ? 3.529 14.208 3.745 1.00 35.88 372 ASP A CA 1
ATOM 2779 C C . ASP A 1 372 ? 4.661 13.148 3.766 1.00 35.88 372 ASP A C 1
ATOM 2781 O O . ASP A 1 372 ? 4.445 11.993 4.143 1.00 35.88 372 ASP A O 1
ATOM 2785 N N . PHE A 1 373 ? 5.862 13.611 3.381 1.00 37.53 373 PHE A N 1
ATOM 2786 C CA . PHE A 1 373 ? 7.268 13.132 3.447 1.00 37.53 373 PHE A CA 1
ATOM 2787 C C . PHE A 1 373 ? 7.652 11.641 3.392 1.00 37.53 373 PHE A C 1
ATOM 2789 O O . PHE A 1 373 ? 8.680 11.321 2.812 1.00 37.53 373 PHE A O 1
ATOM 2796 N N . TRP A 1 374 ? 6.876 10.728 3.959 1.00 38.19 374 TRP A N 1
ATOM 2797 C CA . TRP A 1 374 ? 7.144 9.278 3.979 1.00 38.19 374 TRP A CA 1
ATOM 2798 C C . TRP A 1 374 ? 5.866 8.455 3.802 1.00 38.19 374 TRP A C 1
ATOM 2800 O O . TRP A 1 374 ? 5.838 7.247 3.996 1.00 38.19 374 TRP A O 1
ATOM 2810 N N . SER A 1 375 ? 4.777 9.135 3.463 1.00 35.44 375 SER A N 1
ATOM 2811 C CA . SER A 1 375 ? 3.429 8.594 3.433 1.00 35.44 375 SER A CA 1
ATOM 2812 C C . SER A 1 375 ? 2.607 9.449 2.477 1.00 35.44 375 SER A C 1
ATOM 2814 O O . SER A 1 375 ? 2.214 10.571 2.794 1.00 35.44 375 SER A O 1
ATOM 2816 N N . PHE A 1 376 ? 2.389 8.930 1.273 1.00 37.47 376 PHE A N 1
ATOM 2817 C CA . PHE A 1 376 ? 1.445 9.502 0.313 1.00 37.47 376 PHE A CA 1
ATOM 2818 C C . PHE A 1 376 ? 0.094 8.773 0.336 1.00 37.47 376 PHE A C 1
ATOM 2820 O O . PHE A 1 376 ? -0.767 9.042 -0.497 1.00 37.47 376 PHE A O 1
ATOM 2827 N N . GLU A 1 377 ? -0.144 7.882 1.297 1.00 36.88 377 GLU A N 1
ATOM 2828 C CA . GLU A 1 377 ? -1.521 7.498 1.570 1.00 36.88 377 GLU A CA 1
ATOM 2829 C C . GLU A 1 377 ? -2.308 8.752 1.988 1.00 36.88 377 GLU A C 1
ATOM 2831 O O . GLU A 1 377 ? -1.785 9.632 2.676 1.00 36.88 377 GLU A O 1
ATOM 2836 N N . GLU A 1 378 ? -3.607 8.794 1.691 1.00 36.75 378 GLU A N 1
ATOM 2837 C CA . GLU A 1 378 ? -4.564 9.611 2.463 1.00 36.75 378 GLU A CA 1
ATOM 2838 C C . GLU A 1 378 ? -4.480 9.319 3.994 1.00 36.75 378 GLU A C 1
ATOM 2840 O O . GLU A 1 378 ? -5.113 9.993 4.811 1.00 36.75 378 GLU A O 1
ATOM 2845 N N . PHE A 1 379 ? -3.663 8.330 4.381 1.00 40.22 379 PHE A N 1
ATOM 2846 C CA . PHE A 1 379 ? -3.431 7.750 5.699 1.00 40.22 379 PHE A CA 1
ATOM 2847 C C . PHE A 1 379 ? -1.995 7.960 6.212 1.00 40.22 379 PHE A C 1
ATOM 2849 O O . PHE A 1 379 ? -1.500 7.163 7.005 1.00 40.22 379 PHE A O 1
ATOM 2856 N N . SER A 1 380 ? -1.326 9.054 5.825 1.00 41.44 380 SER A N 1
ATOM 2857 C CA . SER A 1 380 ? -0.169 9.607 6.553 1.00 41.44 380 SER A CA 1
ATOM 2858 C C . SER A 1 380 ? -0.571 10.044 7.970 1.00 41.44 380 SER A C 1
ATOM 2860 O O . SER A 1 380 ? -0.641 11.227 8.314 1.00 41.44 380 SER A O 1
ATOM 2862 N N . SER A 1 381 ? -0.921 9.082 8.819 1.00 50.75 381 SER A N 1
ATOM 2863 C CA . SER A 1 381 ? -1.358 9.377 10.167 1.00 50.75 381 SER A CA 1
ATOM 2864 C C . SER A 1 381 ? -0.143 9.706 11.016 1.00 50.75 381 SER A C 1
ATOM 2866 O O . SER A 1 381 ? 0.691 8.840 11.279 1.00 50.75 381 SER A O 1
ATOM 2868 N N . SER A 1 382 ? -0.049 10.937 11.503 1.00 54.62 382 SER A N 1
ATOM 2869 C CA . SER A 1 382 ? 0.678 11.131 12.751 1.00 54.62 382 SER A CA 1
ATOM 2870 C C . SER A 1 382 ? -0.232 10.747 13.905 1.00 54.62 382 SER A C 1
ATOM 2872 O O . SER A 1 382 ? -1.423 11.068 13.891 1.00 54.62 382 SER A O 1
ATOM 2874 N N . HIS A 1 383 ? 0.352 10.141 14.933 1.00 68.06 383 HIS A N 1
ATOM 2875 C CA . HIS A 1 383 ? -0.222 10.139 16.271 1.00 68.06 383 HIS A CA 1
ATOM 2876 C C . HIS A 1 383 ? -0.701 11.560 16.613 1.00 68.06 383 HIS A C 1
ATOM 2878 O O . HIS A 1 383 ? 0.022 12.541 16.403 1.00 68.06 383 HIS A O 1
ATOM 2884 N N . ILE A 1 384 ? -1.941 11.673 17.090 1.00 68.62 384 ILE A N 1
ATOM 2885 C CA . ILE A 1 384 ? -2.552 12.953 17.479 1.00 68.62 384 ILE A CA 1
ATOM 2886 C C . ILE A 1 384 ? -1.820 13.567 18.675 1.00 68.62 384 ILE A C 1
ATOM 2888 O O . ILE A 1 384 ? -1.832 14.778 18.874 1.00 68.62 384 ILE A O 1
ATOM 2892 N N . GLY A 1 385 ? -1.138 12.743 19.472 1.00 70.62 385 GLY A N 1
ATOM 2893 C CA . GLY A 1 385 ? -0.565 13.190 20.731 1.00 70.62 385 GLY A CA 1
ATOM 2894 C C . GLY A 1 385 ? -1.521 12.949 21.878 1.00 70.62 385 GLY A C 1
ATOM 2895 O O . GLY A 1 385 ? -1.989 11.826 22.060 1.00 70.62 385 GLY A O 1
ATOM 2896 N N . CYS A 1 386 ? -1.768 13.992 22.667 1.00 75.50 386 CYS A N 1
ATOM 2897 C CA . CYS A 1 386 ? -2.573 13.910 23.875 1.00 75.50 386 CYS A CA 1
ATOM 2898 C C . CYS A 1 386 ? -4.038 14.229 23.600 1.00 75.50 386 CYS A C 1
ATOM 2900 O O . CYS A 1 386 ? -4.399 15.366 23.314 1.00 75.50 386 CYS A O 1
ATOM 2902 N N . ALA A 1 387 ? -4.871 13.209 23.743 1.00 83.19 387 ALA A N 1
ATOM 2903 C CA . ALA A 1 387 ? -6.311 13.272 23.653 1.00 83.19 387 ALA A CA 1
ATOM 2904 C C . ALA A 1 387 ? -6.909 12.622 24.896 1.00 83.19 387 ALA A C 1
ATOM 2906 O O . ALA A 1 387 ? -6.395 11.617 25.402 1.00 83.19 387 ALA A O 1
ATOM 2907 N N . THR A 1 388 ? -8.030 13.159 25.357 1.00 87.38 388 THR A N 1
ATOM 2908 C CA . THR A 1 388 ? -8.884 12.445 26.307 1.00 87.38 388 THR A CA 1
ATOM 2909 C C . THR A 1 388 ? -9.979 11.735 25.544 1.00 87.38 388 THR A C 1
ATOM 2911 O O . THR A 1 388 ? -10.554 12.302 24.617 1.00 87.38 388 THR A O 1
ATOM 2914 N N . VAL A 1 389 ? -10.282 10.511 25.948 1.00 89.62 389 VAL A N 1
ATOM 2915 C CA . VAL A 1 389 ? -11.330 9.697 25.351 1.00 89.62 389 VAL A CA 1
ATOM 2916 C C . VAL A 1 389 ? -12.385 9.436 26.410 1.00 89.62 389 VAL A C 1
ATOM 2918 O O . VAL A 1 389 ? -12.084 9.085 27.550 1.00 89.62 389 VAL A O 1
ATOM 2921 N N . THR A 1 390 ? -13.639 9.628 26.030 1.00 91.44 390 THR A N 1
ATOM 2922 C CA . THR A 1 390 ? -14.795 9.275 26.849 1.00 91.44 390 THR A CA 1
ATOM 2923 C C . THR A 1 390 ? -15.630 8.248 26.111 1.00 91.44 390 THR A C 1
ATOM 2925 O O . THR A 1 390 ? -15.721 8.275 24.885 1.00 91.44 390 THR A O 1
ATOM 2928 N N . ILE A 1 391 ? -16.221 7.324 26.863 1.00 93.31 391 ILE A N 1
ATOM 2929 C CA . ILE A 1 391 ? -17.108 6.294 26.328 1.00 93.31 391 ILE A CA 1
ATOM 2930 C C . ILE A 1 391 ? -18.431 6.367 27.085 1.00 93.31 391 ILE A C 1
ATOM 2932 O O . ILE A 1 391 ? -18.442 6.409 28.320 1.00 93.31 391 ILE A O 1
ATOM 2936 N N . ASP A 1 392 ? -19.536 6.370 26.343 1.00 93.62 392 ASP A N 1
ATOM 2937 C CA . ASP A 1 392 ? -20.901 6.341 26.866 1.00 93.62 392 ASP A CA 1
ATOM 2938 C C . ASP A 1 392 ? -21.693 5.164 26.264 1.00 93.62 392 ASP A C 1
ATOM 29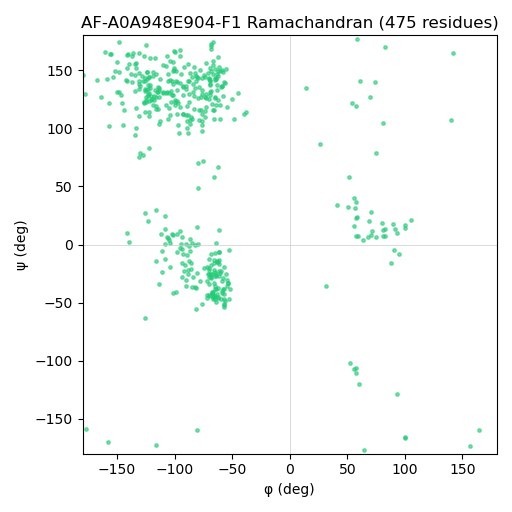40 O O . ASP A 1 392 ? -21.806 5.094 25.040 1.00 93.62 392 ASP A O 1
ATOM 2944 N N . PRO A 1 393 ? -22.246 4.240 27.073 1.00 92.94 393 PRO A N 1
ATOM 2945 C CA . PRO A 1 393 ? -22.094 4.157 28.525 1.00 92.94 393 PRO A CA 1
ATOM 2946 C C . PRO A 1 393 ? -20.659 3.815 28.923 1.00 92.94 393 PRO A C 1
ATOM 2948 O O . PRO A 1 393 ? -19.962 3.088 28.216 1.00 92.94 393 PRO A O 1
ATOM 2951 N N . THR A 1 394 ? -20.217 4.356 30.059 1.00 86.94 394 THR A N 1
ATOM 2952 C CA . THR A 1 394 ? -18.839 4.191 30.533 1.00 86.94 394 THR A CA 1
ATOM 2953 C C . THR A 1 394 ? -18.565 2.735 30.921 1.00 86.94 394 THR A C 1
ATOM 2955 O O . THR A 1 394 ? -19.251 2.215 31.806 1.00 86.94 394 THR A O 1
ATOM 2958 N N . PRO A 1 395 ? -17.579 2.072 30.286 1.00 78.25 395 PRO A N 1
ATOM 2959 C CA . PRO A 1 395 ? -17.138 0.736 30.666 1.00 78.25 395 PRO A CA 1
ATOM 2960 C C . PRO A 1 395 ? -16.560 0.712 32.082 1.00 78.25 395 PRO A C 1
ATOM 2962 O O . PRO A 1 395 ? -16.169 1.743 32.627 1.00 78.25 395 PRO A O 1
ATOM 2965 N N . LEU A 1 396 ? -16.481 -0.482 32.668 1.00 77.19 396 LEU A N 1
ATOM 2966 C CA . LEU A 1 396 ? -15.900 -0.668 34.001 1.00 77.19 396 LEU A CA 1
ATOM 2967 C C . LEU A 1 396 ? -14.411 -0.305 34.042 1.00 77.19 396 LEU A C 1
ATOM 2969 O O . LEU A 1 396 ? -13.963 0.282 35.024 1.00 77.19 396 LEU A O 1
ATOM 2973 N N . ASP A 1 397 ? -13.678 -0.631 32.976 1.00 86.38 397 ASP A N 1
ATOM 2974 C CA . ASP A 1 397 ? -12.220 -0.640 32.975 1.00 86.38 397 ASP A CA 1
ATOM 2975 C C . ASP A 1 397 ? -11.676 0.052 31.708 1.00 86.38 397 ASP A C 1
ATOM 2977 O O . ASP A 1 397 ? -11.559 -0.569 30.650 1.00 86.38 397 ASP A O 1
ATOM 2981 N N . THR A 1 398 ? -11.360 1.348 31.793 1.00 89.69 398 THR A N 1
ATOM 2982 C CA . THR A 1 398 ? -10.808 2.152 30.681 1.00 89.69 398 THR A CA 1
ATOM 2983 C C . THR A 1 398 ? -9.381 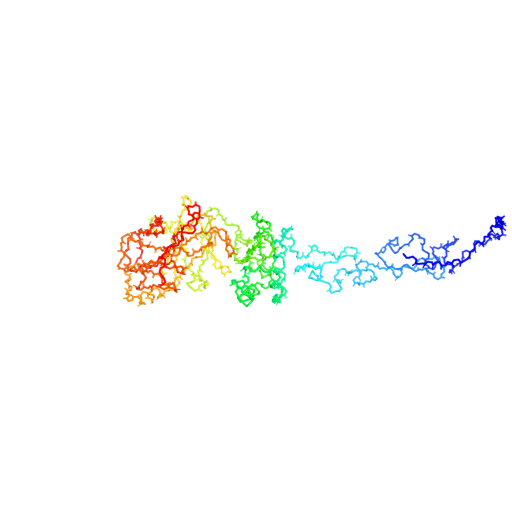2.612 30.965 1.00 89.69 398 THR A C 1
ATOM 2985 O O . THR A 1 398 ? -9.114 3.121 32.053 1.00 89.69 398 THR A O 1
ATOM 2988 N N . PHE A 1 399 ? -8.492 2.505 29.977 1.00 89.69 399 PHE A N 1
ATOM 2989 C CA . PHE A 1 399 ? -7.071 2.842 30.090 1.00 89.69 399 PHE A CA 1
ATOM 2990 C C . PHE A 1 399 ? -6.571 3.560 28.841 1.00 89.69 399 PHE A C 1
ATOM 2992 O O . PHE A 1 399 ? -7.079 3.359 27.739 1.00 89.69 399 PHE A O 1
ATOM 2999 N N . TYR A 1 400 ? -5.508 4.339 28.995 1.00 86.94 400 TYR A N 1
ATOM 3000 C CA . TYR A 1 400 ? -4.790 4.935 27.872 1.00 86.94 400 TYR A CA 1
ATOM 3001 C C . TYR A 1 400 ? -3.524 4.137 27.557 1.00 86.94 400 TYR A C 1
ATOM 3003 O O . TYR A 1 400 ? -2.917 3.530 28.442 1.00 86.94 400 TYR A O 1
ATOM 3011 N N . GLY A 1 401 ? -3.124 4.136 26.286 1.00 77.69 401 GLY A N 1
ATOM 3012 C CA . GLY A 1 401 ? -1.874 3.539 25.835 1.00 77.69 401 GLY A CA 1
ATOM 3013 C C . GLY A 1 401 ? -0.656 4.322 26.332 1.00 77.69 401 GLY A C 1
ATOM 3014 O O . GLY A 1 401 ? -0.587 5.540 26.177 1.00 77.69 401 GLY A O 1
ATOM 3015 N N . GLY A 1 402 ? 0.323 3.619 26.900 1.00 68.75 402 GLY A N 1
ATOM 3016 C CA . GLY A 1 402 ? 1.649 4.147 27.232 1.00 68.75 402 GLY A CA 1
ATOM 3017 C C . GLY A 1 402 ? 2.589 4.195 26.020 1.00 68.75 402 GLY A C 1
ATOM 3018 O O . GLY A 1 402 ? 2.146 4.148 24.876 1.00 68.75 402 GLY A O 1
ATOM 3019 N N . GLU A 1 403 ? 3.904 4.250 26.252 1.00 58.62 403 GLU A N 1
ATOM 3020 C CA . GLU A 1 403 ? 4.923 4.406 25.193 1.00 58.62 403 GLU A CA 1
ATOM 3021 C C . GLU A 1 403 ? 5.091 3.196 24.251 1.00 58.62 403 GLU A C 1
ATOM 3023 O O . GLU A 1 403 ? 5.805 3.287 23.258 1.00 58.62 403 GLU A O 1
ATOM 3028 N N . SER A 1 404 ? 4.447 2.059 24.534 1.00 62.22 404 SER A N 1
ATOM 3029 C CA . SER A 1 404 ? 4.601 0.806 23.769 1.00 62.22 404 SER A CA 1
ATOM 3030 C C . SER A 1 404 ? 3.276 0.225 23.271 1.00 62.22 404 SER A C 1
ATOM 3032 O O . SER A 1 404 ? 3.159 -0.989 23.146 1.00 62.22 404 SER A O 1
ATOM 3034 N N . PHE A 1 405 ? 2.253 1.062 23.057 1.00 64.88 405 PHE A N 1
ATOM 3035 C CA . PHE A 1 405 ? 0.885 0.633 22.707 1.00 64.88 405 PHE A CA 1
ATOM 3036 C C . PHE A 1 405 ? 0.220 -0.317 23.723 1.00 64.88 405 PHE A C 1
ATOM 3038 O O . PHE A 1 405 ? -0.881 -0.791 23.480 1.00 64.88 405 PHE A O 1
ATOM 3045 N N . SER A 1 406 ? 0.831 -0.563 24.881 1.00 75.31 406 SER A N 1
ATOM 3046 C CA . SER A 1 406 ? 0.200 -1.257 26.007 1.00 75.31 406 SER A CA 1
ATOM 3047 C C . SER A 1 406 ? -0.574 -0.270 26.885 1.00 75.31 406 SER A C 1
ATOM 3049 O O . SER A 1 406 ? -0.134 0.874 27.030 1.00 75.31 406 SER A O 1
ATOM 3051 N N . PRO A 1 407 ? -1.686 -0.681 27.514 1.00 84.06 407 PRO A N 1
ATOM 3052 C CA . PRO A 1 407 ? -2.398 0.141 28.478 1.00 84.06 407 PRO A CA 1
ATOM 3053 C C . PRO A 1 407 ? -1.512 0.437 29.694 1.00 84.06 407 PRO A C 1
ATOM 3055 O O . PRO A 1 407 ? -0.692 -0.386 30.103 1.00 84.06 407 PRO A O 1
ATOM 3058 N N . SER A 1 408 ? -1.691 1.621 30.269 1.00 83.50 408 SER A N 1
ATOM 3059 C CA . SER A 1 408 ? -1.003 2.074 31.477 1.00 83.50 408 SER A CA 1
ATOM 3060 C C . SER A 1 408 ? -2.020 2.454 32.551 1.00 83.50 408 SER A C 1
ATOM 3062 O O . SER A 1 408 ? -3.008 3.125 32.255 1.00 83.50 408 SER A O 1
ATOM 3064 N N . GLU A 1 409 ? -1.765 2.050 33.799 1.00 83.00 409 GLU A N 1
ATOM 3065 C CA . GLU A 1 409 ? -2.584 2.438 34.960 1.00 83.00 409 GLU A CA 1
ATOM 3066 C C . GLU A 1 409 ? -2.423 3.925 35.318 1.00 83.00 409 GLU A C 1
ATOM 3068 O O . GLU A 1 409 ? -3.330 4.528 35.887 1.00 83.00 409 GLU A O 1
ATOM 3073 N N . ASP A 1 410 ? -1.283 4.523 34.961 1.00 81.81 410 ASP A N 1
ATOM 3074 C CA . ASP A 1 410 ? -0.941 5.903 35.318 1.00 81.81 410 ASP A CA 1
ATOM 3075 C C . ASP A 1 410 ? -1.341 6.916 34.231 1.00 81.81 410 ASP A C 1
ATOM 3077 O O . ASP A 1 410 ? -1.376 8.127 34.473 1.00 81.81 410 ASP A O 1
ATOM 3081 N N . ALA A 1 411 ? -1.632 6.443 33.016 1.00 81.62 411 ALA A N 1
ATOM 3082 C CA . ALA A 1 411 ? -1.940 7.313 31.892 1.00 81.62 411 ALA A CA 1
ATOM 3083 C C . ALA A 1 411 ? -3.365 7.877 32.003 1.00 81.62 411 ALA A C 1
ATOM 3085 O O . ALA A 1 411 ? -4.339 7.149 32.179 1.00 81.62 411 ALA A O 1
ATOM 3086 N N . THR A 1 412 ? -3.489 9.198 31.864 1.00 81.31 412 THR A N 1
ATOM 3087 C CA . THR A 1 412 ? -4.769 9.932 31.958 1.00 81.31 412 THR A CA 1
ATOM 3088 C C . THR A 1 412 ? -5.235 10.517 30.623 1.00 81.31 412 THR A C 1
ATOM 3090 O O . THR A 1 412 ? -6.337 11.057 30.532 1.00 81.31 412 THR A O 1
ATOM 3093 N N . GLN A 1 413 ? -4.397 10.401 29.596 1.00 81.31 413 GLN A N 1
ATOM 3094 C CA . GLN A 1 413 ? -4.610 10.847 28.225 1.00 81.31 413 GLN A CA 1
ATOM 3095 C C . GLN A 1 413 ? -3.707 10.019 27.304 1.00 81.31 413 GLN A C 1
ATOM 3097 O O . GLN A 1 413 ? -2.768 9.369 27.774 1.00 81.31 413 GLN A O 1
ATOM 3102 N N . THR A 1 414 ? -3.973 10.037 26.000 1.00 78.44 414 THR A N 1
ATOM 3103 C CA . THR A 1 414 ? -3.115 9.348 25.030 1.00 78.44 414 THR A CA 1
ATOM 3104 C C . THR A 1 414 ? -1.717 9.977 24.939 1.00 78.44 414 THR A C 1
ATOM 3106 O O . THR A 1 414 ? -1.532 11.141 25.293 1.00 78.44 414 THR A O 1
ATOM 3109 N N . SER A 1 415 ? -0.717 9.225 24.464 1.00 72.62 415 SER A N 1
ATOM 3110 C CA . SER A 1 415 ? 0.642 9.743 24.244 1.00 72.62 415 SER A CA 1
ATOM 3111 C C . SER A 1 415 ? 0.913 10.100 22.775 1.00 72.62 415 SER A C 1
ATOM 3113 O O . SER A 1 415 ? 0.214 9.666 21.852 1.00 72.62 415 SER A O 1
ATOM 3115 N N . THR A 1 416 ? 2.005 10.839 22.557 1.00 67.06 416 THR A N 1
ATOM 3116 C CA . THR A 1 416 ? 2.577 11.153 21.2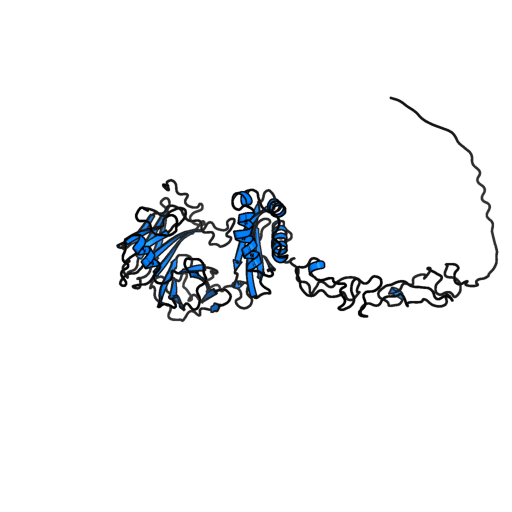32 1.00 67.06 416 THR A CA 1
ATOM 3117 C C . THR A 1 416 ? 3.060 9.943 20.450 1.00 67.06 416 THR A C 1
ATOM 3119 O O . THR A 1 416 ? 3.279 10.065 19.248 1.00 67.06 416 THR A O 1
ATOM 3122 N N . THR A 1 417 ? 3.202 8.790 21.097 1.00 64.31 417 THR A N 1
ATOM 3123 C CA . THR A 1 417 ? 3.740 7.577 20.478 1.00 64.31 417 THR A CA 1
ATOM 3124 C C . THR A 1 417 ? 2.713 6.474 20.290 1.00 64.31 417 THR A C 1
ATOM 3126 O O . THR A 1 417 ? 2.922 5.649 19.412 1.00 64.31 417 THR A O 1
ATOM 3129 N N . SER A 1 418 ? 1.623 6.446 21.067 1.00 68.31 418 SER A N 1
ATOM 3130 C CA . SER A 1 418 ? 0.614 5.384 20.962 1.00 68.31 418 SER A CA 1
ATOM 3131 C C . SER A 1 418 ? -0.746 5.856 20.467 1.00 68.31 418 SER A C 1
ATOM 3133 O O . SER A 1 418 ? -1.431 5.093 19.795 1.00 68.31 418 SER A O 1
ATOM 3135 N N . SER A 1 419 ? -1.166 7.086 20.807 1.00 81.19 419 SER A N 1
ATOM 3136 C CA . SER A 1 419 ? -2.509 7.626 20.502 1.00 81.19 419 SER A CA 1
ATOM 3137 C C . SER A 1 419 ? -3.663 6.620 20.691 1.00 81.19 419 SER A C 1
ATOM 3139 O O . SER A 1 419 ? -4.642 6.649 19.951 1.00 81.19 419 SER A O 1
ATOM 3141 N N . ALA A 1 420 ? -3.544 5.718 21.673 1.00 85.19 420 ALA A N 1
ATOM 3142 C CA . ALA A 1 420 ? -4.434 4.572 21.839 1.00 85.19 420 ALA A CA 1
ATOM 3143 C C . ALA A 1 420 ? -5.228 4.632 23.150 1.00 85.19 420 ALA A C 1
ATOM 3145 O O . ALA A 1 420 ? -4.726 5.083 24.181 1.00 85.19 420 ALA A O 1
ATOM 3146 N N . HIS A 1 421 ? -6.453 4.117 23.121 1.00 90.62 421 HIS A N 1
ATOM 3147 C CA . HIS A 1 421 ? -7.333 3.959 24.274 1.00 90.62 421 HIS A CA 1
ATOM 3148 C C . HIS A 1 421 ? -7.897 2.535 24.311 1.00 90.62 421 HIS A C 1
ATOM 3150 O O . HIS A 1 421 ? -8.252 1.963 23.282 1.00 90.62 421 HIS A O 1
ATOM 3156 N N . PHE A 1 422 ? -7.997 1.967 25.506 1.00 91.00 422 PHE A N 1
ATOM 3157 C CA . PHE A 1 422 ? -8.459 0.610 25.756 1.00 91.00 422 PHE A CA 1
ATOM 3158 C C . PHE A 1 422 ? -9.674 0.650 26.668 1.00 91.00 422 PHE A C 1
ATOM 3160 O O . PHE A 1 422 ? -9.663 1.324 27.695 1.00 91.00 422 PHE A O 1
ATOM 3167 N N . ALA A 1 423 ? -10.704 -0.115 26.332 1.00 92.62 423 ALA A N 1
ATOM 3168 C CA . ALA A 1 423 ? -11.793 -0.416 27.240 1.00 92.62 423 ALA A CA 1
ATOM 3169 C C . ALA A 1 423 ? -11.986 -1.923 27.329 1.00 92.62 423 ALA A C 1
ATOM 3171 O O . ALA A 1 423 ? -12.263 -2.595 26.334 1.00 92.62 423 ALA A O 1
ATOM 3172 N N . PHE A 1 424 ? -11.868 -2.445 28.539 1.00 92.44 424 PHE A N 1
ATOM 3173 C CA . PHE A 1 424 ? -12.170 -3.829 28.850 1.00 92.44 424 PHE A CA 1
ATOM 3174 C C . PHE A 1 424 ? -13.537 -3.919 29.521 1.00 92.44 424 PHE A C 1
ATOM 3176 O O . PHE A 1 424 ? -14.039 -2.961 30.112 1.00 92.44 424 PHE A O 1
ATOM 3183 N N . ASN A 1 425 ? -14.141 -5.101 29.424 1.00 93.06 425 ASN A N 1
ATOM 3184 C CA . ASN A 1 425 ? -15.414 -5.410 30.066 1.00 93.06 425 ASN A CA 1
ATOM 3185 C C . ASN A 1 425 ? -16.561 -4.463 29.650 1.00 93.06 425 ASN A C 1
ATOM 3187 O O . ASN A 1 425 ? -17.425 -4.133 30.465 1.00 93.06 425 ASN A O 1
ATOM 3191 N N . ALA A 1 426 ? -16.579 -4.045 28.379 1.00 94.25 426 ALA A N 1
ATOM 3192 C CA . ALA A 1 426 ? -17.635 -3.205 27.822 1.00 94.25 426 ALA A CA 1
ATOM 3193 C C . ALA A 1 426 ? -18.962 -3.976 27.715 1.00 94.25 426 ALA A C 1
ATOM 3195 O O . ALA A 1 426 ? -18.996 -5.154 27.342 1.00 94.25 426 ALA A O 1
ATOM 3196 N N . ASP A 1 427 ? -20.062 -3.309 28.063 1.00 95.12 427 ASP A N 1
ATOM 3197 C CA . ASP A 1 427 ? -21.403 -3.883 27.986 1.00 95.12 427 ASP A CA 1
ATOM 3198 C C . ASP A 1 427 ? -21.797 -4.189 26.531 1.00 95.12 427 ASP A C 1
ATOM 3200 O O . ASP A 1 427 ? -21.372 -3.525 25.593 1.00 95.12 427 ASP A O 1
ATOM 3204 N N . THR A 1 428 ? -22.654 -5.189 26.319 1.00 95.38 428 THR A N 1
ATOM 3205 C CA . THR A 1 428 ? -23.134 -5.594 24.983 1.00 95.38 428 THR A CA 1
ATOM 3206 C C . THR A 1 428 ? -24.246 -4.676 24.457 1.00 95.38 428 THR A C 1
ATOM 3208 O O . THR A 1 428 ? -25.322 -5.106 24.037 1.00 95.38 428 THR A O 1
ATOM 3211 N N . VAL A 1 429 ? -24.002 -3.370 24.538 1.00 95.25 429 VAL A N 1
ATOM 3212 C CA . VAL A 1 429 ? -24.880 -2.278 24.099 1.00 95.25 429 VAL A CA 1
ATOM 3213 C C . VAL A 1 429 ? -24.126 -1.381 23.120 1.00 95.25 429 VAL A C 1
ATOM 3215 O O . VAL A 1 429 ? -22.943 -1.587 22.885 1.00 95.25 429 VAL A O 1
ATOM 3218 N N . GLY A 1 430 ? -24.807 -0.427 22.484 1.00 94.81 430 GLY A N 1
ATOM 3219 C CA . GLY A 1 430 ? -24.113 0.561 21.655 1.00 94.81 430 GLY A CA 1
ATOM 3220 C C . GLY A 1 430 ? -23.293 1.507 22.528 1.00 94.81 430 GLY A C 1
ATOM 3221 O O . GLY A 1 430 ? -23.758 1.894 23.602 1.00 94.81 430 GLY A O 1
ATOM 3222 N N . HIS A 1 431 ? -22.108 1.887 22.058 1.00 95.56 431 HIS A N 1
ATOM 3223 C CA . HIS A 1 431 ? -21.223 2.820 22.753 1.00 95.56 431 HIS A CA 1
ATOM 3224 C C . HIS A 1 431 ? -20.894 4.006 21.853 1.00 95.56 431 HIS A C 1
ATOM 3226 O O . HIS A 1 431 ? -20.539 3.823 20.694 1.00 95.56 431 HIS A O 1
ATOM 3232 N N . THR A 1 432 ? -20.973 5.221 22.383 1.00 95.81 432 THR A N 1
ATOM 3233 C CA . THR A 1 432 ? -20.432 6.416 21.731 1.00 95.81 432 THR A CA 1
ATOM 3234 C C . THR A 1 432 ? -19.085 6.740 22.347 1.00 95.81 432 THR A C 1
ATOM 3236 O O . THR A 1 432 ? -18.982 6.913 23.560 1.00 95.81 432 THR A O 1
ATOM 3239 N N . ILE A 1 433 ? -18.058 6.788 21.507 1.00 94.75 433 ILE A N 1
ATOM 3240 C CA . ILE A 1 433 ? -16.686 7.089 21.881 1.00 94.75 433 ILE A CA 1
ATOM 3241 C C . ILE A 1 433 ? -16.388 8.485 21.362 1.00 94.75 433 ILE A C 1
ATOM 3243 O O . ILE A 1 433 ? -16.467 8.717 20.159 1.00 94.75 433 ILE A O 1
ATOM 3247 N N . THR A 1 434 ? -16.048 9.398 22.263 1.00 93.75 434 THR A N 1
ATOM 3248 C CA . THR A 1 434 ? -15.692 10.778 21.928 1.00 93.75 434 THR A CA 1
ATOM 3249 C C . THR A 1 434 ? -14.250 11.027 22.319 1.00 93.75 434 THR A C 1
ATOM 3251 O O . THR A 1 434 ? -13.898 10.912 23.496 1.00 93.75 434 THR A O 1
ATOM 3254 N N . SER A 1 435 ? -13.430 11.366 21.332 1.00 90.62 435 SER A N 1
ATOM 3255 C CA . SER A 1 435 ? -12.086 11.888 21.528 1.00 90.62 435 SER A CA 1
ATOM 3256 C C . SER A 1 435 ? -12.133 13.412 21.561 1.00 90.62 435 SER A C 1
ATOM 3258 O O . SER A 1 435 ? -12.821 14.025 20.751 1.00 90.62 435 SER A O 1
ATOM 3260 N N . THR A 1 436 ? -11.404 14.015 22.495 1.00 88.69 436 THR A N 1
ATOM 3261 C CA . THR A 1 436 ? -11.273 15.467 22.628 1.00 88.69 436 THR A CA 1
ATOM 3262 C C . THR A 1 436 ? -9.805 15.850 22.543 1.00 88.69 436 THR A C 1
ATOM 3264 O O . THR A 1 436 ? -8.992 15.394 23.355 1.00 88.69 436 THR A O 1
ATOM 3267 N N . VAL A 1 437 ? -9.477 16.730 21.596 1.00 83.50 437 VAL A N 1
ATOM 3268 C CA . VAL A 1 437 ? -8.114 17.212 21.348 1.00 83.50 437 VAL A CA 1
ATOM 3269 C C . VAL A 1 437 ? -8.139 18.727 21.189 1.00 83.50 437 VAL A C 1
ATOM 3271 O O . VAL A 1 437 ? -8.806 19.256 20.300 1.00 83.50 437 VAL A O 1
ATOM 3274 N N . ASP A 1 438 ? -7.454 19.446 22.080 1.00 77.56 438 ASP A N 1
ATOM 3275 C CA . ASP A 1 438 ? -7.448 20.918 22.123 1.00 77.56 438 ASP A CA 1
ATOM 3276 C C . ASP A 1 438 ? -8.858 21.554 22.108 1.00 77.56 438 ASP A C 1
ATOM 3278 O O . ASP A 1 438 ? -9.075 22.642 21.574 1.00 77.56 438 ASP A O 1
ATOM 3282 N N . GLY A 1 439 ? -9.841 20.869 22.704 1.00 79.31 439 GLY A N 1
ATOM 3283 C CA . GLY A 1 439 ? -11.242 21.304 22.743 1.00 79.31 439 GLY A CA 1
ATOM 3284 C C . GLY A 1 439 ? -12.049 21.007 21.476 1.00 79.31 439 GLY A C 1
ATOM 3285 O O . GLY A 1 439 ? -13.187 21.465 21.375 1.00 79.31 439 GLY A O 1
ATOM 3286 N N . ASN A 1 440 ? -11.482 20.258 20.529 1.00 84.50 440 ASN A N 1
ATOM 3287 C CA . ASN A 1 440 ? -12.192 19.721 19.377 1.00 84.50 440 ASN A CA 1
ATOM 3288 C C . ASN A 1 440 ? -12.598 18.272 19.637 1.00 84.50 440 ASN A C 1
ATOM 3290 O O . ASN A 1 440 ? -11.738 17.424 19.893 1.00 84.50 440 ASN A O 1
ATOM 3294 N N . ASP A 1 441 ? -13.893 18.007 19.520 1.00 88.62 441 ASP A N 1
ATOM 3295 C CA . ASP A 1 441 ? -14.461 16.684 19.734 1.00 88.62 441 ASP A CA 1
ATOM 3296 C C . ASP A 1 441 ? -14.674 15.970 18.399 1.00 88.62 441 ASP A C 1
ATOM 3298 O O . ASP A 1 441 ? -15.261 16.543 17.482 1.00 88.62 441 ASP A O 1
ATOM 3302 N N . GLU A 1 442 ? -14.242 14.714 18.330 1.00 90.50 442 GLU A N 1
ATOM 3303 C CA . GLU A 1 442 ? -14.622 13.765 17.286 1.00 90.50 442 GLU A CA 1
ATOM 3304 C C . GLU A 1 442 ? -15.254 12.539 17.938 1.00 90.50 442 GLU A C 1
ATOM 3306 O O . GLU A 1 442 ? -14.715 11.972 18.895 1.00 90.50 442 GLU A O 1
ATOM 3311 N N . SER A 1 443 ? -16.418 12.136 17.434 1.00 91.94 443 SER A N 1
ATOM 3312 C CA . SER A 1 443 ? -17.227 11.078 18.035 1.00 91.94 443 SER A CA 1
ATOM 3313 C C . SER A 1 443 ? -17.551 9.985 17.033 1.00 91.94 443 SER A C 1
ATOM 3315 O O . SER A 1 443 ? -17.925 10.261 15.896 1.00 91.94 443 SER A O 1
ATOM 3317 N N . TYR A 1 444 ? -17.511 8.739 17.497 1.00 93.62 444 TYR A N 1
ATOM 3318 C CA . TYR A 1 444 ? -17.969 7.579 16.746 1.00 93.62 444 TYR A CA 1
ATOM 3319 C C . TYR A 1 444 ? -18.903 6.721 17.596 1.00 93.62 444 TYR A C 1
ATOM 3321 O O . TYR A 1 444 ? -18.600 6.420 18.753 1.00 93.62 444 TYR A O 1
ATOM 3329 N N . THR A 1 445 ? -20.033 6.301 17.029 1.00 95.00 445 THR A N 1
ATOM 3330 C CA . THR A 1 445 ? -20.988 5.423 17.715 1.00 95.00 445 THR A CA 1
ATOM 3331 C C . THR A 1 445 ? -20.865 4.003 17.184 1.00 95.00 445 THR A C 1
ATOM 3333 O O . THR A 1 445 ? -21.239 3.719 16.050 1.00 95.00 445 THR A O 1
ATOM 3336 N N . LEU A 1 446 ? -20.376 3.101 18.034 1.00 95.69 446 LEU A N 1
ATOM 3337 C CA . LEU A 1 446 ? -20.395 1.669 17.785 1.00 95.69 446 LEU A CA 1
ATOM 3338 C C . LEU A 1 446 ? -21.820 1.108 17.941 1.00 95.69 446 LEU A C 1
ATOM 3340 O O . LEU A 1 446 ? -22.560 1.526 18.845 1.00 95.69 446 LEU A O 1
ATOM 3344 N N . PRO A 1 447 ? -22.196 0.118 17.114 1.00 96.31 447 PRO A N 1
ATOM 3345 C CA . PRO A 1 447 ? -23.444 -0.616 17.281 1.00 96.31 447 PRO A CA 1
ATOM 3346 C C . PRO A 1 447 ? -23.423 -1.462 18.567 1.00 96.31 447 PRO A C 1
ATOM 3348 O O . PRO A 1 447 ? -22.392 -1.546 19.237 1.00 96.31 447 PRO A O 1
ATOM 3351 N N . PRO A 1 448 ? -24.542 -2.118 18.935 1.00 96.69 448 PRO A N 1
ATOM 3352 C CA . PRO A 1 448 ? -24.544 -3.085 20.026 1.00 96.69 448 PRO A CA 1
ATOM 3353 C C . PRO A 1 448 ? -23.431 -4.127 19.888 1.00 96.69 448 PRO A C 1
ATOM 3355 O O . PRO A 1 448 ? -23.333 -4.793 18.856 1.00 96.69 448 PRO A O 1
ATOM 3358 N N . LEU A 1 449 ? -22.602 -4.251 20.928 1.00 96.12 449 LEU A N 1
ATOM 3359 C CA . LEU A 1 449 ? -21.429 -5.123 20.898 1.00 96.12 449 LEU A CA 1
ATOM 3360 C C . LEU A 1 449 ? -21.790 -6.603 21.100 1.00 96.12 449 LEU A C 1
ATOM 3362 O O . LEU A 1 449 ? -22.734 -6.944 21.817 1.00 96.12 449 LEU A O 1
ATOM 3366 N N . GLU A 1 450 ? -20.988 -7.486 20.514 1.00 95.31 450 GLU A N 1
ATOM 3367 C CA . GLU A 1 450 ? -21.025 -8.929 20.720 1.00 95.31 450 GLU A CA 1
ATOM 3368 C C . GLU A 1 450 ? -20.135 -9.321 21.908 1.00 95.31 450 GLU A C 1
ATOM 3370 O O . GLU A 1 450 ? -19.053 -8.768 22.119 1.00 95.31 450 GLU A O 1
ATOM 3375 N N . ALA A 1 451 ? -20.608 -10.275 22.710 1.00 94.31 451 ALA A N 1
ATOM 3376 C CA . ALA A 1 451 ? -19.843 -10.803 23.833 1.00 94.31 451 ALA A CA 1
ATOM 3377 C C . ALA A 1 451 ? -18.575 -11.513 23.338 1.00 94.31 451 ALA A C 1
ATOM 3379 O O . ALA A 1 451 ? -18.599 -12.176 22.305 1.00 94.31 451 ALA A O 1
ATOM 3380 N N . ASP A 1 452 ? -17.486 -11.385 24.095 1.00 91.69 452 ASP A N 1
ATOM 3381 C CA . ASP A 1 452 ? -16.178 -11.983 23.803 1.00 91.69 452 ASP A CA 1
ATOM 3382 C C . ASP A 1 452 ? -15.502 -11.483 22.510 1.00 91.69 452 ASP A C 1
ATOM 3384 O O . ASP A 1 452 ? -14.416 -11.944 22.167 1.00 91.69 452 ASP A O 1
ATOM 3388 N N . ALA A 1 453 ? -16.086 -10.507 21.808 1.00 93.06 453 ALA A N 1
ATOM 3389 C CA . ALA A 1 453 ? -15.515 -9.936 20.595 1.00 93.06 453 ALA A CA 1
ATOM 3390 C C . ALA A 1 453 ? -14.564 -8.760 20.883 1.00 93.06 453 ALA A C 1
ATOM 3392 O O . ALA A 1 453 ? -14.661 -8.063 21.904 1.00 93.06 453 ALA A O 1
ATOM 3393 N N . TYR A 1 454 ? -13.642 -8.537 19.948 1.00 92.31 454 TYR A N 1
ATOM 3394 C CA . TYR A 1 454 ? -12.714 -7.409 19.943 1.00 92.31 454 TYR A CA 1
ATOM 3395 C C . TYR A 1 454 ? -13.195 -6.340 18.968 1.00 92.31 454 TYR A C 1
ATOM 3397 O O . TYR A 1 454 ? -13.642 -6.664 17.874 1.00 92.31 454 TYR A O 1
ATOM 3405 N N . TYR A 1 455 ? -13.099 -5.073 19.349 1.00 92.75 455 TYR A N 1
ATOM 3406 C CA . TYR A 1 455 ? -13.519 -3.940 18.531 1.00 92.75 455 TYR A CA 1
ATOM 3407 C C . TYR A 1 455 ? -12.344 -3.004 18.307 1.00 92.75 455 TYR A C 1
ATOM 3409 O O . TYR A 1 455 ? -11.887 -2.358 19.245 1.00 92.75 455 TYR A O 1
ATOM 3417 N N . ASN A 1 456 ? -11.901 -2.901 17.061 1.00 89.94 456 ASN A N 1
ATOM 3418 C CA . ASN A 1 456 ? -10.901 -1.942 16.625 1.00 89.94 456 ASN A CA 1
ATOM 3419 C C . ASN A 1 456 ? -11.620 -0.724 16.060 1.00 89.94 456 ASN A C 1
ATOM 3421 O O . ASN A 1 456 ? -12.378 -0.828 15.095 1.00 89.94 456 ASN A O 1
ATOM 3425 N N . LEU A 1 457 ? -11.400 0.427 16.680 1.00 90.50 457 LEU A N 1
ATOM 3426 C CA . LEU A 1 457 ? -12.035 1.676 16.297 1.00 90.50 457 LEU A CA 1
ATOM 3427 C C . LEU A 1 457 ? -10.982 2.705 15.902 1.00 90.50 457 LEU A C 1
ATOM 3429 O O . LEU A 1 457 ? -10.118 3.048 16.705 1.00 90.50 457 LEU A O 1
ATOM 3433 N N . TRP A 1 458 ? -11.109 3.249 14.699 1.00 85.31 458 TRP A N 1
ATOM 3434 C CA . TRP A 1 458 ? -10.284 4.357 14.230 1.00 85.31 458 TRP A CA 1
ATOM 3435 C C . TRP A 1 458 ? -11.080 5.661 14.279 1.00 85.31 458 TRP A C 1
ATOM 3437 O O . TRP A 1 458 ? -1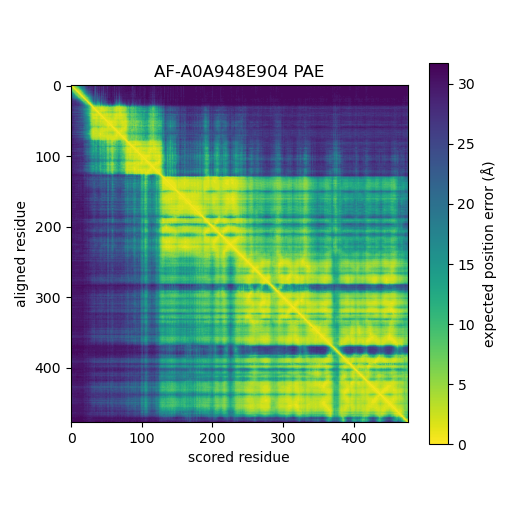2.138 5.765 13.657 1.00 85.31 458 TRP A O 1
ATOM 3447 N N . ILE A 1 459 ? -10.569 6.655 15.010 1.00 86.38 459 ILE A N 1
ATOM 3448 C CA . ILE A 1 459 ? -11.115 8.020 15.020 1.00 86.38 459 ILE A CA 1
ATOM 3449 C C . ILE A 1 459 ? -10.084 8.951 14.393 1.00 86.38 459 ILE A C 1
ATOM 3451 O O . ILE A 1 459 ? -8.918 8.973 14.798 1.00 86.38 459 ILE A O 1
ATOM 3455 N N . VAL A 1 460 ? -10.525 9.717 13.397 1.00 80.56 460 VAL A N 1
ATOM 3456 C CA . VAL A 1 460 ? -9.634 10.437 12.490 1.00 80.56 460 VAL A CA 1
ATOM 3457 C C . VAL A 1 460 ? -9.928 11.917 12.511 1.00 80.56 460 VAL A C 1
ATOM 3459 O O . VAL A 1 460 ? -11.046 12.350 12.252 1.00 80.56 460 VAL A O 1
ATOM 3462 N N . TYR A 1 461 ? -8.878 12.694 12.722 1.00 81.19 461 TYR A N 1
ATOM 3463 C CA . TYR A 1 461 ? -8.908 14.137 12.594 1.00 81.19 461 TYR A CA 1
ATOM 3464 C C . TYR A 1 461 ? -8.371 14.481 11.209 1.00 81.19 461 TYR A C 1
ATOM 3466 O O . TYR A 1 461 ? -7.168 14.406 10.952 1.00 81.19 461 TYR A O 1
ATOM 3474 N N . TYR A 1 462 ? -9.279 14.806 10.290 1.00 76.69 462 TYR A N 1
ATOM 3475 C CA . TYR A 1 462 ? -8.922 15.153 8.916 1.00 76.69 462 TYR A CA 1
ATOM 3476 C C . TYR A 1 462 ? -8.404 16.583 8.825 1.00 76.69 462 TYR A C 1
ATOM 3478 O O . TYR A 1 462 ? -9.036 17.509 9.337 1.00 76.69 462 TYR A O 1
ATOM 3486 N N . ARG A 1 463 ? -7.305 16.787 8.090 1.00 71.69 463 ARG A N 1
ATOM 3487 C CA . ARG A 1 463 ? -6.736 18.121 7.844 1.00 71.69 463 ARG A CA 1
ATOM 3488 C C . ARG A 1 463 ? -7.721 19.129 7.246 1.00 71.69 463 ARG A C 1
ATOM 3490 O O . ARG A 1 463 ? -7.605 20.325 7.496 1.00 71.69 463 ARG A O 1
ATOM 3497 N N . GLU A 1 464 ? -8.684 18.660 6.459 1.00 71.62 464 GLU A N 1
ATOM 3498 C CA . GLU A 1 464 ? -9.735 19.497 5.865 1.00 71.62 464 GLU A CA 1
ATOM 3499 C C . GLU A 1 464 ? -10.554 20.235 6.933 1.00 71.62 464 GLU A C 1
ATOM 3501 O O . GLU A 1 464 ? -10.887 21.410 6.768 1.00 71.62 464 GLU A O 1
ATOM 3506 N N . THR A 1 465 ? -10.817 19.552 8.048 1.00 77.00 465 THR A N 1
ATOM 3507 C CA . THR A 1 465 ? -11.521 20.082 9.221 1.00 77.00 465 THR A CA 1
ATOM 3508 C C . THR A 1 465 ? -10.548 20.712 10.219 1.00 77.00 465 THR A C 1
ATOM 3510 O O . THR A 1 465 ? -10.854 21.739 10.826 1.00 77.00 465 THR A O 1
ATOM 3513 N N . TYR A 1 466 ? -9.353 20.130 10.352 1.00 75.62 466 TYR A N 1
ATOM 3514 C CA . TYR A 1 466 ? -8.311 20.501 11.308 1.00 75.62 466 TYR A CA 1
ATOM 3515 C C . TYR A 1 466 ? -7.009 20.856 10.571 1.00 75.62 466 TYR A C 1
ATOM 3517 O O . TYR A 1 466 ? -6.129 20.014 10.468 1.00 75.62 466 TYR A O 1
ATOM 3525 N N . PRO A 1 467 ? -6.828 22.090 10.060 1.00 69.06 467 PRO A N 1
ATOM 3526 C CA . PRO A 1 467 ? -5.723 22.439 9.150 1.00 69.06 467 PRO A CA 1
ATOM 3527 C C . PRO A 1 467 ? -4.300 22.181 9.668 1.00 69.06 467 PRO A C 1
ATOM 3529 O O . PRO A 1 467 ? -3.347 22.142 8.885 1.00 69.06 467 PRO A O 1
ATOM 3532 N N . THR A 1 468 ? -4.151 22.047 10.981 1.00 67.06 468 THR A N 1
ATOM 3533 C CA . THR A 1 468 ? -2.913 21.707 11.678 1.00 67.06 468 THR A CA 1
ATOM 3534 C C . THR A 1 468 ? -3.173 20.503 12.566 1.00 67.06 468 THR A C 1
ATOM 3536 O O . THR A 1 468 ? -4.232 20.465 13.195 1.00 67.06 468 THR A O 1
ATOM 3539 N N . ASN A 1 469 ? -2.192 19.595 12.688 1.00 67.31 469 ASN A N 1
ATOM 3540 C CA . ASN A 1 469 ? -2.248 18.552 13.714 1.00 67.31 469 ASN A CA 1
ATOM 3541 C C . ASN A 1 469 ? -2.445 19.269 15.050 1.00 67.31 469 ASN A C 1
ATOM 3543 O O . ASN A 1 469 ? -1.590 20.115 15.361 1.00 67.31 469 ASN A O 1
ATOM 3547 N N . PRO A 1 470 ? -3.553 19.027 15.773 1.00 62.91 470 PRO A N 1
ATOM 3548 C CA . PRO A 1 470 ? -3.768 19.624 17.079 1.00 62.91 470 PRO A CA 1
ATOM 3549 C C . PRO A 1 470 ? -2.497 19.431 17.908 1.00 62.91 470 PRO A C 1
ATOM 3551 O O . PRO A 1 470 ? -2.057 18.312 18.166 1.00 62.91 470 PRO A O 1
ATOM 3554 N N . THR A 1 471 ? -1.776 20.529 18.125 1.00 57.41 471 THR A N 1
ATOM 3555 C CA . THR A 1 471 ? -0.406 20.463 18.623 1.00 57.41 471 THR A CA 1
ATOM 3556 C C . THR A 1 471 ? -0.525 20.494 20.133 1.00 57.41 471 THR A C 1
ATOM 3558 O O . THR A 1 471 ? -0.908 21.539 20.664 1.00 57.41 471 THR A O 1
ATOM 3561 N N . PRO A 1 472 ? -0.211 19.406 20.850 1.00 53.84 472 PRO A N 1
ATOM 3562 C CA . PRO A 1 472 ? -0.625 19.312 22.232 1.00 53.84 472 PRO A CA 1
ATOM 3563 C C . PRO A 1 472 ? 0.271 20.201 23.092 1.00 53.84 472 PRO A C 1
ATOM 3565 O O . PRO A 1 472 ? 1.414 19.870 23.417 1.00 53.84 472 PRO A O 1
ATOM 3568 N N . VAL A 1 473 ? -0.243 21.359 23.488 1.00 48.91 473 VAL A N 1
ATOM 3569 C CA . VAL A 1 473 ? 0.369 22.147 24.554 1.00 48.91 473 VAL A CA 1
ATOM 3570 C C . VAL A 1 473 ? 0.063 21.432 25.871 1.00 48.91 473 VAL A C 1
ATOM 3572 O O . VAL A 1 473 ? -1.075 21.442 26.327 1.00 48.91 473 VAL A O 1
ATOM 3575 N N . GLY A 1 474 ? 1.076 20.834 26.507 1.00 52.81 474 GLY A N 1
ATOM 3576 C CA . GLY A 1 474 ? 0.942 20.263 27.856 1.00 52.81 474 GLY A CA 1
ATOM 3577 C C . GLY A 1 474 ? 0.877 18.737 27.958 1.00 52.81 474 GLY A C 1
ATOM 3578 O O . GLY A 1 474 ? 0.429 18.241 28.989 1.00 52.81 474 GLY A O 1
ATOM 3579 N N . CYS A 1 475 ? 1.352 17.984 26.958 1.00 59.47 475 CYS A N 1
ATOM 3580 C CA . CYS A 1 475 ? 1.727 16.584 27.186 1.00 59.47 475 CYS A CA 1
ATOM 3581 C C . CYS A 1 475 ? 2.844 16.541 28.241 1.00 59.47 475 CYS A C 1
ATOM 3583 O O . CYS A 1 475 ? 3.958 16.988 27.971 1.00 59.47 475 CYS A O 1
ATOM 3585 N N . GLY A 1 476 ? 2.530 16.093 29.458 1.00 51.16 476 GLY A N 1
ATOM 3586 C CA . GLY A 1 476 ? 3.542 15.841 30.481 1.00 51.16 476 GLY A CA 1
ATOM 3587 C C . GLY A 1 476 ? 4.405 14.646 30.080 1.00 51.16 476 GLY A C 1
ATOM 3588 O O . GLY A 1 476 ? 3.852 13.629 29.667 1.00 51.16 476 GLY A O 1
ATOM 3589 N N . GLU A 1 477 ? 5.727 14.812 30.174 1.00 39.56 477 GLU A N 1
ATOM 3590 C CA . GLU A 1 477 ? 6.694 13.704 30.250 1.00 39.56 477 GLU A CA 1
ATOM 3591 C C . GLU A 1 477 ? 6.505 12.890 31.536 1.00 39.56 477 GLU A C 1
ATOM 3593 O O . GLU A 1 477 ? 6.209 13.512 32.591 1.00 39.56 477 GLU A O 1
#

Solvent-accessible surface area (backbone atoms only — not comparable to full-atom values): 26546 Å² total; per-residue (Å²): 132,88,78,82,88,81,89,84,81,90,88,85,86,81,93,76,92,74,84,86,80,86,81,88,71,87,73,82,63,52,57,71,70,75,53,56,68,37,80,79,42,62,15,9,59,87,32,39,85,89,60,43,24,52,79,73,74,32,66,31,48,49,71,39,39,36,96,74,10,72,39,77,37,60,89,52,35,30,59,65,67,74,63,57,70,48,86,74,39,61,16,7,54,89,42,43,81,89,60,42,18,52,78,74,75,27,82,27,67,50,58,40,39,28,95,69,10,72,46,74,31,58,86,50,28,40,61,62,80,42,49,62,102,38,62,42,32,53,54,50,50,53,53,52,51,37,43,53,68,75,49,82,74,50,74,64,57,46,61,69,46,36,24,74,70,33,47,74,77,44,40,72,70,47,41,38,67,76,43,51,48,52,49,42,70,76,32,69,33,71,41,54,73,27,58,48,95,82,49,55,69,40,34,40,40,35,33,32,33,20,45,90,62,78,40,31,27,35,41,36,40,32,37,36,91,89,78,62,17,38,43,22,62,35,76,45,82,27,66,44,72,28,86,91,65,33,66,80,45,77,43,22,32,31,34,32,40,23,32,79,84,73,46,75,57,77,87,56,51,63,42,53,18,41,47,76,66,56,42,68,55,94,64,82,40,62,58,52,71,39,88,85,78,42,31,34,37,34,56,50,63,90,89,56,73,57,39,21,42,38,36,39,41,87,88,67,45,39,38,36,38,44,40,93,72,45,28,53,49,40,68,74,40,76,46,70,40,73,61,83,65,48,65,52,54,54,34,46,74,64,74,41,80,77,46,66,79,15,19,35,39,42,37,40,40,30,23,24,65,39,74,47,70,66,28,78,44,80,67,24,53,44,54,48,18,48,32,44,75,48,51,42,71,67,49,85,43,72,34,13,12,34,90,77,67,43,68,29,88,84,43,86,38,19,29,65,74,32,14,20,37,39,33,39,49,24,65,60,45,53,35,39,38,35,40,36,40,95,87,45,76,50,75,50,66,47,25,47,41,54,56,55,25,38,35,42,34,44,48,73,49,45,29,91,84,40,84,54,76,63,72,61,86,78,71,79,131

pLDDT: mean 79.04, std 14.19, range [34.31, 96.69]

Radius of gyration: 37.82 Å; Cα contacts (8 Å, |Δi|>4): 1012; chains: 1; bounding box: 94×69×115 Å

Secondary structure (DSSP, 8-state):
------------------PPP----------TTSSS--TT-S-BTTB-TT--TTTTT-SEE--EE-TTSSSEE-TTEE-TTSSS--TT-S-BTTB-TT--TTTTTSSEE--EE-TTSSSEE-TTEE--TTS-SSHHHHHHHHHHHHHHTTSPPPHHHHHHHB-HHHHHHS-HHHIIIIIIHHHHHH-SSEEEEEE-TT--SSEEEEEEEEGGGTEEEEEEEEE-TTT--EEEEEEEE-GGGSTTT-SPPTTEEEEEEEETTS-B--S-EEEEE-TTT-PBPSS----EEETTTTEEEEEPPTT-S--EEEEE-TTS-EEEEEETT--TTEEEEEEEEPPTTHHHHHHHHTTPPPPTTSEEEEEEEEEE-SSBTTB-STT-EEE--S-EEEEESPPSEEEEE-TTSSEESS-SS--TTT-EEEEEEE-SS-EEEEEEETTEEEEEEE-SPPTT-EEEEEEEEETTT-SS----TT---

Sequence (477 aa):
MRNTMPYVFMILSLLFTFGCDDDDGNNNTAFCGDGLIGGTEVCDATDFGTETCVTQGFSGGTLTCAAACDAIDTSQCTTCGDGLIEGAEVCDGTVLGSETCVTQGFLGGTLACGASCEAFDTTGCIDDHNLPDTAVGDQMRWLVEAANAGEAPDATAFAEHFSANFQSQCNYACFLSEFYNPLANYYAQMIILGYEDTATETDIWARLSIADGDYYGRLAMVLEPTDNTINGILTTLAPDLDPAFGPIGSQELGLFIMDAYGNPMFNQAVELVNVTTGQPFETPVVAYTDEVYHYVRLEVPAGESEVGVKLVHSDGQVTYAFGSYFTPGKDRYTLLVWPNGTLESVAQQVGVTADPAKARIWTVLQYSKGQDFWSFEEFSSSHIGCATVTIDPTPLDTFYGGESFSPSEDATQTSTTSSAHFAFNADTVGHTITSTVDGNDESYTLPPLEADAYYNLWIVYYRETYPTNPTPVGCGE

Nearest PDB structures (foldseek):
  2zyi-assembly2_B  TM=5.563E-01  e=1.240E-07  Archaeoglobus fulgidus
  2zyh-assembly2_B  TM=5.064E-01  e=6.844E-07  Archaeoglobus fulgidus
  2zyr-assembly2_B  TM=4.806E-01  e=4.806E-07  Archaeoglobus fulgidus
  8a0y-assembly1_A  TM=2.104E-01  e=3.322E-04  Mus musculus
  5e4i-assembly1_A  TM=1.798E-01  e=4.730E-04  Mus musculus